Protein AF-A0A399ZNI1-F1 (afdb_monomer_lite)

Sequence (710 aa):
MLVRAALLGLLLPATGDPARDRDIFLKLMTMDAEGLRQRKSKPIAQKRLLEELQQMAPGVRRRFLDPDAPSGEPRLRRLSNTEREELQRLVFDRLPYAEKLAYCDRPEQVDGPTQEAWVEINAYLGTHASCLAELVEELGQLRFGHRPRVGDAFCGGGSIPFEAARLGCNVYASDLNPVAALLTWAALNLVGGGPEIAREVAAAQQRVYAAVDKQICDWGIEHNSQGWRADAYLYCVEVVDPESGWRVPLAPAWVIGEKTRTIARLVPDEVHKRYEIEIHEGVSAAELQAAKTAGTVKDFRLIPPHGGPSTPIEVLRRNLRRWENDDLMPRPDDVFQERLYCIRWVETYTDDAGRTQTRRHYRAPTQADLRREERVLELLREYFELWQECGYIPSRAIEPGQDINRPTVARGWSHWHHFFNPRQLLINGLFAKHVDALRWSKPVKTALLLGVGRLADWNSRLTRWDPSSANEKGSQTFYKPSLPTPLMNYCCRSLTALSTTFTLDLTTESIQEAATLTVGDVRTAQGQVDVWITDPPYADAVNYHELSEYFLAWYDKSLPRIFCDWYTDSRRALAVRGDDESFRKTMVVCYSHLTTHMPDNGLQIVMFTHHDAAVWADLTLILWAAGLRVSSAWCIATETEAALKQGNYVQGTCLRWRTIRNPTLATPIINWRPTPLRCACSPNAQLKNSTRCARSPVPASGEKSARWNR

Structure (mmCIF, N/CA/C/O backbone):
data_AF-A0A399ZNI1-F1
#
_entry.id   AF-A0A399ZNI1-F1
#
loop_
_atom_site.group_PDB
_atom_site.id
_atom_site.type_symbol
_atom_site.label_atom_id
_atom_site.label_alt_id
_atom_site.label_comp_id
_atom_site.label_asym_id
_atom_site.label_entity_id
_atom_site.label_seq_id
_atom_site.pdbx_PDB_ins_code
_atom_site.Cartn_x
_atom_site.Cartn_y
_atom_site.Cartn_z
_atom_site.occupancy
_atom_site.B_iso_or_equiv
_atom_site.auth_seq_id
_atom_site.auth_comp_id
_atom_site.auth_asym_id
_atom_site.auth_atom_id
_atom_site.pdbx_PDB_model_num
ATOM 1 N N . MET A 1 1 ? -7.095 4.498 17.601 1.00 71.38 1 MET A N 1
ATOM 2 C CA . MET A 1 1 ? -7.314 5.380 18.776 1.00 71.38 1 MET A CA 1
ATOM 3 C C . MET A 1 1 ? -8.509 6.350 18.683 1.00 71.38 1 MET A C 1
ATOM 5 O O . MET A 1 1 ? -9.373 6.286 19.549 1.00 71.38 1 MET A O 1
ATOM 9 N N . LEU A 1 2 ? -8.575 7.276 17.708 1.00 82.00 2 LEU A N 1
ATOM 10 C CA . LEU A 1 2 ? -9.566 8.377 17.720 1.00 82.00 2 LEU A CA 1
ATOM 11 C C . LEU A 1 2 ? -11.027 7.903 17.633 1.00 82.00 2 LEU A C 1
ATOM 13 O O . LEU A 1 2 ? -11.860 8.372 18.401 1.00 82.00 2 LEU A O 1
ATOM 17 N N . VAL A 1 3 ? -11.328 6.961 16.736 1.00 86.06 3 VAL A N 1
ATOM 18 C CA . VAL A 1 3 ? -12.686 6.410 16.564 1.00 86.06 3 VAL A CA 1
ATOM 19 C C . VAL A 1 3 ? -13.165 5.713 17.840 1.00 86.06 3 VAL A C 1
ATOM 21 O O . VAL A 1 3 ? -14.287 5.940 18.280 1.00 86.06 3 VAL A O 1
ATOM 24 N N . ARG A 1 4 ? -12.284 4.957 18.506 1.00 88.81 4 ARG A N 1
ATOM 25 C CA . ARG A 1 4 ? -12.568 4.325 19.802 1.00 88.81 4 ARG A CA 1
ATOM 26 C C . ARG A 1 4 ? -12.940 5.343 20.872 1.00 88.81 4 ARG A C 1
ATOM 28 O O . ARG A 1 4 ? -14.002 5.243 21.479 1.00 88.81 4 ARG A O 1
ATOM 35 N N . ALA A 1 5 ? -12.094 6.355 21.057 1.00 88.38 5 ALA A N 1
ATOM 36 C CA . ALA A 1 5 ? -12.369 7.450 21.984 1.00 88.38 5 ALA A CA 1
ATOM 37 C C . ALA A 1 5 ? -13.682 8.164 21.630 1.00 88.38 5 ALA A C 1
ATOM 39 O O . ALA A 1 5 ? -14.436 8.580 22.510 1.00 88.38 5 ALA A O 1
ATOM 40 N N . ALA A 1 6 ? -13.966 8.292 20.332 1.00 87.69 6 ALA A N 1
ATOM 41 C CA . ALA A 1 6 ? -15.174 8.914 19.845 1.00 87.69 6 ALA A CA 1
ATOM 42 C C . ALA A 1 6 ? -16.436 8.134 20.207 1.00 87.69 6 ALA A C 1
ATOM 44 O O . ALA A 1 6 ? -17.359 8.745 20.744 1.00 87.69 6 ALA A O 1
ATOM 45 N N . LEU A 1 7 ? -16.450 6.827 19.962 1.00 89.38 7 LEU A N 1
ATOM 46 C CA . LEU A 1 7 ? -17.573 5.946 20.264 1.00 89.38 7 LEU A CA 1
ATOM 47 C C . LEU A 1 7 ? -17.814 5.818 21.766 1.00 89.38 7 LEU A C 1
ATOM 49 O O . LEU A 1 7 ? -18.931 6.058 22.217 1.00 89.38 7 LEU A O 1
ATOM 53 N N . LEU A 1 8 ? -16.768 5.552 22.553 1.00 89.56 8 LEU A N 1
ATOM 54 C CA . LEU A 1 8 ? -16.894 5.464 24.011 1.00 89.56 8 LEU A CA 1
ATOM 55 C C . LEU A 1 8 ? -17.400 6.781 24.608 1.00 89.56 8 LEU A C 1
ATOM 57 O O . LEU A 1 8 ? -18.329 6.783 25.407 1.00 89.56 8 LEU A O 1
ATOM 61 N N . GLY A 1 9 ? -16.857 7.918 24.161 1.00 86.62 9 GLY A N 1
ATOM 62 C CA . GLY A 1 9 ? -17.317 9.231 24.615 1.00 86.62 9 GLY A CA 1
ATOM 63 C C . GLY A 1 9 ? -18.761 9.551 24.217 1.00 86.62 9 GLY A C 1
ATOM 64 O O . GLY A 1 9 ? -19.412 10.338 24.897 1.00 86.62 9 GLY A O 1
ATOM 65 N N . LEU A 1 10 ? -19.277 8.952 23.136 1.00 85.00 10 LEU A N 1
ATOM 66 C CA . LEU A 1 10 ? -20.687 9.080 22.781 1.00 85.00 10 LEU A CA 1
ATOM 67 C C . LEU A 1 10 ? -21.593 8.195 23.621 1.00 85.00 10 LEU A C 1
ATOM 69 O O . LEU A 1 10 ? -22.706 8.623 23.896 1.00 85.00 10 LEU A O 1
ATOM 73 N N . LEU A 1 11 ? -21.161 6.985 23.969 1.00 87.31 11 LEU A N 1
ATOM 74 C CA . LEU A 1 11 ? -21.994 5.995 24.648 1.00 87.31 11 LEU A CA 1
ATOM 75 C C . LEU A 1 11 ? -22.052 6.208 26.162 1.00 87.31 11 LEU A C 1
ATOM 77 O O . LEU A 1 11 ? -23.098 5.963 26.757 1.00 87.31 11 LEU A O 1
ATOM 81 N N . LEU A 1 12 ? -20.974 6.706 26.772 1.00 88.12 12 LEU A N 1
ATOM 82 C CA . LEU A 1 12 ? -20.909 6.905 28.218 1.00 88.12 12 LEU A CA 1
ATOM 83 C C . LEU A 1 12 ? -21.883 7.996 28.706 1.00 88.12 12 LEU A C 1
ATOM 85 O O . LEU A 1 12 ? -21.901 9.102 28.145 1.00 88.12 12 LEU A O 1
ATOM 89 N N . PRO A 1 13 ? -22.658 7.729 29.774 1.00 83.31 13 PRO A N 1
ATOM 90 C CA . PRO A 1 13 ? -23.512 8.735 30.395 1.00 83.31 13 PRO A CA 1
ATOM 91 C C . PRO A 1 13 ? -22.661 9.819 31.071 1.00 83.31 13 PRO A C 1
ATOM 93 O O . PRO A 1 13 ? -21.601 9.524 31.616 1.00 83.31 13 PRO A O 1
ATOM 96 N N . ALA A 1 14 ? -23.118 11.074 31.052 1.00 81.69 14 ALA A N 1
ATOM 97 C CA . ALA A 1 14 ? -22.558 12.097 31.936 1.00 81.69 14 ALA A CA 1
ATOM 98 C C . ALA A 1 14 ? -23.245 12.017 33.291 1.00 81.69 14 ALA A C 1
ATOM 100 O O . ALA A 1 14 ? -24.476 12.077 33.373 1.00 81.69 14 ALA A O 1
ATOM 101 N N . THR A 1 15 ? -22.443 11.933 34.342 1.00 81.75 15 THR A N 1
ATOM 102 C CA . THR A 1 15 ? -22.935 11.916 35.715 1.00 81.75 15 THR A CA 1
ATOM 103 C C . THR A 1 15 ? -22.782 13.296 36.364 1.00 81.75 15 THR A C 1
ATOM 105 O O . THR A 1 15 ? -22.354 14.272 35.743 1.00 81.75 15 THR A O 1
ATOM 108 N N . GLY A 1 16 ? -23.148 13.399 37.644 1.00 81.25 16 GLY A N 1
ATOM 109 C CA . GLY A 1 16 ? -22.884 14.593 38.450 1.00 81.25 16 GLY A CA 1
ATOM 110 C C . GLY A 1 16 ? -21.405 14.799 38.811 1.00 81.25 16 GLY A C 1
ATOM 111 O O . GLY A 1 16 ? -21.087 15.834 39.392 1.00 81.25 16 GLY A O 1
ATOM 112 N N . ASP A 1 17 ? -20.510 13.857 38.478 1.00 87.69 17 ASP A N 1
ATOM 113 C CA . ASP A 1 17 ? -19.077 13.920 38.788 1.00 87.69 17 ASP A CA 1
ATOM 114 C C . ASP A 1 17 ? -18.205 13.826 37.516 1.00 87.69 17 ASP A C 1
ATOM 116 O O . ASP A 1 17 ? -17.715 12.753 37.150 1.00 87.69 17 ASP A O 1
ATOM 120 N N . PRO A 1 18 ? -17.928 14.967 36.856 1.00 86.25 18 PRO A N 1
ATOM 121 C CA . PRO A 1 18 ? -17.106 15.003 35.647 1.00 86.25 18 PRO A CA 1
ATOM 122 C C . PRO A 1 18 ? -15.660 14.530 35.852 1.00 86.25 18 PRO A C 1
ATOM 124 O O . PRO A 1 18 ? -14.993 14.128 34.894 1.00 86.25 18 PRO A O 1
ATOM 127 N N . ALA A 1 19 ? -15.128 14.625 37.077 1.00 88.44 19 ALA A N 1
ATOM 128 C CA . ALA A 1 19 ? -13.769 14.181 37.365 1.00 88.44 19 ALA A CA 1
ATOM 129 C C . ALA A 1 19 ? -13.699 12.654 37.341 1.00 88.44 19 ALA A C 1
ATOM 131 O O . ALA A 1 19 ? -12.744 12.090 36.793 1.00 88.44 19 ALA A O 1
ATOM 132 N N . ARG A 1 20 ? -14.733 12.008 37.882 1.00 89.75 20 ARG A N 1
ATOM 133 C CA . ARG A 1 20 ? -14.870 10.559 37.887 1.00 89.75 20 ARG A CA 1
ATOM 134 C C . ARG A 1 20 ? -15.242 9.995 36.517 1.00 89.75 20 ARG A C 1
ATOM 136 O O . ARG A 1 20 ? -14.604 9.035 36.093 1.00 89.75 20 ARG A O 1
ATOM 143 N N . ASP A 1 21 ? -16.134 10.654 35.776 1.00 88.25 21 ASP A N 1
ATOM 144 C CA . ASP A 1 21 ? -16.435 10.329 34.372 1.00 88.25 21 ASP A CA 1
ATOM 145 C C . ASP A 1 21 ? -15.149 10.264 33.522 1.00 88.25 21 ASP A C 1
ATOM 147 O O . ASP A 1 21 ? -14.923 9.331 32.746 1.00 88.25 21 ASP A O 1
ATOM 151 N N . ARG A 1 22 ? -14.259 11.252 33.699 1.00 89.69 22 ARG A N 1
ATOM 152 C CA . ARG A 1 22 ? -12.964 11.302 33.010 1.00 89.69 22 ARG A CA 1
ATOM 153 C C . ARG A 1 22 ? -12.040 10.159 33.430 1.00 89.69 22 ARG A C 1
ATOM 155 O O . ARG A 1 22 ? -11.354 9.611 32.574 1.00 89.69 22 ARG A O 1
ATOM 162 N N . ASP A 1 23 ? -11.979 9.835 34.717 1.00 91.06 23 ASP A N 1
ATOM 163 C CA . ASP A 1 23 ? -11.138 8.749 35.235 1.00 91.06 23 ASP A CA 1
ATOM 164 C C . ASP A 1 23 ? -11.545 7.390 34.642 1.00 91.06 23 ASP A C 1
ATOM 166 O O . ASP A 1 23 ? -10.705 6.677 34.093 1.00 91.06 23 ASP A O 1
ATOM 170 N N . ILE A 1 24 ? -12.846 7.088 34.637 1.00 92.25 24 ILE A N 1
ATOM 171 C CA . ILE A 1 24 ? -13.394 5.871 34.021 1.00 92.25 24 ILE A CA 1
ATOM 172 C C . ILE A 1 24 ? -13.117 5.835 32.516 1.00 92.25 24 ILE A C 1
ATOM 174 O O . ILE A 1 24 ? -12.658 4.819 31.995 1.00 92.25 24 ILE A O 1
ATOM 178 N N . PHE A 1 25 ? -13.307 6.953 31.813 1.00 91.50 25 PHE A N 1
ATOM 179 C CA . PHE A 1 25 ? -12.972 7.039 30.392 1.00 91.50 25 PHE A CA 1
ATOM 180 C C . PHE A 1 25 ? -11.484 6.769 30.115 1.00 91.50 25 PHE A C 1
ATOM 182 O O . PHE A 1 25 ? -11.146 6.062 29.165 1.00 91.50 25 PHE A O 1
ATOM 189 N N . LEU A 1 26 ? -10.579 7.314 30.936 1.00 91.50 26 LEU A N 1
ATOM 190 C CA . LEU A 1 26 ? -9.141 7.079 30.786 1.00 91.50 26 LEU A CA 1
ATOM 191 C C . LEU A 1 26 ? -8.780 5.613 31.034 1.00 91.50 26 LEU A C 1
ATOM 193 O O . LEU A 1 26 ? -7.964 5.085 30.281 1.00 91.50 26 LEU A O 1
ATOM 197 N N . LYS A 1 27 ? -9.417 4.948 32.004 1.00 92.75 27 LYS A N 1
ATOM 198 C CA . LYS A 1 27 ? -9.251 3.505 32.245 1.00 92.75 27 LYS A CA 1
ATOM 199 C C . LYS A 1 27 ? -9.713 2.676 31.054 1.00 92.75 27 LYS A C 1
ATOM 201 O O . LYS A 1 27 ? -8.959 1.838 30.574 1.00 92.75 27 LYS A O 1
ATOM 206 N N . LEU A 1 28 ? -10.889 2.981 30.500 1.00 92.12 28 LEU A N 1
ATOM 207 C CA . LEU A 1 28 ? -11.408 2.334 29.286 1.00 92.12 28 LEU A CA 1
ATOM 208 C C . LEU A 1 28 ? -10.472 2.493 28.083 1.00 92.12 28 LEU A C 1
ATOM 210 O O . LEU A 1 28 ? -10.310 1.579 27.278 1.00 92.12 28 LEU A O 1
ATOM 214 N N . MET A 1 29 ? -9.822 3.651 27.976 1.00 91.00 29 MET A N 1
ATOM 215 C CA . MET A 1 29 ? -8.819 3.919 26.949 1.00 91.00 29 MET A CA 1
ATOM 216 C C . MET A 1 29 ? -7.418 3.411 27.316 1.00 91.00 29 MET A C 1
ATOM 218 O O . MET A 1 29 ? -6.502 3.589 26.513 1.00 91.00 29 MET A O 1
ATOM 222 N N . THR A 1 30 ? -7.210 2.791 28.485 1.00 91.56 30 THR A N 1
ATOM 223 C CA . THR A 1 30 ? -5.890 2.396 29.028 1.00 91.56 30 THR A CA 1
ATOM 224 C C . THR A 1 30 ? -4.875 3.552 29.012 1.00 91.56 30 THR A C 1
ATOM 226 O O . THR A 1 30 ? -3.700 3.404 28.666 1.00 91.56 30 THR A O 1
ATOM 229 N N . MET A 1 31 ? -5.361 4.763 29.281 1.00 89.56 31 MET A N 1
ATOM 230 C CA . MET A 1 31 ? -4.601 6.019 29.304 1.00 89.56 31 MET A CA 1
ATOM 231 C C . MET A 1 31 ? -4.371 6.540 30.726 1.00 89.56 31 MET A C 1
ATOM 233 O O . MET A 1 31 ? -3.720 7.571 30.906 1.00 89.56 31 MET A O 1
ATOM 237 N N . ASP A 1 32 ? -4.907 5.853 31.727 1.00 89.50 32 ASP A N 1
ATOM 238 C CA . ASP A 1 32 ? -4.610 6.084 33.131 1.00 89.50 32 ASP A CA 1
ATOM 239 C C . ASP A 1 32 ? -3.193 5.585 33.488 1.00 89.50 32 ASP A C 1
ATOM 241 O O . ASP A 1 32 ? -2.478 4.997 32.671 1.00 89.50 32 ASP A O 1
ATOM 245 N N . ALA A 1 33 ? -2.749 5.854 34.717 1.00 86.69 33 ALA A N 1
ATOM 246 C CA . ALA A 1 33 ? -1.395 5.507 35.141 1.00 86.69 33 ALA A CA 1
ATOM 247 C C . ALA A 1 33 ? -1.126 3.993 35.106 1.00 86.69 33 ALA A C 1
ATOM 249 O O . ALA A 1 33 ? -0.010 3.598 34.765 1.00 86.69 33 ALA A O 1
ATOM 250 N N . GLU A 1 34 ? -2.123 3.162 35.430 1.00 86.75 34 GLU A N 1
ATOM 251 C CA . GLU A 1 34 ? -1.982 1.707 35.384 1.00 86.75 34 GLU A CA 1
ATOM 252 C C . GLU A 1 34 ? -2.024 1.200 33.942 1.00 86.75 34 GLU A C 1
ATOM 254 O O . GLU A 1 34 ? -1.132 0.460 33.530 1.00 86.75 34 GLU A O 1
ATOM 259 N N . GLY A 1 35 ? -2.958 1.699 33.125 1.00 87.31 35 GLY A N 1
ATOM 260 C CA . GLY A 1 35 ? -3.013 1.376 31.698 1.00 87.31 35 GLY A CA 1
ATOM 261 C C . GLY A 1 35 ? -1.712 1.700 30.948 1.00 87.31 35 GLY A C 1
ATOM 262 O O . GLY A 1 35 ? -1.255 0.918 30.112 1.00 87.31 35 GLY A O 1
ATOM 263 N N . LEU A 1 36 ? -1.039 2.809 31.279 1.00 88.94 36 LEU A N 1
ATOM 264 C CA . LEU A 1 36 ? 0.281 3.128 30.715 1.00 88.94 36 LEU A CA 1
ATOM 265 C C . LEU A 1 36 ? 1.367 2.131 31.131 1.00 88.94 36 LEU A C 1
ATOM 267 O O . LEU A 1 36 ? 2.243 1.823 30.318 1.00 88.94 36 LEU A O 1
ATOM 271 N N . ARG A 1 37 ? 1.332 1.641 32.378 1.00 86.94 37 ARG A N 1
ATOM 272 C CA . ARG A 1 37 ? 2.263 0.608 32.854 1.00 86.94 37 ARG A CA 1
ATOM 273 C C . ARG A 1 37 ? 2.026 -0.710 32.129 1.00 86.94 37 ARG A C 1
ATOM 275 O O . ARG A 1 37 ? 2.987 -1.280 31.620 1.00 86.94 37 ARG A O 1
ATOM 282 N N . GLN A 1 38 ? 0.769 -1.133 32.010 1.00 88.12 38 GLN A N 1
ATOM 283 C CA . GLN A 1 38 ? 0.368 -2.330 31.265 1.00 88.12 38 GLN A CA 1
ATOM 284 C C . GLN A 1 38 ? 0.847 -2.274 29.809 1.00 88.12 38 GLN A C 1
ATOM 286 O O . GLN A 1 38 ? 1.363 -3.252 29.278 1.00 88.12 38 GLN A O 1
ATOM 291 N N . ARG A 1 39 ? 0.729 -1.108 29.168 1.00 91.12 39 ARG A N 1
ATOM 292 C CA . ARG A 1 39 ? 1.113 -0.907 27.764 1.00 91.12 39 ARG A CA 1
ATOM 293 C C . ARG A 1 39 ? 2.614 -0.767 27.529 1.00 91.12 39 ARG A C 1
ATOM 295 O O . ARG A 1 39 ? 3.020 -0.607 26.379 1.00 91.12 39 ARG A O 1
ATOM 302 N N . LYS A 1 40 ? 3.457 -0.748 28.564 1.00 90.56 40 LYS A N 1
ATOM 303 C CA . LYS A 1 40 ? 4.901 -0.545 28.401 1.00 90.56 40 LYS A CA 1
ATOM 304 C C . LYS A 1 40 ? 5.555 -1.786 27.777 1.00 90.56 40 LYS A C 1
ATOM 306 O O . LYS A 1 40 ? 5.968 -2.700 28.483 1.00 90.56 40 LYS A O 1
ATOM 311 N N . SER A 1 41 ? 5.749 -1.764 26.463 1.00 89.31 41 SER A N 1
ATOM 312 C CA . SER A 1 41 ? 6.351 -2.866 25.702 1.00 89.31 41 SER A CA 1
ATOM 313 C C . SER A 1 41 ? 7.841 -2.674 25.414 1.00 89.31 41 SER A C 1
ATOM 315 O O . SER A 1 41 ? 8.578 -3.647 25.251 1.00 89.31 41 SER A O 1
ATOM 317 N N . LYS A 1 42 ? 8.331 -1.426 25.376 1.00 90.19 42 LYS A N 1
ATOM 318 C CA . LYS A 1 42 ? 9.720 -1.127 24.990 1.00 90.19 42 LYS A CA 1
ATOM 319 C C . LYS A 1 42 ? 10.616 -0.842 26.200 1.00 90.19 42 LYS A C 1
ATOM 321 O O . LYS A 1 42 ? 10.183 -0.210 27.175 1.00 90.19 42 LYS A O 1
ATOM 326 N N . PRO A 1 43 ? 11.894 -1.264 26.163 1.00 89.56 43 PRO A N 1
ATOM 327 C CA . PRO A 1 43 ? 12.861 -0.893 27.184 1.00 89.56 43 PRO A CA 1
ATOM 328 C C . PRO A 1 43 ? 13.319 0.562 27.002 1.00 89.56 43 PRO A C 1
ATOM 330 O O . PRO A 1 43 ? 13.626 1.003 25.897 1.00 89.56 43 PRO A O 1
ATOM 333 N N . ILE A 1 44 ? 13.428 1.293 28.109 1.00 89.62 44 ILE A N 1
ATOM 334 C CA . ILE A 1 44 ? 14.065 2.612 28.159 1.00 89.62 44 ILE A CA 1
ATOM 335 C C . ILE A 1 44 ? 15.576 2.427 27.979 1.00 89.62 44 ILE A C 1
ATOM 337 O O . ILE A 1 44 ? 16.176 1.541 28.599 1.00 89.62 44 ILE A O 1
ATOM 341 N N . ALA A 1 45 ? 16.191 3.253 27.132 1.00 88.81 45 ALA A N 1
ATOM 342 C CA . ALA A 1 45 ? 17.622 3.190 26.857 1.00 88.81 45 ALA A CA 1
ATOM 343 C C . ALA A 1 45 ? 18.452 3.445 28.126 1.00 88.81 45 ALA A C 1
ATOM 345 O O . ALA A 1 45 ? 18.122 4.311 28.936 1.00 88.81 45 ALA A O 1
ATOM 346 N N . GLN A 1 46 ? 19.576 2.737 28.270 1.00 84.75 46 GLN A N 1
ATOM 347 C CA . GLN A 1 46 ? 20.437 2.823 29.457 1.00 84.75 46 GLN A CA 1
ATOM 348 C C . GLN A 1 46 ? 20.885 4.255 29.771 1.00 84.75 46 GLN A C 1
ATOM 350 O O . GLN A 1 46 ? 20.898 4.650 30.932 1.00 84.75 46 GLN A O 1
ATOM 355 N N . LYS A 1 47 ? 21.194 5.047 28.739 1.00 86.88 47 LYS A N 1
ATOM 356 C CA . LYS A 1 47 ? 21.552 6.461 28.888 1.00 86.88 47 LYS A CA 1
ATOM 357 C C . LYS A 1 47 ? 20.442 7.260 29.585 1.00 86.88 47 LYS A C 1
ATOM 359 O O . LYS A 1 47 ? 20.709 7.942 30.566 1.00 86.88 47 LYS A O 1
ATOM 364 N N . ARG A 1 48 ? 19.195 7.106 29.131 1.00 87.88 48 ARG A N 1
ATOM 365 C CA . ARG A 1 48 ? 18.036 7.806 29.699 1.00 87.88 48 ARG A CA 1
ATOM 366 C C . ARG A 1 48 ? 17.718 7.336 31.121 1.00 87.88 48 ARG A C 1
ATOM 368 O O . ARG A 1 48 ? 17.388 8.156 31.971 1.00 87.88 48 ARG A O 1
ATOM 375 N N . LEU A 1 49 ? 17.881 6.037 31.405 1.00 86.50 49 LEU A N 1
ATOM 376 C CA . LEU A 1 49 ? 17.767 5.506 32.771 1.00 86.50 49 LEU A CA 1
ATOM 377 C C . LEU A 1 49 ? 18.770 6.178 33.717 1.00 86.50 49 LEU A C 1
ATOM 379 O O . LEU A 1 49 ? 18.397 6.550 34.824 1.00 86.50 49 LEU A O 1
ATOM 383 N N . LEU A 1 50 ? 20.027 6.331 33.287 1.00 85.50 50 LEU A N 1
ATOM 384 C CA . LEU A 1 50 ? 21.086 6.952 34.085 1.00 85.50 50 LEU A CA 1
ATOM 385 C C . LEU A 1 50 ? 20.812 8.438 34.352 1.00 85.50 50 LEU A C 1
ATOM 387 O O . LEU A 1 50 ? 20.965 8.875 35.491 1.00 85.50 50 LEU A O 1
ATOM 391 N N . GLU A 1 51 ? 20.364 9.186 33.340 1.00 86.62 51 GLU A N 1
ATOM 392 C CA . GLU A 1 51 ? 19.982 10.601 33.470 1.00 86.62 51 GLU A CA 1
ATOM 393 C C . GLU A 1 51 ? 18.881 10.805 34.523 1.00 86.62 51 GLU A C 1
ATOM 395 O O . GLU A 1 51 ? 19.002 11.664 35.395 1.00 86.62 51 GLU A O 1
ATOM 400 N N . GLU A 1 52 ? 17.826 9.986 34.490 1.00 86.88 52 GLU A N 1
ATOM 401 C CA . GLU A 1 52 ? 16.743 10.067 35.477 1.00 86.88 52 GLU A CA 1
ATOM 402 C C . GLU A 1 52 ? 17.188 9.590 36.860 1.00 86.88 52 GLU A C 1
ATOM 404 O O . GLU A 1 52 ? 16.858 10.204 37.876 1.00 86.88 52 GLU A O 1
ATOM 409 N N . LEU A 1 53 ? 17.997 8.529 36.928 1.00 85.19 53 LEU A N 1
ATOM 410 C CA . LEU A 1 53 ? 18.521 8.016 38.191 1.00 85.19 53 LEU A CA 1
ATOM 411 C C . LEU A 1 53 ? 19.375 9.067 38.921 1.00 85.19 53 LEU A C 1
ATOM 413 O O . LEU A 1 53 ? 19.272 9.204 40.142 1.00 85.19 53 LEU A O 1
ATOM 417 N N . GLN A 1 54 ? 20.149 9.872 38.186 1.00 83.12 54 GLN A N 1
ATOM 418 C CA . GLN A 1 54 ? 20.899 11.014 38.722 1.00 83.12 54 GLN A CA 1
ATOM 419 C C . GLN A 1 54 ? 20.018 12.113 39.330 1.00 83.12 54 GLN A C 1
ATOM 421 O O . GLN A 1 54 ? 20.544 12.965 40.043 1.00 83.12 54 GLN A O 1
ATOM 426 N N . GLN A 1 55 ? 18.705 12.107 39.100 1.00 83.81 55 GLN A N 1
ATOM 427 C CA . GLN A 1 55 ? 17.753 13.038 39.715 1.00 83.81 55 GLN A CA 1
ATOM 428 C C . GLN A 1 55 ? 16.977 12.406 40.885 1.00 83.81 55 GLN A C 1
ATOM 430 O O . GLN A 1 55 ? 16.279 13.102 41.622 1.00 83.81 55 GLN A O 1
ATOM 435 N N . MET A 1 56 ? 17.115 11.095 41.116 1.00 85.19 56 MET A N 1
ATOM 436 C CA . MET A 1 56 ? 16.411 10.380 42.191 1.00 85.19 56 MET A CA 1
ATOM 437 C C . MET A 1 56 ? 17.067 10.571 43.563 1.00 85.19 56 MET A C 1
ATOM 439 O O . MET A 1 56 ? 18.158 11.121 43.673 1.00 85.19 56 MET A O 1
ATOM 443 N N . ALA A 1 57 ? 16.424 10.103 44.634 1.00 84.88 57 ALA A N 1
ATOM 444 C CA . ALA A 1 57 ? 16.987 10.181 45.980 1.00 84.88 57 ALA A CA 1
ATOM 445 C C . ALA A 1 57 ? 18.315 9.389 46.102 1.00 84.88 57 ALA A C 1
ATOM 447 O O . ALA A 1 57 ? 18.455 8.334 45.472 1.00 84.88 57 ALA A O 1
ATOM 448 N N . PRO A 1 58 ? 19.273 9.823 46.948 1.00 79.12 58 PRO A N 1
ATOM 449 C CA . PRO A 1 58 ? 20.579 9.169 47.094 1.00 79.12 58 PRO A CA 1
ATOM 450 C C . PRO A 1 58 ? 20.508 7.674 47.443 1.00 79.12 58 PRO A C 1
ATOM 452 O O . PRO A 1 58 ? 21.339 6.898 46.976 1.00 79.12 58 PRO A O 1
ATOM 455 N N . GLY A 1 59 ? 19.498 7.251 48.214 1.00 78.00 59 GLY A N 1
ATOM 456 C CA . GLY A 1 59 ? 19.282 5.839 48.557 1.00 78.00 59 GLY A CA 1
ATOM 457 C C . GLY A 1 59 ? 18.934 4.964 47.348 1.00 78.00 59 GLY A C 1
ATOM 458 O O . GLY A 1 59 ? 19.411 3.839 47.247 1.00 78.00 59 GLY A O 1
ATOM 459 N N . VAL A 1 60 ? 18.181 5.505 46.385 1.00 80.56 60 VAL A N 1
ATOM 460 C CA . VAL A 1 60 ? 17.849 4.811 45.130 1.00 80.56 60 VAL A CA 1
ATOM 461 C C . VAL A 1 60 ? 19.070 4.770 44.213 1.00 80.56 60 VAL A C 1
ATOM 463 O O . VAL A 1 60 ? 19.373 3.728 43.639 1.00 80.56 60 VAL A O 1
ATOM 466 N N . ARG A 1 61 ? 19.840 5.866 44.140 1.00 81.06 61 ARG A N 1
ATOM 467 C CA . ARG A 1 61 ? 21.086 5.922 43.355 1.00 81.06 61 ARG A CA 1
ATOM 468 C C . ARG A 1 61 ? 22.080 4.845 43.780 1.00 81.06 61 ARG A C 1
ATOM 470 O O . ARG A 1 61 ? 22.575 4.117 42.930 1.00 81.06 61 ARG A O 1
ATOM 477 N N . ARG A 1 62 ? 22.315 4.697 45.089 1.00 78.25 62 ARG A N 1
ATOM 478 C CA . ARG A 1 62 ? 23.239 3.690 45.646 1.00 78.25 62 ARG A CA 1
ATOM 479 C C . ARG A 1 62 ? 22.827 2.245 45.351 1.00 78.25 62 ARG A C 1
ATOM 481 O O . ARG A 1 62 ? 23.677 1.368 45.359 1.00 78.25 62 ARG A O 1
ATOM 488 N N . ARG A 1 63 ? 21.538 1.989 45.102 1.00 81.56 63 ARG A N 1
ATOM 489 C CA . ARG A 1 63 ? 21.018 0.642 44.820 1.00 81.56 63 ARG A CA 1
ATOM 490 C C . ARG A 1 63 ? 21.318 0.175 43.390 1.00 81.56 63 ARG A C 1
ATOM 492 O O . ARG A 1 63 ? 21.494 -1.026 43.161 1.00 81.56 63 ARG A O 1
ATOM 499 N N . PHE A 1 64 ? 21.371 1.115 42.442 1.00 84.06 64 PHE A N 1
ATOM 500 C CA . PHE A 1 64 ? 21.463 0.822 41.008 1.00 84.06 64 PHE A CA 1
ATOM 501 C C . PHE A 1 64 ? 22.760 1.303 40.337 1.00 84.06 64 PHE A C 1
ATOM 503 O O . PHE A 1 64 ? 23.122 0.754 39.295 1.00 84.06 64 PHE A O 1
ATOM 510 N N . LEU A 1 65 ? 23.467 2.290 40.902 1.00 82.50 65 LEU A N 1
ATOM 511 C CA . LEU A 1 65 ? 24.773 2.731 40.401 1.00 82.50 65 LEU A CA 1
ATOM 512 C C . LEU A 1 65 ? 25.905 1.859 40.927 1.00 82.50 65 LEU A C 1
ATOM 514 O O . LEU A 1 65 ? 25.861 1.366 42.052 1.00 82.50 65 LEU A O 1
ATOM 518 N N . ASP A 1 66 ? 26.927 1.722 40.096 1.00 80.06 66 ASP A N 1
ATOM 519 C CA . ASP A 1 66 ? 28.210 1.154 40.473 1.00 80.06 66 ASP A CA 1
ATOM 520 C C . ASP A 1 66 ? 28.969 2.144 41.386 1.00 80.06 66 ASP A C 1
ATOM 522 O O . ASP A 1 66 ? 29.202 3.286 40.970 1.00 80.06 66 ASP A O 1
ATOM 526 N N . PRO A 1 67 ? 29.309 1.761 42.634 1.00 71.94 67 PRO A N 1
ATOM 527 C CA . PRO A 1 67 ? 30.043 2.622 43.559 1.00 71.94 67 PRO A CA 1
ATOM 528 C C . PRO A 1 67 ? 31.485 2.909 43.114 1.00 71.94 67 PRO A C 1
ATOM 530 O O . PRO A 1 67 ? 32.030 3.928 43.533 1.00 71.94 67 PRO A O 1
ATOM 533 N N . ASP A 1 68 ? 32.069 2.069 42.251 1.00 72.56 68 ASP A N 1
ATOM 534 C CA . ASP A 1 68 ? 33.458 2.184 41.783 1.00 72.56 68 ASP A CA 1
ATOM 535 C C . ASP A 1 68 ? 33.575 2.941 40.443 1.00 72.56 68 ASP A C 1
ATOM 537 O O . ASP A 1 68 ? 34.653 3.039 39.849 1.00 72.56 68 ASP A O 1
ATOM 541 N N . ALA A 1 69 ? 32.466 3.494 39.936 1.00 71.62 69 ALA A N 1
ATOM 542 C CA . ALA A 1 69 ? 32.457 4.246 38.687 1.00 71.62 69 ALA A CA 1
ATOM 543 C C . ALA A 1 69 ? 33.204 5.596 38.819 1.00 71.62 69 ALA A C 1
ATOM 545 O O . ALA A 1 69 ? 33.009 6.318 39.802 1.00 71.62 69 ALA A O 1
ATOM 546 N N . PRO A 1 70 ? 34.026 5.988 37.822 1.00 70.44 70 PRO A N 1
ATOM 547 C CA . PRO A 1 70 ? 34.775 7.241 37.866 1.00 70.44 70 PRO A CA 1
ATOM 548 C C . PRO A 1 70 ? 33.847 8.461 37.957 1.00 70.44 70 PRO A C 1
ATOM 550 O O . PRO A 1 70 ? 32.805 8.535 37.301 1.00 70.44 70 PRO A O 1
ATOM 553 N N . SER A 1 71 ? 34.242 9.440 38.779 1.00 59.03 71 SER A N 1
ATOM 554 C CA . SER A 1 71 ? 33.475 10.669 39.013 1.00 59.03 71 SER A CA 1
ATOM 555 C C . SER A 1 71 ? 33.227 11.412 37.694 1.00 59.03 71 SER A C 1
ATOM 557 O O . SER A 1 71 ? 34.166 11.893 37.065 1.00 59.03 71 SER A O 1
ATOM 559 N N . GLY A 1 72 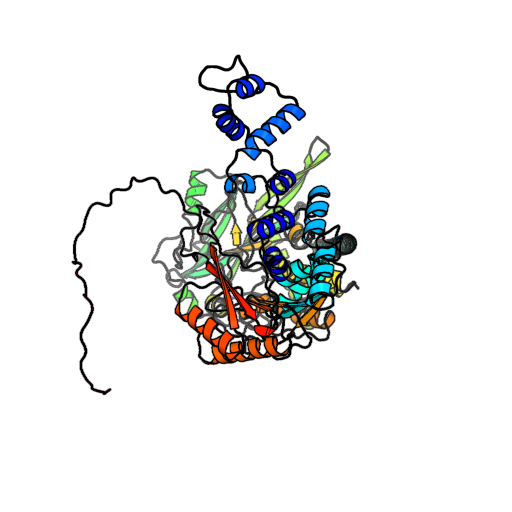? 31.962 11.475 37.265 1.00 66.38 72 GLY A N 1
ATOM 560 C CA . GLY A 1 72 ? 31.538 12.074 35.991 1.00 66.38 72 GLY A CA 1
ATOM 561 C C . GLY A 1 72 ? 30.933 11.087 34.984 1.00 66.38 72 GLY A C 1
ATOM 562 O O . GLY A 1 72 ? 30.167 11.513 34.124 1.00 66.38 72 GLY A O 1
ATOM 563 N N . GLU A 1 73 ? 31.174 9.779 35.133 1.00 75.31 73 GLU A N 1
ATOM 564 C CA . GLU A 1 73 ? 30.598 8.726 34.281 1.00 75.31 73 GLU A CA 1
ATOM 565 C C . GLU A 1 73 ? 29.815 7.701 35.118 1.00 75.31 73 GLU A C 1
ATOM 567 O O . GLU A 1 73 ? 30.323 6.615 35.412 1.00 75.31 73 GLU A O 1
ATOM 572 N N . PRO A 1 74 ? 28.565 7.997 35.522 1.00 75.44 74 PRO A N 1
ATOM 573 C CA . PRO A 1 74 ? 27.756 7.032 36.259 1.00 75.44 74 PRO A CA 1
ATOM 574 C C . PRO A 1 74 ? 27.516 5.777 35.410 1.00 75.44 74 PRO A C 1
ATOM 576 O O . PRO A 1 74 ? 27.064 5.853 34.265 1.00 75.44 74 PRO A O 1
ATOM 579 N N . ARG A 1 75 ? 27.770 4.601 35.986 1.00 80.88 75 ARG A N 1
ATOM 580 C CA . ARG A 1 75 ? 27.474 3.308 35.357 1.00 80.88 75 ARG A CA 1
ATOM 581 C C . ARG A 1 75 ? 26.486 2.534 36.213 1.00 80.88 75 ARG A C 1
ATOM 583 O O . ARG A 1 75 ? 26.457 2.679 37.433 1.00 80.88 75 ARG A O 1
ATOM 590 N N . LEU A 1 76 ? 25.640 1.739 35.559 1.00 82.88 76 LEU A N 1
ATOM 591 C CA . LEU A 1 76 ? 24.768 0.810 36.271 1.00 82.88 76 LEU A CA 1
ATOM 592 C C . LEU A 1 76 ? 25.615 -0.347 36.802 1.00 82.88 76 LEU A C 1
ATOM 594 O O . LEU A 1 76 ? 26.459 -0.872 36.075 1.00 82.88 76 LEU A O 1
ATOM 598 N N . ARG A 1 77 ? 25.332 -0.776 38.033 1.00 84.69 77 ARG A N 1
ATOM 599 C CA . ARG A 1 77 ? 25.813 -2.048 38.584 1.00 84.69 77 ARG A CA 1
ATOM 600 C C . ARG A 1 77 ? 25.393 -3.207 37.667 1.00 84.69 77 ARG A C 1
ATOM 602 O O . ARG A 1 77 ? 24.445 -3.095 36.890 1.00 84.69 77 ARG A O 1
ATOM 609 N N . ARG A 1 78 ? 26.035 -4.371 37.796 1.00 82.06 78 ARG A N 1
ATOM 610 C CA . ARG A 1 78 ? 25.496 -5.627 37.253 1.00 82.06 78 ARG A CA 1
ATOM 611 C C . ARG A 1 78 ? 24.162 -5.966 37.943 1.00 82.06 78 ARG A C 1
ATOM 613 O O . ARG A 1 78 ? 24.159 -6.531 39.033 1.00 82.06 78 ARG A O 1
ATOM 620 N N . LEU A 1 79 ? 23.055 -5.568 37.315 1.00 83.62 79 LEU A N 1
ATOM 621 C CA . LEU A 1 79 ? 21.689 -5.793 37.795 1.00 83.62 79 LEU A CA 1
ATOM 622 C C . LEU A 1 79 ? 21.175 -7.171 37.366 1.00 83.62 79 LEU A C 1
ATOM 624 O O . LEU A 1 79 ? 21.457 -7.620 36.250 1.00 83.62 79 LEU A O 1
ATOM 628 N N . SER A 1 80 ? 20.382 -7.813 38.222 1.00 85.81 80 SER A N 1
ATOM 629 C CA . SER A 1 80 ? 19.542 -8.941 37.809 1.00 85.81 80 SER A CA 1
ATOM 630 C C . SER A 1 80 ? 18.428 -8.478 36.851 1.00 85.81 80 SER A C 1
ATOM 632 O O . SER A 1 80 ? 18.142 -7.282 36.735 1.00 85.81 80 SER A O 1
ATOM 634 N N . ASN A 1 81 ? 17.756 -9.420 36.177 1.00 84.31 81 ASN A N 1
ATOM 635 C CA . ASN A 1 81 ? 16.600 -9.092 35.330 1.00 84.31 81 ASN A CA 1
ATOM 636 C C . ASN A 1 81 ? 15.490 -8.387 36.130 1.00 84.31 81 ASN A C 1
ATOM 638 O O . ASN A 1 81 ? 14.968 -7.372 35.678 1.00 84.31 81 ASN A O 1
ATOM 642 N N . THR A 1 82 ? 15.212 -8.851 37.351 1.00 86.75 82 THR A N 1
ATOM 643 C CA . THR A 1 82 ? 14.198 -8.258 38.236 1.00 86.75 82 THR A CA 1
ATOM 644 C C . THR A 1 82 ? 14.570 -6.844 38.686 1.00 86.75 82 THR A C 1
ATOM 646 O O . THR A 1 82 ? 13.737 -5.943 38.655 1.00 86.75 82 THR A O 1
ATOM 649 N N . GLU A 1 83 ? 15.836 -6.601 39.034 1.00 85.12 83 GLU A N 1
ATOM 650 C CA . GLU A 1 83 ? 16.320 -5.264 39.407 1.00 85.12 83 GLU A CA 1
ATOM 651 C C . GLU A 1 83 ? 16.300 -4.296 38.217 1.00 85.12 83 GLU A C 1
ATOM 653 O O . GLU A 1 83 ? 16.035 -3.102 38.373 1.00 85.12 83 GLU A O 1
ATOM 658 N N . ARG A 1 84 ? 16.562 -4.804 37.008 1.00 85.62 84 ARG A N 1
ATOM 659 C CA . ARG A 1 84 ? 16.488 -4.021 35.773 1.00 85.62 84 ARG A CA 1
ATOM 660 C C . ARG A 1 84 ? 15.050 -3.630 35.435 1.00 85.62 84 ARG A C 1
ATOM 662 O O . ARG A 1 84 ? 14.825 -2.495 35.018 1.00 85.62 84 ARG A O 1
ATOM 669 N N . GLU A 1 85 ? 14.095 -4.536 35.608 1.00 85.75 85 GLU A N 1
ATOM 670 C CA . GLU A 1 85 ? 12.664 -4.257 35.436 1.00 85.75 85 GLU A CA 1
ATOM 671 C C . GLU A 1 85 ? 12.151 -3.262 36.480 1.00 85.75 85 GLU A C 1
ATOM 673 O O . GLU A 1 85 ? 11.438 -2.319 36.137 1.00 85.75 85 GLU A O 1
ATOM 678 N N . GLU A 1 86 ? 12.580 -3.398 37.736 1.00 87.69 86 GLU A N 1
ATOM 679 C CA . GLU A 1 86 ? 12.244 -2.447 38.796 1.00 87.69 86 GLU A CA 1
ATOM 680 C C . GLU A 1 86 ? 12.774 -1.044 38.475 1.00 87.69 86 GLU A C 1
ATOM 682 O O . GLU A 1 86 ? 12.030 -0.065 38.568 1.00 87.69 86 GLU A O 1
ATOM 687 N N . LEU A 1 87 ? 14.030 -0.939 38.027 1.00 87.38 87 LEU A N 1
ATOM 688 C CA . LEU A 1 87 ? 14.616 0.328 37.590 1.00 87.38 87 LEU A CA 1
ATOM 689 C C . LEU A 1 87 ? 13.850 0.928 36.402 1.00 87.38 87 LEU A C 1
ATOM 691 O O . LEU A 1 87 ? 13.551 2.122 36.395 1.00 87.38 87 LEU A O 1
ATOM 695 N N . GLN A 1 88 ? 13.508 0.105 35.408 1.00 89.75 88 GLN A N 1
ATOM 696 C CA . GLN A 1 88 ? 12.692 0.521 34.267 1.00 89.75 88 GLN A CA 1
ATOM 697 C C . GLN A 1 88 ? 11.340 1.075 34.716 1.00 89.75 88 GLN A C 1
ATOM 699 O O . GLN A 1 88 ? 10.926 2.110 34.203 1.00 89.75 88 GLN A O 1
ATOM 704 N N . ARG A 1 89 ? 10.675 0.425 35.677 1.00 87.25 89 ARG A N 1
ATOM 705 C CA . ARG A 1 89 ? 9.383 0.863 36.219 1.00 87.25 89 ARG A CA 1
ATOM 706 C C . ARG A 1 89 ? 9.502 2.185 36.977 1.00 87.25 89 ARG A C 1
ATOM 708 O O . ARG A 1 89 ? 8.755 3.113 36.693 1.00 87.25 89 ARG A O 1
ATOM 715 N N . LEU A 1 90 ? 10.482 2.298 37.877 1.00 87.94 90 LEU A N 1
ATOM 716 C CA . LEU A 1 90 ? 10.723 3.512 38.667 1.00 87.94 90 LEU A CA 1
ATOM 717 C C . LEU A 1 90 ? 11.021 4.728 37.790 1.00 87.94 90 LEU A C 1
ATOM 719 O O . LEU A 1 90 ? 10.512 5.819 38.049 1.00 87.94 90 LEU A O 1
ATOM 723 N N . VAL A 1 91 ? 11.856 4.546 36.762 1.00 88.69 91 VAL A N 1
ATOM 724 C CA . VAL A 1 91 ? 12.134 5.609 35.793 1.00 88.69 91 VAL A CA 1
ATOM 725 C C . VAL A 1 91 ? 10.869 5.924 35.008 1.00 88.69 91 VAL A C 1
ATOM 727 O O . VAL A 1 91 ? 10.480 7.085 34.948 1.00 88.69 91 VAL A O 1
ATOM 730 N N . PHE A 1 92 ? 10.201 4.902 34.464 1.00 90.38 92 PHE A N 1
ATOM 731 C CA . PHE A 1 92 ? 9.002 5.076 33.654 1.00 90.38 92 PHE A CA 1
ATOM 732 C C . PHE A 1 92 ? 7.930 5.887 34.381 1.00 90.38 92 PHE A C 1
ATOM 734 O O . PHE A 1 92 ? 7.451 6.858 33.810 1.00 90.38 92 PHE A O 1
ATOM 741 N N . ASP A 1 93 ? 7.606 5.576 35.639 1.00 88.88 93 ASP A N 1
ATOM 742 C CA . ASP A 1 93 ? 6.568 6.282 36.404 1.00 88.88 93 ASP A CA 1
ATOM 743 C C . ASP A 1 93 ? 6.850 7.788 36.562 1.00 88.88 93 ASP A C 1
ATOM 745 O O . ASP A 1 93 ? 5.905 8.584 36.587 1.00 88.88 93 ASP A O 1
ATOM 749 N N . ARG A 1 94 ? 8.127 8.192 36.589 1.00 88.25 94 ARG A N 1
ATOM 750 C CA . ARG A 1 94 ? 8.559 9.596 36.706 1.00 88.25 94 ARG A CA 1
ATOM 751 C C . ARG A 1 94 ? 8.590 10.349 35.380 1.00 88.25 94 ARG A C 1
ATOM 753 O O . ARG A 1 94 ? 8.584 11.578 35.400 1.00 88.25 94 ARG A O 1
ATOM 760 N N . LEU A 1 95 ? 8.622 9.645 34.248 1.00 88.88 95 LEU A N 1
ATOM 761 C CA . LEU A 1 95 ? 8.682 10.295 32.942 1.00 88.88 95 LEU A CA 1
ATOM 762 C C . LEU A 1 95 ? 7.418 11.135 32.671 1.00 88.88 95 LEU A C 1
ATOM 764 O O . LEU A 1 95 ? 6.308 10.743 33.063 1.00 88.88 95 LEU A O 1
ATOM 768 N N . PRO A 1 96 ? 7.546 12.263 31.948 1.00 89.25 96 PRO A N 1
ATOM 769 C CA . PRO A 1 96 ? 6.398 12.999 31.433 1.00 89.25 96 PRO A CA 1
ATOM 770 C C . PRO A 1 96 ? 5.510 12.114 30.551 1.00 89.25 96 PRO A C 1
ATOM 772 O O . PRO A 1 96 ? 6.000 11.234 29.843 1.00 89.25 96 PRO A O 1
ATOM 775 N N . TYR A 1 97 ? 4.200 12.383 30.536 1.00 83.62 97 TYR A N 1
ATOM 776 C CA . TYR A 1 97 ? 3.226 11.586 29.775 1.00 83.62 97 TYR A CA 1
ATOM 777 C C . TYR A 1 97 ? 3.606 11.429 28.293 1.00 83.62 97 TYR A C 1
ATOM 779 O O . TYR A 1 97 ? 3.586 10.319 27.770 1.00 83.62 97 TYR A O 1
ATOM 787 N N . ALA A 1 98 ? 4.016 12.516 27.632 1.00 85.06 98 ALA A N 1
ATOM 788 C CA . ALA A 1 98 ? 4.419 12.482 26.225 1.00 85.06 98 ALA A CA 1
ATOM 789 C C . ALA A 1 98 ? 5.619 11.551 25.972 1.00 85.06 98 ALA A C 1
ATOM 791 O O . ALA A 1 98 ? 5.649 10.847 24.967 1.00 85.06 98 ALA A O 1
ATOM 792 N N . GLU A 1 99 ? 6.577 11.497 26.902 1.00 87.69 99 GLU A N 1
ATOM 793 C CA . GLU A 1 99 ? 7.746 10.623 26.786 1.00 87.69 99 GLU A CA 1
ATOM 794 C C . GLU A 1 99 ? 7.380 9.156 27.058 1.00 87.69 99 GLU A C 1
ATOM 796 O O . GLU A 1 99 ? 7.860 8.263 26.360 1.00 87.69 99 GLU A O 1
ATOM 801 N N . LYS A 1 100 ? 6.470 8.894 28.010 1.00 88.56 100 LYS A N 1
ATOM 802 C CA . LYS A 1 100 ? 5.952 7.540 28.286 1.00 88.56 100 LYS A CA 1
ATOM 803 C C . LYS A 1 100 ? 5.393 6.879 27.026 1.00 88.56 100 LYS A C 1
ATOM 805 O O . LYS A 1 100 ? 5.687 5.712 26.776 1.00 88.56 100 LYS A O 1
ATOM 810 N N . LEU A 1 101 ? 4.661 7.633 26.199 1.00 86.56 101 LEU A N 1
ATOM 811 C CA . LEU A 1 101 ? 4.055 7.126 24.963 1.00 86.56 101 LEU A CA 1
ATOM 812 C C . LEU A 1 101 ? 5.069 6.541 23.970 1.00 86.56 101 LEU A C 1
ATOM 814 O O . LEU A 1 101 ? 4.712 5.637 23.221 1.00 86.56 101 LEU A O 1
ATOM 818 N N . ALA A 1 102 ? 6.326 6.999 23.971 1.00 88.00 102 ALA A N 1
ATOM 819 C CA . ALA A 1 102 ? 7.360 6.448 23.092 1.00 88.00 102 ALA A CA 1
ATOM 820 C C . ALA A 1 102 ? 7.706 4.985 23.430 1.00 88.00 102 ALA A C 1
ATOM 822 O O . ALA A 1 102 ? 8.145 4.228 22.555 1.00 88.00 102 ALA A O 1
ATOM 823 N N . TYR A 1 103 ? 7.483 4.587 24.687 1.00 89.25 103 TYR A N 1
ATOM 824 C CA . TYR A 1 103 ? 7.785 3.257 25.214 1.00 89.25 103 TYR A CA 1
ATOM 825 C C . TYR A 1 103 ? 6.561 2.343 25.339 1.00 89.25 103 TYR A C 1
ATOM 827 O O . TYR A 1 103 ? 6.720 1.164 25.659 1.00 89.25 103 TYR A O 1
ATOM 835 N N . CYS A 1 104 ? 5.362 2.877 25.100 1.00 89.69 104 CYS A N 1
ATOM 836 C CA . CYS A 1 104 ? 4.112 2.139 25.196 1.00 89.69 104 CYS A CA 1
ATOM 837 C C . CYS A 1 104 ? 3.610 1.692 23.823 1.00 89.69 104 CYS A C 1
ATOM 839 O O . CYS A 1 104 ? 3.741 2.414 22.832 1.00 89.69 104 CYS A O 1
ATOM 841 N N . ASP A 1 105 ? 2.932 0.552 23.795 1.00 88.62 105 ASP A N 1
ATOM 842 C CA . ASP A 1 105 ? 2.022 0.214 22.706 1.00 88.62 105 ASP A CA 1
ATOM 843 C C . ASP A 1 105 ? 0.829 1.176 22.701 1.00 88.62 105 ASP A C 1
ATOM 845 O O . ASP A 1 105 ? 0.550 1.868 23.688 1.00 88.62 105 ASP A O 1
ATOM 849 N N . ARG A 1 106 ? 0.124 1.285 21.576 1.00 85.88 106 ARG A N 1
ATOM 850 C CA . ARG A 1 106 ? -1.096 2.098 21.471 1.00 85.88 106 ARG A CA 1
ATOM 851 C C . ARG A 1 106 ? -2.266 1.409 22.192 1.00 85.88 106 ARG A C 1
ATOM 853 O O . ARG A 1 106 ? -2.265 0.185 22.274 1.00 85.88 106 ARG A O 1
ATOM 860 N N . PRO A 1 107 ? -3.295 2.151 22.650 1.00 85.19 107 PRO A N 1
ATOM 861 C CA . PRO A 1 107 ? -4.486 1.551 23.266 1.00 85.19 107 PRO A CA 1
ATOM 862 C C . PRO A 1 107 ? -5.144 0.453 22.422 1.00 85.19 107 PRO A C 1
ATOM 864 O O . PRO A 1 107 ? -5.662 -0.522 22.945 1.00 85.19 107 PRO A O 1
ATOM 867 N N . GLU A 1 108 ? -5.131 0.613 21.099 1.00 81.00 108 GLU A N 1
ATOM 868 C CA . GLU A 1 108 ? -5.653 -0.366 20.143 1.00 81.00 108 GLU A CA 1
ATOM 869 C C . GLU A 1 108 ? -4.866 -1.680 20.039 1.00 81.00 108 GLU A C 1
ATOM 871 O O . GLU A 1 108 ? -5.353 -2.576 19.361 1.00 81.00 108 GLU A O 1
ATOM 876 N N . GLN A 1 109 ? -3.675 -1.782 20.630 1.00 83.75 109 GLN A N 1
ATOM 877 C CA . GLN A 1 109 ? -2.803 -2.964 20.550 1.00 83.75 109 GLN A CA 1
ATOM 878 C C . GLN A 1 109 ? -2.853 -3.835 21.814 1.00 83.75 109 GLN A C 1
ATOM 880 O O . GLN A 1 109 ? -2.119 -4.812 21.905 1.00 83.75 109 GLN A O 1
ATOM 885 N N . VAL A 1 110 ? -3.671 -3.456 22.798 1.00 85.88 110 VAL A N 1
ATOM 886 C CA . VAL A 1 110 ? -3.893 -4.214 24.032 1.00 85.88 110 VAL A CA 1
ATOM 887 C C . VAL A 1 110 ? -5.369 -4.584 24.155 1.00 85.88 110 VAL A C 1
ATOM 889 O O . VAL A 1 110 ? -6.232 -3.839 23.683 1.00 85.88 110 VAL A O 1
ATOM 892 N N . ASP A 1 111 ? -5.647 -5.701 24.829 1.00 79.81 111 ASP A N 1
ATOM 893 C CA . ASP A 1 111 ? -6.997 -6.275 24.965 1.00 79.81 111 ASP A CA 1
ATOM 894 C C . ASP A 1 111 ? -7.972 -5.374 25.743 1.00 79.81 111 ASP A C 1
ATOM 896 O O . ASP A 1 111 ? -9.190 -5.504 25.623 1.00 79.81 111 ASP A O 1
ATOM 900 N N . GLY A 1 112 ? -7.447 -4.413 26.510 1.00 85.56 112 GLY A N 1
ATOM 901 C CA . GLY A 1 112 ? -8.232 -3.410 27.218 1.00 85.56 112 GLY A CA 1
ATOM 902 C C . GLY A 1 112 ? -7.825 -3.246 28.685 1.00 85.56 112 GLY A C 1
ATOM 903 O O . GLY A 1 112 ? -6.679 -3.543 29.043 1.00 85.56 112 GLY A O 1
ATOM 904 N N . PRO A 1 113 ? -8.744 -2.729 29.523 1.00 91.12 113 PRO A N 1
ATOM 905 C CA . PRO A 1 113 ? -8.512 -2.511 30.949 1.00 91.12 113 PRO A CA 1
ATOM 906 C C . PRO A 1 113 ? -8.196 -3.806 31.708 1.00 91.12 113 PRO A C 1
ATOM 908 O O . PRO A 1 113 ? -8.619 -4.894 31.319 1.00 91.12 113 PRO A O 1
ATOM 911 N N . THR A 1 114 ? -7.487 -3.681 32.832 1.00 89.75 114 THR A N 1
ATOM 912 C CA . THR A 1 114 ? -7.225 -4.800 33.748 1.00 89.75 114 THR A CA 1
ATOM 913 C C . THR A 1 114 ? -8.504 -5.268 34.448 1.00 89.75 114 THR A C 1
ATOM 915 O O . THR A 1 114 ? -9.492 -4.539 34.530 1.00 89.75 114 THR A O 1
ATOM 918 N N . GLN A 1 115 ? -8.484 -6.477 35.014 1.00 89.31 115 GLN A N 1
ATOM 919 C CA . GLN A 1 115 ? -9.626 -7.017 35.762 1.00 89.31 115 GLN A CA 1
ATOM 920 C C . GLN A 1 115 ? -10.030 -6.119 36.947 1.00 89.31 115 GLN A C 1
ATOM 922 O O . GLN A 1 115 ? -11.215 -5.923 37.199 1.00 89.31 115 GLN A O 1
ATOM 927 N N . GLU A 1 116 ? -9.055 -5.524 37.640 1.00 90.12 116 GLU A N 1
ATOM 928 C CA . GLU A 1 116 ? -9.293 -4.560 38.723 1.00 90.12 116 GLU A CA 1
ATOM 929 C C . GLU A 1 116 ? -9.974 -3.285 38.210 1.00 90.12 116 GLU A C 1
ATOM 931 O O . GLU A 1 116 ? -10.926 -2.798 38.823 1.00 90.12 116 GLU A O 1
ATOM 936 N N . ALA A 1 117 ? -9.539 -2.777 37.051 1.00 91.38 117 ALA A N 1
ATOM 937 C CA . ALA A 1 117 ? -10.171 -1.628 36.417 1.00 91.38 117 ALA A CA 1
ATOM 938 C C . ALA A 1 117 ? -11.618 -1.941 36.008 1.00 91.38 117 ALA A C 1
ATOM 940 O O . ALA A 1 117 ? -12.493 -1.104 36.217 1.00 91.38 117 ALA A O 1
ATOM 941 N N . TRP A 1 118 ? -11.898 -3.144 35.492 1.00 94.06 118 TRP A N 1
ATOM 942 C CA . TRP A 1 118 ? -13.258 -3.565 35.140 1.00 94.06 118 TRP A CA 1
ATOM 943 C C . TRP A 1 118 ? -14.212 -3.576 36.331 1.00 94.06 118 TRP A C 1
ATOM 945 O O . TRP A 1 118 ? -15.334 -3.100 36.194 1.00 94.06 118 TRP A O 1
ATOM 955 N N . VAL A 1 119 ? -13.777 -4.033 37.511 1.00 93.81 119 VAL A N 1
ATOM 956 C CA . VAL A 1 119 ? -14.607 -3.994 38.732 1.00 93.81 119 VAL A CA 1
ATOM 957 C C . VAL A 1 119 ? -15.044 -2.564 39.047 1.00 93.81 119 VAL A C 1
ATOM 959 O O . VAL A 1 119 ? -16.209 -2.311 39.351 1.00 93.81 119 VAL A O 1
ATOM 962 N N . GLU A 1 120 ? -14.119 -1.614 38.941 1.00 93.38 120 GLU A N 1
ATOM 963 C CA . GLU A 1 120 ? -14.390 -0.207 39.216 1.00 93.38 120 GLU A CA 1
ATOM 964 C C . GLU A 1 120 ? -15.258 0.459 38.137 1.00 93.38 120 GLU A C 1
ATOM 966 O O . GLU A 1 120 ? -16.172 1.218 38.464 1.00 93.38 120 GLU A O 1
ATOM 971 N N . ILE A 1 121 ? -14.996 0.156 36.861 1.00 92.88 121 ILE A N 1
ATOM 972 C CA . ILE A 1 121 ? -15.789 0.612 35.711 1.00 92.88 121 ILE A CA 1
ATOM 973 C C . ILE A 1 121 ? -17.238 0.135 35.853 1.00 92.88 121 ILE A C 1
ATOM 975 O O . ILE A 1 121 ? -18.164 0.944 35.785 1.00 92.88 121 ILE A O 1
ATOM 979 N N . ASN A 1 122 ? -17.428 -1.158 36.108 1.00 93.94 122 ASN A N 1
ATOM 980 C CA . ASN A 1 122 ? -18.733 -1.796 36.239 1.00 93.94 122 ASN A CA 1
ATOM 981 C C . ASN A 1 122 ? -19.526 -1.234 37.418 1.00 93.94 122 ASN A C 1
ATOM 983 O O . ASN A 1 122 ? -20.695 -0.882 37.261 1.00 93.94 122 ASN A O 1
ATOM 987 N N . ALA A 1 123 ? -18.875 -1.057 38.573 1.00 92.94 123 ALA A N 1
ATOM 988 C CA . ALA A 1 123 ? -19.497 -0.457 39.749 1.00 92.94 123 ALA A CA 1
ATOM 989 C C . ALA A 1 123 ? -19.962 0.987 39.502 1.00 92.94 123 ALA A C 1
ATOM 991 O O . ALA A 1 123 ? -20.986 1.404 40.041 1.00 92.94 123 ALA A O 1
ATOM 992 N N . TYR A 1 124 ? -19.224 1.754 38.695 1.00 92.12 124 TYR A N 1
ATOM 993 C CA . TYR A 1 124 ? -19.571 3.140 38.394 1.00 92.12 124 TYR A CA 1
ATOM 994 C C . TYR A 1 124 ? -20.656 3.275 37.321 1.00 92.12 124 TYR A C 1
ATOM 996 O O . TYR A 1 124 ? -21.552 4.106 37.451 1.00 92.12 124 TYR A O 1
ATOM 1004 N N . LEU A 1 125 ? -20.577 2.466 36.262 1.00 89.38 125 LEU A N 1
ATOM 1005 C CA . LEU A 1 125 ? -21.504 2.524 35.129 1.00 89.38 125 LEU A CA 1
ATOM 1006 C C . LEU A 1 125 ? -22.768 1.678 35.337 1.00 89.38 125 LEU A C 1
ATOM 1008 O O . LEU A 1 125 ? -23.709 1.809 34.559 1.00 89.38 125 LEU A O 1
ATOM 1012 N N . GLY A 1 126 ? -22.799 0.822 36.363 1.00 90.00 126 GLY A N 1
ATOM 1013 C CA . GLY A 1 126 ? -23.888 -0.130 36.590 1.00 90.00 126 GLY A CA 1
ATOM 1014 C C . GLY A 1 126 ? -23.937 -1.234 35.531 1.00 90.00 126 GLY A C 1
ATOM 1015 O O . GLY A 1 126 ? -25.023 -1.641 35.129 1.00 90.00 126 GLY A O 1
ATOM 1016 N N . THR A 1 127 ? -22.768 -1.673 35.057 1.00 92.69 127 THR A N 1
ATOM 1017 C CA . THR A 1 127 ? -22.608 -2.674 33.982 1.00 92.69 127 THR A CA 1
ATOM 1018 C C . THR A 1 127 ? -21.928 -3.939 34.506 1.00 92.69 127 THR A C 1
ATOM 1020 O O . THR A 1 127 ? -21.452 -3.949 35.641 1.00 92.69 127 THR A O 1
ATOM 1023 N N . HIS A 1 128 ? -21.896 -5.014 33.718 1.00 93.56 128 HIS A N 1
ATOM 1024 C CA . HIS A 1 128 ? -21.296 -6.302 34.101 1.00 93.56 128 HIS A CA 1
ATOM 1025 C C . HIS A 1 128 ? -20.252 -6.797 33.090 1.00 93.56 128 HIS A C 1
ATOM 1027 O O . HIS A 1 128 ? -19.917 -7.981 33.063 1.00 93.56 128 HIS A O 1
ATOM 1033 N N . ALA A 1 129 ? -19.708 -5.883 32.289 1.00 92.25 129 ALA A N 1
ATOM 1034 C CA . ALA A 1 129 ? -18.825 -6.198 31.182 1.00 92.25 129 ALA A CA 1
ATOM 1035 C C . ALA A 1 129 ? -17.431 -6.665 31.631 1.00 92.25 129 ALA A C 1
ATOM 1037 O O . ALA A 1 129 ? -16.849 -6.163 32.594 1.00 92.25 129 ALA A O 1
ATOM 1038 N N . SER A 1 130 ? -16.869 -7.607 30.882 1.00 90.44 130 SER A N 1
ATOM 1039 C CA . SER A 1 130 ? -15.499 -8.109 31.023 1.00 90.44 130 SER A CA 1
ATOM 1040 C C . SER A 1 130 ? -14.578 -7.661 29.882 1.00 90.44 130 SER A C 1
ATOM 1042 O O . SER A 1 130 ? -13.354 -7.765 29.984 1.00 90.44 130 SER A O 1
ATOM 1044 N N . CYS A 1 131 ? -15.153 -7.126 28.804 1.00 91.25 131 CYS A N 1
ATOM 1045 C CA . CYS A 1 131 ? -14.434 -6.568 27.666 1.00 91.25 131 CYS A CA 1
ATOM 1046 C C . CYS A 1 131 ? -15.153 -5.339 27.086 1.00 91.25 131 CYS A C 1
ATOM 1048 O O . CYS A 1 131 ? -16.308 -5.047 27.401 1.00 91.25 131 CYS A O 1
ATOM 1050 N N . LEU A 1 132 ? -14.467 -4.605 26.202 1.00 91.31 132 LEU A N 1
ATOM 1051 C CA . LEU A 1 132 ? -15.027 -3.400 25.580 1.00 91.31 132 LEU A CA 1
ATOM 1052 C C . LEU A 1 132 ? -16.284 -3.693 24.745 1.00 91.31 132 LEU A C 1
ATOM 1054 O O . LEU A 1 132 ? -17.185 -2.859 24.734 1.00 91.31 132 LEU A O 1
ATOM 1058 N N . ALA A 1 133 ? -16.358 -4.854 24.087 1.00 91.31 133 ALA A N 1
ATOM 1059 C CA . ALA A 1 133 ? -17.507 -5.233 23.265 1.00 91.31 133 ALA A CA 1
ATOM 1060 C C . ALA A 1 133 ? -18.783 -5.438 24.095 1.00 91.31 133 ALA A C 1
ATOM 1062 O O . ALA A 1 133 ? -19.831 -4.889 23.756 1.00 91.31 133 ALA A O 1
ATOM 1063 N N . GLU A 1 134 ? -18.676 -6.149 25.222 1.00 92.62 134 GLU A N 1
ATOM 1064 C CA . GLU A 1 134 ? -19.778 -6.324 26.179 1.00 92.62 134 GLU A CA 1
ATOM 1065 C C . GLU A 1 134 ? -20.222 -4.980 26.764 1.00 92.62 134 GLU A C 1
ATOM 1067 O O . GLU A 1 134 ? -21.414 -4.687 26.819 1.00 92.62 134 GLU A O 1
ATOM 1072 N N . LEU A 1 135 ? -19.268 -4.112 27.123 1.00 94.00 135 LEU A N 1
ATOM 1073 C CA . LEU A 1 135 ? -19.592 -2.787 27.647 1.00 94.00 135 LEU A CA 1
ATOM 1074 C C . LEU A 1 135 ? -20.358 -1.946 26.622 1.00 94.00 135 LEU A C 1
ATOM 1076 O O . LEU A 1 135 ? -21.339 -1.288 26.961 1.00 94.00 135 LEU A O 1
ATOM 1080 N N . VAL A 1 136 ? -19.906 -1.938 25.368 1.00 93.56 136 VAL A N 1
ATOM 1081 C CA . VAL A 1 136 ? -20.561 -1.199 24.282 1.00 93.56 136 VAL A CA 1
ATOM 1082 C C . VAL A 1 136 ? -21.966 -1.731 24.023 1.00 93.56 136 VAL A C 1
ATOM 1084 O O . VAL A 1 136 ? -22.877 -0.937 23.778 1.00 93.56 136 VAL A O 1
ATOM 1087 N N . GLU A 1 137 ? -22.167 -3.045 24.115 1.00 92.81 137 GLU A N 1
ATOM 1088 C CA . GLU A 1 137 ? -23.494 -3.643 24.036 1.00 92.81 137 GLU A CA 1
ATOM 1089 C C . GLU A 1 137 ? -24.391 -3.194 25.194 1.00 92.81 137 GLU A C 1
ATOM 1091 O O . GLU A 1 137 ? -25.473 -2.674 24.928 1.00 92.81 137 GLU A O 1
ATOM 1096 N N . GLU A 1 138 ? -23.949 -3.315 26.449 1.00 94.00 138 GLU A N 1
ATOM 1097 C CA . GLU A 1 138 ? -24.734 -2.904 27.622 1.00 94.00 138 GLU A CA 1
ATOM 1098 C C . GLU A 1 138 ? -25.082 -1.406 27.589 1.00 94.00 138 GLU A C 1
ATOM 1100 O O . GLU A 1 138 ? -26.237 -1.023 27.795 1.00 94.00 138 GLU A O 1
ATOM 1105 N N . LEU A 1 139 ? -24.120 -0.543 27.241 1.00 91.81 139 LEU A N 1
ATOM 1106 C CA . LEU A 1 139 ? -24.360 0.894 27.066 1.00 91.81 139 LEU A CA 1
ATOM 1107 C C . LEU A 1 139 ? -25.325 1.181 25.907 1.00 91.81 139 LEU A C 1
ATOM 1109 O O . LEU A 1 139 ? -26.137 2.106 25.984 1.00 91.81 139 LEU A O 1
ATOM 1113 N N . GLY A 1 140 ? -25.260 0.389 24.836 1.00 90.81 140 GLY A N 1
ATOM 1114 C CA . GLY A 1 140 ? -26.218 0.445 23.738 1.00 90.81 140 GLY A CA 1
ATOM 1115 C C . GLY A 1 140 ? -27.629 0.083 24.177 1.00 90.81 140 GLY A C 1
ATOM 1116 O O . GLY A 1 140 ? -28.561 0.830 23.890 1.00 90.81 140 GLY A O 1
ATOM 1117 N N . GLN A 1 141 ? -27.784 -1.004 24.936 1.00 91.31 141 GLN A N 1
ATOM 1118 C CA . GLN A 1 141 ? -29.071 -1.424 25.491 1.00 91.31 141 GLN A CA 1
ATOM 1119 C C . GLN A 1 141 ? -29.684 -0.333 26.374 1.00 91.31 141 GLN A C 1
ATOM 1121 O O . GLN A 1 141 ? -30.851 0.011 26.202 1.00 91.31 141 GLN A O 1
ATOM 1126 N N . LEU A 1 142 ? -28.886 0.287 27.248 1.00 88.25 142 LEU A N 1
ATOM 1127 C CA . LEU A 1 142 ? -29.344 1.381 28.111 1.00 88.25 142 LEU A CA 1
ATOM 1128 C C . LEU A 1 142 ? -29.805 2.619 27.329 1.00 88.25 142 LEU A C 1
ATOM 1130 O O . LEU A 1 142 ? -30.686 3.348 27.786 1.00 88.25 142 LEU A O 1
ATOM 1134 N N . ARG A 1 143 ? -29.206 2.885 26.164 1.0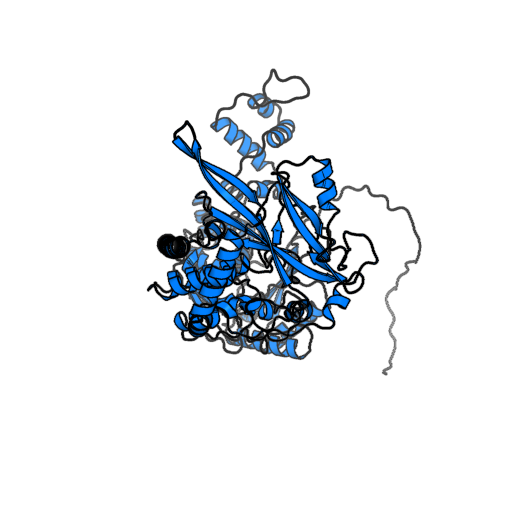0 86.00 143 ARG A N 1
ATOM 1135 C CA . ARG A 1 143 ? -29.436 4.124 25.411 1.00 86.00 143 ARG A CA 1
ATOM 1136 C C . ARG A 1 143 ? -30.434 3.996 24.265 1.00 86.00 143 ARG A C 1
ATOM 1138 O O . ARG A 1 143 ? -31.249 4.894 24.061 1.00 86.00 143 ARG A O 1
ATOM 1145 N N . PHE A 1 144 ? -30.302 2.940 23.477 1.00 88.06 144 PHE A N 1
ATOM 1146 C CA . PHE A 1 144 ? -31.052 2.701 22.245 1.00 88.06 144 PHE A CA 1
ATOM 1147 C C . PHE A 1 144 ? -32.006 1.503 22.373 1.00 88.06 144 PHE A C 1
ATOM 1149 O O . PHE A 1 144 ? -32.845 1.303 21.502 1.00 88.06 144 PHE A O 1
ATOM 1156 N N . GLY A 1 145 ? -31.912 0.714 23.451 1.00 89.75 145 GLY A N 1
ATOM 1157 C CA . GLY A 1 145 ? -32.691 -0.520 23.616 1.00 89.75 145 GLY A CA 1
ATOM 1158 C C . GLY A 1 145 ? -32.195 -1.679 22.747 1.00 89.75 145 GLY A C 1
ATOM 1159 O O . GLY A 1 145 ? -32.898 -2.673 22.584 1.00 89.75 145 GLY A O 1
ATOM 1160 N N . HIS A 1 146 ? -31.016 -1.533 22.141 1.00 91.50 146 HIS A N 1
ATOM 1161 C CA . HIS A 1 146 ? -30.344 -2.559 21.357 1.00 91.50 146 HIS A CA 1
ATOM 1162 C C . HIS A 1 146 ? -28.846 -2.260 21.241 1.00 91.50 146 HIS A C 1
ATOM 1164 O O . HIS A 1 146 ? -28.379 -1.166 21.561 1.00 91.50 146 HIS A O 1
ATOM 1170 N N . ARG A 1 147 ? -28.084 -3.223 20.715 1.00 91.88 147 ARG A N 1
ATOM 1171 C CA . ARG A 1 147 ? -26.669 -3.036 20.378 1.00 91.88 147 ARG A CA 1
ATOM 1172 C C . ARG A 1 147 ? -26.488 -1.840 19.420 1.00 91.88 147 ARG A C 1
ATOM 1174 O O . ARG A 1 147 ? -27.269 -1.737 18.464 1.00 91.88 147 ARG A O 1
ATOM 1181 N N . PRO A 1 148 ? -25.493 -0.956 19.630 1.00 92.94 148 PRO A N 1
ATOM 1182 C CA . PRO A 1 148 ? -25.348 0.257 18.830 1.00 92.94 148 PRO A CA 1
ATOM 1183 C C . PRO A 1 148 ? -25.092 -0.043 17.354 1.00 92.94 148 PRO A C 1
ATOM 1185 O O . PRO A 1 148 ? -24.297 -0.924 17.015 1.00 92.94 148 PRO A O 1
ATOM 1188 N N . ARG A 1 149 ? -25.733 0.730 16.479 1.00 93.62 149 ARG A N 1
ATOM 1189 C CA . ARG A 1 149 ? -25.522 0.729 15.031 1.00 93.62 149 ARG A CA 1
ATOM 1190 C C . ARG A 1 149 ? -24.716 1.958 14.644 1.00 93.62 149 ARG A C 1
ATOM 1192 O O . ARG A 1 149 ? -25.196 3.086 14.772 1.00 93.62 149 ARG A O 1
ATOM 1199 N N . VAL A 1 150 ? -23.493 1.738 14.177 1.00 93.12 150 VAL A N 1
ATOM 1200 C CA . VAL A 1 150 ? -22.559 2.797 13.788 1.00 93.12 150 VAL A CA 1
ATOM 1201 C C . VAL A 1 150 ? -22.411 2.815 12.277 1.00 93.12 150 VAL A C 1
ATOM 1203 O O . VAL A 1 150 ? -22.140 1.784 11.664 1.00 93.12 150 VAL A O 1
ATOM 1206 N N . GLY A 1 151 ? -22.584 3.991 11.686 1.00 91.69 151 GLY A N 1
ATOM 1207 C CA . GLY A 1 151 ? -22.517 4.193 10.250 1.00 91.69 151 GLY A CA 1
ATOM 1208 C C . GLY A 1 151 ? -21.354 5.077 9.827 1.00 91.69 151 GLY A C 1
ATOM 1209 O O . GLY A 1 151 ? -21.068 6.080 10.484 1.00 91.69 151 GLY A O 1
ATOM 1210 N N . ASP A 1 152 ? -20.757 4.754 8.686 1.00 91.56 152 ASP A N 1
ATOM 1211 C CA . ASP A 1 152 ? -19.898 5.658 7.923 1.00 91.56 152 ASP A CA 1
ATOM 1212 C C . ASP A 1 152 ? -20.310 5.641 6.448 1.00 91.56 152 ASP A C 1
ATOM 1214 O O . ASP A 1 152 ? -20.293 4.599 5.793 1.00 91.56 152 ASP A O 1
ATOM 1218 N N . ALA A 1 153 ? -20.725 6.796 5.937 1.00 87.62 153 ALA A N 1
ATOM 1219 C CA . ALA A 1 153 ? -21.205 6.951 4.568 1.00 87.62 153 ALA A CA 1
ATOM 1220 C C . ALA A 1 153 ? -20.123 7.401 3.573 1.00 87.62 153 ALA A C 1
ATOM 1222 O O . ALA A 1 153 ? -20.416 7.563 2.387 1.00 87.62 153 ALA A O 1
ATOM 1223 N N . PHE A 1 154 ? -18.902 7.624 4.063 1.00 86.75 154 PHE A N 1
ATOM 1224 C CA . PHE A 1 154 ? -17.724 7.985 3.280 1.00 86.75 154 PHE A CA 1
ATOM 1225 C C . PHE A 1 154 ? -16.544 7.133 3.757 1.00 86.75 154 PHE A C 1
ATOM 1227 O O . PHE A 1 154 ? -15.511 7.652 4.178 1.00 86.75 154 PHE A O 1
ATOM 1234 N N . CYS A 1 155 ? -16.737 5.810 3.777 1.00 86.69 155 CYS A N 1
ATOM 1235 C CA . CYS A 1 155 ? -15.900 4.940 4.593 1.00 86.69 155 CYS A CA 1
ATOM 1236 C C . CYS A 1 155 ? -14.442 4.838 4.142 1.00 86.69 155 CYS A C 1
ATOM 1238 O O . CYS A 1 155 ? -13.586 4.480 4.958 1.00 86.69 155 CYS A O 1
ATOM 1240 N N . GLY A 1 156 ? -14.120 5.179 2.889 1.00 86.69 156 GLY A N 1
ATOM 1241 C CA . GLY A 1 156 ? -12.741 5.306 2.432 1.00 86.69 156 GLY A CA 1
ATOM 1242 C C . GLY A 1 156 ? -11.922 4.040 2.706 1.00 86.69 156 GLY A C 1
ATOM 1243 O O . GLY A 1 156 ? -12.237 2.951 2.235 1.00 86.69 156 GLY A O 1
ATOM 1244 N N . GLY A 1 157 ? -10.855 4.173 3.500 1.00 84.12 157 GLY A N 1
ATOM 1245 C CA . GLY A 1 157 ? -10.001 3.048 3.913 1.00 84.12 157 GLY A CA 1
ATOM 1246 C C . GLY A 1 157 ? -10.591 2.127 4.994 1.00 84.12 157 GLY A C 1
ATOM 1247 O O . GLY A 1 157 ? -9.933 1.165 5.381 1.00 84.12 157 GLY A O 1
ATOM 1248 N N . GLY A 1 158 ? -11.785 2.417 5.512 1.00 89.38 158 GLY A N 1
ATOM 1249 C CA . GLY A 1 158 ? -12.527 1.553 6.431 1.00 89.38 158 GLY A CA 1
ATOM 1250 C C . GLY A 1 158 ? -12.114 1.631 7.902 1.00 89.38 158 GLY A C 1
ATOM 1251 O O . GLY A 1 158 ? -12.479 0.756 8.681 1.00 89.38 158 GLY A O 1
ATOM 1252 N N . SER A 1 159 ? -11.366 2.657 8.319 1.00 89.56 159 SER A N 1
ATOM 1253 C CA . SER A 1 159 ? -10.862 2.767 9.700 1.00 89.56 159 SER A CA 1
ATOM 1254 C C . SER A 1 159 ? -11.976 2.949 10.739 1.00 89.56 159 SER A C 1
ATOM 1256 O O . SER A 1 159 ? -11.930 2.333 11.805 1.00 89.56 159 SER A O 1
ATOM 1258 N N . ILE A 1 160 ? -12.985 3.766 10.422 1.00 91.06 160 ILE A N 1
ATOM 1259 C CA . ILE A 1 160 ? -14.172 3.991 11.253 1.00 91.06 160 ILE A CA 1
ATOM 1260 C C . ILE A 1 160 ? -14.999 2.708 11.396 1.00 91.06 160 ILE A C 1
ATOM 1262 O O . ILE A 1 160 ? -15.179 2.263 12.535 1.00 91.06 160 ILE A O 1
ATOM 1266 N N . PRO A 1 161 ? -15.467 2.075 10.300 1.00 93.25 161 PRO A N 1
ATOM 1267 C CA . PRO A 1 161 ? -16.258 0.856 10.410 1.00 93.25 161 PRO A CA 1
ATOM 1268 C C . PRO A 1 161 ? -15.479 -0.297 11.050 1.00 93.25 161 PRO A C 1
ATOM 1270 O O . PRO A 1 161 ? -16.049 -1.032 11.850 1.00 93.25 161 PRO A O 1
ATOM 1273 N N . PHE A 1 162 ? -14.177 -0.435 10.780 1.00 93.19 162 PHE A N 1
ATOM 1274 C CA . PHE A 1 162 ? -13.360 -1.481 11.398 1.00 93.19 162 PHE A CA 1
ATOM 1275 C C . PHE A 1 162 ? -13.257 -1.327 12.921 1.00 93.19 162 PHE A C 1
ATOM 1277 O O . PHE A 1 162 ? -13.497 -2.285 13.652 1.00 93.19 162 PHE A O 1
ATOM 1284 N N . GLU A 1 163 ? -12.937 -0.128 13.426 1.00 91.81 163 GLU A N 1
ATOM 1285 C CA . GLU A 1 163 ? -12.847 0.086 14.877 1.00 91.81 163 GLU A CA 1
ATOM 1286 C C . GLU A 1 163 ? -14.214 -0.039 15.555 1.00 91.81 163 GLU A C 1
ATOM 1288 O O . GLU A 1 163 ? -14.289 -0.568 16.660 1.00 91.81 163 GLU A O 1
ATOM 1293 N N . ALA A 1 164 ? -15.289 0.421 14.908 1.00 92.94 164 ALA A N 1
ATOM 1294 C CA . ALA A 1 164 ? -16.641 0.267 15.434 1.00 92.94 164 ALA A CA 1
ATOM 1295 C C . ALA A 1 164 ? -17.023 -1.213 15.584 1.00 92.94 164 ALA A C 1
ATOM 1297 O O . ALA A 1 164 ? -17.514 -1.605 16.641 1.00 92.94 164 ALA A O 1
ATOM 1298 N N . ALA A 1 165 ? -16.739 -2.032 14.568 1.00 92.88 165 ALA A N 1
ATOM 1299 C CA . ALA A 1 165 ? -17.004 -3.465 14.611 1.00 92.88 165 ALA A CA 1
ATOM 1300 C C . ALA A 1 165 ? -16.153 -4.152 15.687 1.00 92.88 165 ALA A C 1
ATOM 1302 O O . ALA A 1 165 ? -16.683 -4.887 16.511 1.00 92.88 165 ALA A O 1
ATOM 1303 N N . ARG A 1 166 ? -14.856 -3.820 15.773 1.00 90.31 166 ARG A N 1
ATOM 1304 C CA . ARG A 1 166 ? -13.956 -4.348 16.814 1.00 90.31 166 ARG A CA 1
ATOM 1305 C C . ARG A 1 166 ? -14.400 -4.000 18.241 1.00 90.31 166 ARG A C 1
ATOM 1307 O O . ARG A 1 166 ? -14.058 -4.706 19.182 1.00 90.31 166 ARG A O 1
ATOM 1314 N N . LEU A 1 167 ? -15.133 -2.903 18.418 1.00 90.81 167 LEU A N 1
ATOM 1315 C CA . LEU A 1 167 ? -15.709 -2.497 19.702 1.00 90.81 167 LEU A CA 1
ATOM 1316 C C . LEU A 1 167 ? -17.072 -3.126 19.994 1.00 90.81 167 LEU A C 1
ATOM 1318 O O . LEU A 1 167 ? -17.673 -2.762 20.996 1.00 90.81 167 LEU A O 1
ATOM 1322 N N . GLY A 1 168 ? -17.580 -4.026 19.155 1.00 91.56 168 GLY A N 1
ATOM 1323 C CA . GLY A 1 168 ? -18.859 -4.691 19.385 1.00 91.56 168 GLY A CA 1
ATOM 1324 C C . GLY A 1 168 ? -20.074 -3.988 18.773 1.00 91.56 168 GLY A C 1
ATOM 1325 O O . GLY A 1 168 ? -21.204 -4.407 19.028 1.00 91.56 168 GLY A O 1
ATOM 1326 N N . CYS A 1 169 ? -19.903 -2.935 17.967 1.00 93.06 169 CYS A N 1
ATOM 1327 C CA . CYS A 1 169 ? -21.029 -2.287 17.288 1.00 93.06 169 CYS A CA 1
ATOM 1328 C C . CYS A 1 169 ? -21.471 -3.075 16.047 1.00 93.06 169 CYS A C 1
ATOM 1330 O O . CYS A 1 169 ? -20.649 -3.641 15.330 1.00 93.06 169 CYS A O 1
ATOM 1332 N N . ASN A 1 170 ? -22.761 -2.998 15.715 1.00 93.50 170 ASN A N 1
ATOM 1333 C CA . ASN A 1 170 ? -23.225 -3.335 14.370 1.00 93.50 170 ASN A CA 1
ATOM 1334 C C . ASN A 1 170 ? -22.830 -2.206 13.420 1.00 93.50 170 ASN A C 1
ATOM 1336 O O . ASN A 1 170 ? -23.053 -1.033 13.726 1.00 93.50 170 ASN A O 1
ATOM 1340 N N . VAL A 1 171 ? -22.258 -2.543 12.269 1.00 93.12 171 VAL A N 1
ATOM 1341 C CA . VAL A 1 171 ? -21.645 -1.543 11.392 1.00 93.12 171 VAL A CA 1
ATOM 1342 C C . VAL A 1 171 ? -22.371 -1.436 10.064 1.00 93.12 171 VAL A C 1
ATOM 1344 O O . VAL A 1 171 ? -22.662 -2.438 9.415 1.00 93.12 171 VAL A O 1
ATOM 1347 N N . TYR A 1 172 ? -22.619 -0.198 9.646 1.00 92.12 172 TYR A N 1
ATOM 1348 C CA . TYR A 1 172 ? -23.020 0.149 8.292 1.00 92.12 172 TYR A CA 1
ATOM 1349 C C . TYR A 1 172 ? -21.908 0.969 7.635 1.00 92.12 172 TYR A C 1
ATOM 1351 O O . TYR A 1 172 ? -21.496 2.002 8.153 1.00 92.12 172 TYR A O 1
ATOM 1359 N N . ALA A 1 173 ? -21.421 0.526 6.485 1.00 91.19 173 ALA A N 1
ATOM 1360 C CA . ALA A 1 173 ? -20.430 1.254 5.711 1.00 91.19 173 ALA A CA 1
ATOM 1361 C C . ALA A 1 173 ? -20.928 1.467 4.280 1.00 91.19 173 ALA A C 1
ATOM 1363 O O . ALA A 1 173 ? -21.536 0.577 3.676 1.00 91.19 173 ALA A O 1
ATOM 1364 N N . SER A 1 174 ? -20.658 2.647 3.732 1.00 89.88 174 SER A N 1
ATOM 1365 C CA . SER A 1 174 ? -20.927 2.971 2.337 1.00 89.88 174 SER A CA 1
ATOM 1366 C C . SER A 1 174 ? -19.814 3.830 1.766 1.00 89.88 174 SER A C 1
ATOM 1368 O O . SER A 1 174 ? -19.276 4.700 2.450 1.00 89.88 174 SER A O 1
ATOM 1370 N N . ASP A 1 175 ? -19.516 3.610 0.491 1.00 89.12 175 ASP A N 1
ATOM 1371 C CA . ASP A 1 175 ? -18.701 4.522 -0.303 1.00 89.12 175 ASP A CA 1
ATOM 1372 C C . ASP A 1 175 ? -19.182 4.515 -1.756 1.00 89.12 175 ASP A C 1
ATOM 1374 O O . ASP A 1 175 ? -19.629 3.489 -2.282 1.00 89.12 175 ASP A O 1
ATOM 1378 N N . LEU A 1 176 ? -19.070 5.666 -2.413 1.00 86.06 176 LEU A N 1
ATOM 1379 C CA . LEU A 1 176 ? -19.339 5.789 -3.841 1.00 86.06 176 LEU A CA 1
ATOM 1380 C C . LEU A 1 176 ? -18.243 5.090 -4.664 1.00 86.06 176 LEU A C 1
ATOM 1382 O O . LEU A 1 176 ? -18.493 4.632 -5.777 1.00 86.06 176 LEU A O 1
ATOM 1386 N N . ASN A 1 177 ? -17.024 5.003 -4.138 1.00 87.69 177 ASN A N 1
ATOM 1387 C CA . ASN A 1 177 ? -15.891 4.394 -4.807 1.00 87.69 177 ASN A CA 1
ATOM 1388 C C . ASN A 1 177 ? -15.799 2.887 -4.493 1.00 87.69 177 ASN A C 1
ATOM 1390 O O . ASN A 1 177 ? -15.558 2.512 -3.339 1.00 87.69 177 ASN A O 1
ATOM 1394 N N . PRO A 1 178 ? -15.884 2.000 -5.503 1.00 90.56 178 PRO A N 1
ATOM 1395 C CA . PRO A 1 178 ? -15.807 0.559 -5.278 1.00 90.56 178 PRO A CA 1
ATOM 1396 C C . PRO A 1 178 ? -14.471 0.100 -4.679 1.00 90.56 178 PRO A C 1
ATOM 1398 O O . PRO A 1 178 ? -14.439 -0.901 -3.970 1.00 90.56 178 PRO A O 1
ATOM 1401 N N . VAL A 1 179 ? -13.364 0.814 -4.924 1.00 91.56 179 VAL A N 1
ATOM 1402 C CA . VAL A 1 179 ? -12.054 0.478 -4.336 1.00 91.56 179 VAL A CA 1
ATOM 1403 C C . VAL A 1 179 ? -12.037 0.783 -2.841 1.00 91.56 179 VAL A C 1
ATOM 1405 O O . VAL A 1 179 ? -11.539 -0.029 -2.066 1.00 91.56 179 VAL A O 1
ATOM 1408 N N . ALA A 1 180 ? -12.603 1.916 -2.421 1.00 90.31 180 ALA A N 1
ATOM 1409 C CA . ALA A 1 180 ? -12.729 2.265 -1.005 1.00 90.31 180 ALA A CA 1
ATOM 1410 C C . ALA A 1 180 ? -13.597 1.239 -0.262 1.00 90.31 180 ALA A C 1
ATOM 1412 O O . ALA A 1 180 ? -13.188 0.662 0.750 1.00 90.31 180 ALA A O 1
ATOM 1413 N N . ALA A 1 181 ? -14.753 0.905 -0.837 1.00 91.44 181 ALA A N 1
ATOM 1414 C CA . ALA A 1 181 ? -15.595 -0.155 -0.308 1.00 91.44 181 ALA A CA 1
ATOM 1415 C C . ALA A 1 181 ? -14.863 -1.507 -0.274 1.00 91.44 181 ALA A C 1
ATOM 1417 O O . ALA A 1 181 ? -14.925 -2.201 0.735 1.00 91.44 181 ALA A O 1
ATOM 1418 N N . LEU A 1 182 ? -14.105 -1.875 -1.314 1.00 93.25 182 LEU A N 1
ATOM 1419 C CA . LEU A 1 182 ? -13.318 -3.114 -1.334 1.00 93.25 182 LEU A CA 1
ATOM 1420 C C . LEU A 1 182 ? -12.295 -3.166 -0.190 1.00 93.25 182 LEU A C 1
ATOM 1422 O O . LEU A 1 182 ? -12.165 -4.200 0.464 1.00 93.25 182 LEU A O 1
ATOM 1426 N N . LEU A 1 183 ? -11.593 -2.060 0.075 1.00 93.12 183 LEU A N 1
ATOM 1427 C CA . LEU A 1 183 ? -10.648 -1.955 1.191 1.00 93.12 183 LEU A CA 1
ATOM 1428 C C . LEU A 1 183 ? -11.358 -2.063 2.542 1.00 93.12 183 LEU A C 1
ATOM 1430 O O . LEU A 1 183 ? -10.897 -2.792 3.418 1.00 93.12 183 LEU A O 1
ATOM 1434 N N . THR A 1 184 ? -12.508 -1.405 2.689 1.00 93.50 184 THR A N 1
ATOM 1435 C CA . THR A 1 184 ? -13.340 -1.498 3.895 1.00 93.50 184 THR A CA 1
ATOM 1436 C C . THR A 1 184 ? -13.848 -2.924 4.118 1.00 93.50 184 THR A C 1
ATOM 1438 O O . THR A 1 184 ? -13.759 -3.453 5.227 1.00 93.50 184 THR A O 1
ATOM 1441 N N . TRP A 1 185 ? -14.314 -3.590 3.057 1.00 94.25 185 TRP A N 1
ATOM 1442 C CA . TRP A 1 185 ? -14.728 -4.990 3.102 1.00 94.25 185 TRP A CA 1
ATOM 1443 C C . TRP A 1 185 ? -13.577 -5.883 3.553 1.00 94.25 185 TRP A C 1
ATOM 1445 O O . TRP A 1 185 ? -13.754 -6.736 4.420 1.00 94.25 185 TRP A O 1
ATOM 1455 N N . ALA A 1 186 ? -12.395 -5.673 2.973 1.00 93.12 186 ALA A N 1
ATOM 1456 C CA . ALA A 1 186 ? -11.200 -6.435 3.281 1.00 93.12 186 ALA A CA 1
ATOM 1457 C C . ALA A 1 186 ? -10.732 -6.224 4.725 1.00 93.12 186 ALA A C 1
ATOM 1459 O O . ALA A 1 186 ? -10.358 -7.191 5.382 1.00 93.12 186 ALA A O 1
ATOM 1460 N N . ALA A 1 187 ? -10.809 -5.003 5.256 1.00 92.50 187 ALA A N 1
ATOM 1461 C CA . ALA A 1 187 ? -10.529 -4.750 6.665 1.00 92.50 187 ALA A CA 1
ATOM 1462 C C . ALA A 1 187 ? -11.473 -5.565 7.566 1.00 92.50 187 ALA A C 1
ATOM 1464 O O . ALA A 1 187 ? -11.022 -6.297 8.441 1.00 92.50 187 ALA A O 1
ATOM 1465 N N . LEU A 1 188 ? -12.780 -5.520 7.308 1.00 92.38 188 LEU A N 1
ATOM 1466 C CA . LEU A 1 188 ? -13.769 -6.221 8.132 1.00 92.38 188 LEU A CA 1
ATOM 1467 C C . LEU A 1 188 ? -13.686 -7.753 8.011 1.00 92.38 188 LEU A C 1
ATOM 1469 O O . LEU A 1 188 ? -13.818 -8.445 9.010 1.00 92.38 188 LEU A O 1
ATOM 1473 N N . ASN A 1 189 ? -13.447 -8.287 6.809 1.00 91.75 189 ASN A N 1
ATOM 1474 C CA . ASN A 1 189 ? -13.582 -9.725 6.532 1.00 91.75 189 ASN A CA 1
ATOM 1475 C C . ASN A 1 189 ? -12.247 -10.478 6.425 1.00 91.75 189 ASN A C 1
ATOM 1477 O O . ASN A 1 189 ? -12.230 -11.692 6.600 1.00 91.75 189 ASN A O 1
ATOM 1481 N N . LEU A 1 190 ? -11.138 -9.802 6.100 1.00 92.06 190 LEU A N 1
ATOM 1482 C CA . LEU A 1 190 ? -9.809 -10.428 6.047 1.00 92.06 190 LEU A CA 1
ATOM 1483 C C . LEU A 1 190 ? -9.053 -10.205 7.348 1.00 92.06 190 LEU A C 1
ATOM 1485 O O . LEU A 1 190 ? -8.598 -11.168 7.953 1.00 92.06 190 LEU A O 1
ATOM 1489 N N . VAL A 1 191 ? -8.944 -8.946 7.787 1.00 91.50 191 VAL A N 1
ATOM 1490 C CA . VAL A 1 191 ? -8.299 -8.625 9.069 1.00 91.50 191 VAL A CA 1
ATOM 1491 C C . VAL A 1 191 ? -9.212 -9.046 10.216 1.00 91.50 191 VAL A C 1
ATOM 1493 O O . VAL A 1 191 ? -8.749 -9.736 11.112 1.00 91.50 191 VAL A O 1
ATOM 1496 N N . GLY A 1 192 ? -10.504 -8.706 10.159 1.00 90.25 192 GLY A N 1
ATOM 1497 C CA . GLY A 1 192 ? -11.498 -9.122 11.158 1.00 90.25 192 GLY A CA 1
ATOM 1498 C C . GLY A 1 192 ? -11.970 -10.579 11.058 1.00 90.25 192 GLY A C 1
ATOM 1499 O O . GLY A 1 192 ? -12.691 -11.040 11.937 1.00 90.25 192 GLY A O 1
ATOM 1500 N N . GLY A 1 193 ? -11.562 -11.316 10.017 1.00 88.38 193 GLY A N 1
ATOM 1501 C CA . GLY A 1 193 ? -11.942 -12.720 9.801 1.00 88.38 193 GLY A CA 1
ATOM 1502 C C . GLY A 1 193 ? -11.163 -13.735 10.647 1.00 88.38 193 GLY A C 1
ATOM 1503 O O . GLY A 1 193 ? -11.389 -14.938 10.528 1.00 88.38 193 GLY A O 1
ATOM 1504 N N . GLY A 1 194 ? -10.231 -13.275 11.484 1.00 90.81 194 GLY A N 1
ATOM 1505 C CA . GLY A 1 194 ? -9.455 -14.122 12.381 1.00 90.81 194 GLY A CA 1
ATOM 1506 C C . GLY A 1 194 ? -8.306 -14.914 11.727 1.00 90.81 194 GLY A C 1
ATOM 1507 O O . GLY A 1 194 ? -8.031 -14.818 10.526 1.00 90.81 194 GLY A O 1
ATOM 1508 N N . PRO A 1 195 ? -7.593 -15.723 12.535 1.00 92.00 195 PRO A N 1
ATOM 1509 C CA . PRO A 1 195 ? -6.374 -16.426 12.124 1.00 92.00 195 PRO A CA 1
ATOM 1510 C C . PRO A 1 195 ? -6.600 -17.571 11.131 1.00 92.00 195 PRO A C 1
ATOM 1512 O O . PRO A 1 195 ? -5.658 -18.029 10.486 1.00 92.00 195 PRO A O 1
ATOM 1515 N N . GLU A 1 196 ? -7.824 -18.078 11.004 1.00 92.06 196 GLU A N 1
ATOM 1516 C CA . GLU A 1 196 ? -8.151 -19.108 10.017 1.00 92.06 196 GLU A CA 1
ATOM 1517 C C . GLU A 1 196 ? -8.159 -18.538 8.597 1.00 92.06 196 GLU A C 1
ATOM 1519 O O . GLU A 1 196 ? -7.399 -19.016 7.755 1.00 92.06 196 GLU A O 1
ATOM 1524 N N . ILE A 1 197 ? -8.895 -17.444 8.371 1.00 92.75 197 ILE A N 1
ATOM 1525 C CA . ILE A 1 197 ? -8.929 -16.750 7.077 1.00 92.75 197 ILE A CA 1
ATOM 1526 C C . ILE A 1 197 ? -7.529 -16.290 6.665 1.00 92.75 197 ILE A C 1
ATOM 1528 O O . ILE A 1 197 ? -7.136 -16.474 5.514 1.00 92.75 197 ILE A O 1
ATOM 1532 N N . ALA A 1 198 ? -6.731 -15.760 7.595 1.00 93.25 198 ALA A N 1
ATOM 1533 C CA . ALA A 1 198 ? -5.358 -15.365 7.286 1.00 93.25 198 ALA A CA 1
ATOM 1534 C C . ALA A 1 198 ? -4.478 -16.543 6.837 1.00 93.25 198 ALA A C 1
ATOM 1536 O O . ALA A 1 198 ? -3.713 -16.402 5.881 1.00 93.25 198 ALA A O 1
ATOM 1537 N N . ARG A 1 199 ? -4.612 -17.721 7.466 1.00 94.12 199 ARG A N 1
ATOM 1538 C CA . ARG A 1 199 ? -3.897 -18.936 7.037 1.00 94.12 199 ARG A CA 1
ATOM 1539 C C . ARG A 1 199 ? -4.351 -19.407 5.658 1.00 94.12 199 ARG A C 1
ATOM 1541 O O . ARG A 1 199 ? -3.503 -19.777 4.846 1.00 94.12 199 ARG A O 1
ATOM 1548 N N . GLU A 1 200 ? -5.652 -19.371 5.373 1.00 94.56 200 GLU A N 1
ATOM 1549 C CA . GLU A 1 200 ? -6.183 -19.706 4.047 1.00 94.56 200 GLU A CA 1
ATOM 1550 C C . GLU A 1 200 ? -5.649 -18.764 2.964 1.00 94.56 200 GLU A C 1
ATOM 1552 O O . GLU A 1 200 ? -5.193 -19.219 1.912 1.00 94.56 200 GLU A O 1
ATOM 1557 N N . VAL A 1 201 ? -5.655 -17.454 3.233 1.00 95.25 201 VAL A N 1
ATOM 1558 C CA . VAL A 1 201 ? -5.119 -16.435 2.322 1.00 95.25 201 VAL A CA 1
ATOM 1559 C C . VAL A 1 201 ? -3.630 -16.661 2.079 1.00 95.25 201 VAL A C 1
ATOM 1561 O O . VAL A 1 201 ? -3.209 -16.679 0.922 1.00 95.25 201 VAL A O 1
ATOM 1564 N N . ALA A 1 202 ? -2.840 -16.888 3.131 1.00 94.94 202 ALA A N 1
ATOM 1565 C CA . ALA A 1 202 ? -1.409 -17.145 3.004 1.00 94.94 202 ALA A CA 1
ATOM 1566 C C . ALA A 1 202 ? -1.134 -18.400 2.155 1.00 94.94 202 ALA A C 1
ATOM 1568 O O . ALA A 1 202 ? -0.318 -18.365 1.233 1.00 94.94 202 ALA A O 1
ATOM 1569 N N . ALA A 1 203 ? -1.862 -19.495 2.397 1.00 94.94 203 ALA A N 1
ATOM 1570 C CA . ALA A 1 203 ? -1.740 -20.718 1.605 1.00 94.94 203 ALA A CA 1
ATOM 1571 C C . ALA A 1 203 ? -2.113 -20.492 0.128 1.00 94.94 203 ALA A C 1
ATOM 1573 O O . ALA A 1 203 ? -1.425 -20.978 -0.775 1.00 94.94 203 ALA A O 1
ATOM 1574 N N . ALA A 1 204 ? -3.173 -19.724 -0.137 1.00 95.44 204 ALA A N 1
ATOM 1575 C CA . ALA A 1 204 ? -3.599 -19.389 -1.490 1.00 95.44 204 ALA A CA 1
ATOM 1576 C C . ALA A 1 204 ? -2.583 -18.497 -2.220 1.00 95.44 204 ALA A C 1
ATOM 1578 O O . ALA A 1 204 ? -2.257 -18.764 -3.378 1.00 95.44 204 ALA A O 1
ATOM 1579 N N . GLN A 1 205 ? -2.030 -17.487 -1.542 1.00 95.25 205 GLN A N 1
ATOM 1580 C CA . GLN A 1 205 ? -0.977 -16.625 -2.083 1.00 95.25 205 GLN A CA 1
ATOM 1581 C C . GLN A 1 205 ? 0.263 -17.435 -2.464 1.00 95.25 205 GLN A C 1
ATOM 1583 O O . GLN A 1 205 ? 0.773 -17.277 -3.572 1.00 95.25 205 GLN A O 1
ATOM 1588 N N . GLN A 1 206 ? 0.707 -18.349 -1.595 1.00 95.31 206 GLN A N 1
ATOM 1589 C CA . GLN A 1 206 ? 1.841 -19.230 -1.887 1.00 95.31 206 GLN A CA 1
ATOM 1590 C C . GLN A 1 206 ? 1.560 -20.148 -3.078 1.00 95.31 206 GLN A C 1
ATOM 1592 O O . GLN A 1 206 ? 2.410 -20.313 -3.952 1.00 95.31 206 GLN A O 1
ATOM 1597 N N . ARG A 1 207 ? 0.346 -20.704 -3.169 1.00 95.44 207 ARG A N 1
ATOM 1598 C CA . ARG A 1 207 ? -0.051 -21.562 -4.292 1.00 95.44 207 ARG A CA 1
ATOM 1599 C C . ARG A 1 207 ? -0.064 -20.812 -5.623 1.00 95.44 207 ARG A C 1
ATOM 1601 O O . ARG A 1 207 ? 0.415 -21.351 -6.619 1.00 95.44 207 ARG A O 1
ATOM 1608 N N . VAL A 1 208 ? -0.601 -19.592 -5.651 1.00 96.31 208 VAL A N 1
ATOM 1609 C CA . VAL A 1 208 ? -0.592 -18.748 -6.856 1.00 96.31 208 VAL A CA 1
ATOM 1610 C C . VAL A 1 208 ? 0.838 -18.358 -7.214 1.00 96.31 208 VAL A C 1
ATOM 1612 O O . VAL A 1 208 ? 1.234 -18.536 -8.361 1.00 96.31 208 VAL A O 1
ATOM 1615 N N . TYR A 1 209 ? 1.634 -17.906 -6.242 1.00 95.88 209 TYR A N 1
ATOM 1616 C CA . TYR A 1 209 ? 3.027 -17.531 -6.471 1.00 95.88 209 TYR A CA 1
ATOM 1617 C C . TYR A 1 209 ? 3.842 -18.695 -7.052 1.00 95.88 209 TYR A C 1
ATOM 1619 O O . TYR A 1 209 ? 4.515 -18.515 -8.060 1.00 95.88 209 TYR A O 1
ATOM 1627 N N . ALA A 1 210 ? 3.723 -19.903 -6.493 1.00 95.44 210 ALA A N 1
ATOM 1628 C CA . ALA A 1 210 ? 4.413 -21.089 -7.001 1.00 95.44 210 ALA A CA 1
ATOM 1629 C C . ALA A 1 210 ? 3.978 -21.474 -8.429 1.00 95.44 210 ALA A C 1
ATOM 1631 O O . ALA A 1 210 ? 4.801 -21.917 -9.229 1.00 95.44 210 ALA A O 1
ATOM 1632 N N . ALA A 1 211 ? 2.697 -21.298 -8.772 1.00 95.62 211 ALA A N 1
ATOM 1633 C CA . ALA A 1 211 ? 2.205 -21.553 -10.126 1.00 95.62 211 ALA A CA 1
ATOM 1634 C C . ALA A 1 211 ? 2.764 -20.541 -11.141 1.00 95.62 211 ALA A C 1
ATOM 1636 O O . ALA A 1 211 ? 3.201 -20.935 -12.223 1.00 95.62 211 ALA A O 1
ATOM 1637 N N . VAL A 1 212 ? 2.799 -19.258 -10.767 1.00 95.88 212 VAL A N 1
ATOM 1638 C CA . VAL A 1 212 ? 3.403 -18.184 -11.570 1.00 95.88 212 VAL A CA 1
ATOM 1639 C C . VAL A 1 212 ? 4.908 -18.423 -11.732 1.00 95.88 212 VAL A C 1
ATOM 1641 O O . VAL A 1 212 ? 5.428 -18.312 -12.839 1.00 95.88 212 VAL A O 1
ATOM 1644 N N . ASP A 1 213 ? 5.595 -18.812 -10.655 1.00 95.56 213 ASP A N 1
ATOM 1645 C CA . ASP A 1 213 ? 7.025 -19.133 -10.658 1.00 95.56 213 ASP A CA 1
ATOM 1646 C C . ASP A 1 213 ? 7.360 -20.259 -11.621 1.00 95.56 213 ASP A C 1
ATOM 1648 O O . ASP A 1 213 ? 8.233 -20.105 -12.473 1.00 95.56 213 ASP A O 1
ATOM 1652 N N . LYS A 1 214 ? 6.598 -21.353 -11.554 1.00 95.88 214 LYS A N 1
ATOM 1653 C CA . LYS A 1 214 ? 6.742 -22.469 -12.483 1.00 95.88 214 LYS A CA 1
ATOM 1654 C C . LYS A 1 214 ? 6.604 -22.007 -13.936 1.00 95.88 214 LYS A C 1
ATOM 1656 O O . LYS A 1 214 ? 7.471 -22.306 -14.746 1.00 95.88 214 LYS A O 1
ATOM 1661 N N . GLN A 1 215 ? 5.566 -21.235 -14.255 1.00 95.50 215 GLN A N 1
ATOM 1662 C CA . GLN A 1 215 ? 5.324 -20.778 -15.625 1.00 95.50 215 GLN A CA 1
ATOM 1663 C C . GLN A 1 215 ? 6.428 -19.840 -16.144 1.00 95.50 215 GLN A C 1
ATOM 1665 O O . GLN A 1 215 ? 6.829 -19.939 -17.304 1.00 95.50 215 GLN A O 1
ATOM 1670 N N . ILE A 1 216 ? 6.937 -18.941 -15.298 1.00 94.56 216 ILE A N 1
ATOM 1671 C CA . ILE A 1 216 ? 8.040 -18.032 -15.647 1.00 94.56 216 ILE A CA 1
ATOM 1672 C C . ILE A 1 216 ? 9.347 -18.808 -15.860 1.00 94.56 216 ILE A C 1
ATOM 1674 O O . ILE A 1 216 ? 10.108 -18.490 -16.781 1.00 94.56 216 ILE A O 1
ATOM 1678 N N . CYS A 1 217 ? 9.597 -19.833 -15.042 1.00 93.31 217 CYS A N 1
ATOM 1679 C CA . CYS A 1 217 ? 10.713 -20.757 -15.218 1.00 93.31 217 CYS A CA 1
ATOM 1680 C C . CYS A 1 217 ? 10.593 -21.535 -16.536 1.00 93.31 217 CYS A C 1
ATOM 1682 O O . CYS A 1 217 ? 11.562 -21.568 -17.292 1.00 93.31 217 CYS A O 1
ATOM 1684 N N . ASP A 1 218 ? 9.408 -22.067 -16.850 1.00 94.69 218 ASP A N 1
ATOM 1685 C CA . ASP A 1 218 ? 9.133 -22.805 -18.091 1.00 94.69 218 ASP A CA 1
ATOM 1686 C C . ASP A 1 218 ? 9.349 -21.929 -19.341 1.00 94.69 218 ASP A C 1
ATOM 1688 O O . ASP A 1 218 ? 9.846 -22.400 -20.363 1.00 94.69 218 ASP A O 1
ATOM 1692 N N . TRP A 1 219 ? 9.036 -20.630 -19.266 1.00 94.25 219 TRP A N 1
ATOM 1693 C CA . TRP A 1 219 ? 9.318 -19.679 -20.347 1.00 94.25 219 TRP A CA 1
ATOM 1694 C C . TRP A 1 219 ? 10.796 -19.281 -20.467 1.00 94.25 219 TRP A C 1
ATOM 1696 O O . TRP A 1 219 ? 11.192 -18.732 -21.495 1.00 94.25 219 TRP A O 1
ATOM 1706 N N . GLY A 1 220 ? 11.616 -19.506 -19.435 1.00 92.19 220 GLY A N 1
ATOM 1707 C CA . GLY A 1 220 ? 13.048 -19.188 -19.454 1.00 92.19 220 GLY A CA 1
ATOM 1708 C C . GLY A 1 220 ? 13.380 -17.688 -19.519 1.00 92.19 220 GLY A C 1
ATOM 1709 O O . GLY A 1 220 ? 14.499 -17.316 -19.876 1.00 92.19 220 GLY A O 1
ATOM 1710 N N . ILE A 1 221 ? 12.435 -16.807 -19.171 1.00 91.88 221 ILE A N 1
ATOM 1711 C CA . ILE A 1 221 ? 12.560 -15.345 -19.358 1.00 91.88 221 ILE A CA 1
ATOM 1712 C C . ILE A 1 221 ? 13.333 -14.620 -18.243 1.00 91.88 221 ILE A C 1
ATOM 1714 O O . ILE A 1 221 ? 13.665 -13.443 -18.401 1.00 91.88 221 ILE A O 1
ATOM 1718 N N . GLU A 1 222 ? 13.605 -15.289 -17.117 1.00 92.81 222 GLU A N 1
ATOM 1719 C CA . GLU A 1 222 ? 14.302 -14.725 -15.944 1.00 92.81 222 GLU A CA 1
ATOM 1720 C C . GLU A 1 222 ? 15.651 -15.387 -15.635 1.00 92.81 222 GLU A C 1
ATOM 1722 O O . GLU A 1 222 ? 16.334 -14.934 -14.720 1.00 92.81 222 GLU A O 1
ATOM 1727 N N . HIS A 1 223 ? 16.051 -16.429 -16.373 1.00 92.50 223 HIS A N 1
ATOM 1728 C CA . HIS A 1 223 ? 17.287 -17.177 -16.119 1.00 92.50 223 HIS A CA 1
ATOM 1729 C C . HIS A 1 223 ? 18.327 -16.915 -17.208 1.00 92.50 223 HIS A C 1
ATOM 1731 O O . HIS A 1 223 ? 18.041 -17.036 -18.406 1.00 92.50 223 HIS A O 1
ATOM 1737 N N . ASN A 1 224 ? 19.550 -16.570 -16.802 1.00 89.25 224 ASN A N 1
ATOM 1738 C CA . ASN A 1 224 ? 20.666 -16.453 -17.734 1.00 89.25 224 ASN A CA 1
ATOM 1739 C C . ASN A 1 224 ? 21.305 -17.824 -18.031 1.00 89.25 224 ASN A C 1
ATOM 1741 O O . ASN A 1 224 ? 20.976 -18.840 -17.423 1.00 89.25 224 ASN A O 1
ATOM 1745 N N . SER A 1 225 ? 22.253 -17.857 -18.971 1.00 85.56 225 SER A N 1
ATOM 1746 C CA . SER A 1 225 ? 22.991 -19.078 -19.331 1.00 85.56 225 SER A CA 1
ATOM 1747 C C . SER A 1 225 ? 23.904 -19.611 -18.220 1.00 85.56 225 SER A C 1
ATOM 1749 O O . SER A 1 225 ? 24.403 -20.724 -18.334 1.00 85.56 225 SER A O 1
ATOM 1751 N N . GLN A 1 226 ? 24.142 -18.828 -17.165 1.00 85.69 226 GLN A N 1
ATOM 1752 C CA . GLN A 1 226 ? 24.956 -19.195 -16.002 1.00 85.69 226 GLN A CA 1
ATOM 1753 C C . GLN A 1 226 ? 24.099 -19.729 -14.840 1.00 85.69 226 GLN A C 1
ATOM 1755 O O . GLN A 1 226 ? 24.633 -20.024 -13.776 1.00 85.69 226 GLN A O 1
ATOM 1760 N N . GLY A 1 227 ? 22.777 -19.841 -15.020 1.00 86.75 227 GLY A N 1
ATOM 1761 C CA . GLY A 1 227 ? 21.846 -20.269 -13.974 1.00 86.75 227 GLY A CA 1
ATOM 1762 C C . GLY A 1 227 ? 21.492 -19.180 -12.956 1.00 86.75 227 GLY A C 1
ATOM 1763 O O . GLY A 1 227 ? 20.809 -19.461 -11.975 1.00 86.75 227 GLY A O 1
ATOM 1764 N N . TRP A 1 228 ? 21.922 -17.935 -13.169 1.00 92.88 228 TRP A N 1
ATOM 1765 C CA . TRP A 1 228 ? 21.512 -16.804 -12.339 1.00 92.88 228 TRP A CA 1
ATOM 1766 C C . TRP A 1 228 ? 20.098 -16.371 -12.698 1.00 92.88 228 TRP A C 1
ATOM 1768 O O . TRP A 1 228 ? 19.698 -16.411 -13.866 1.00 92.88 228 TRP A O 1
ATOM 1778 N N . ARG A 1 229 ? 19.368 -15.880 -11.697 1.00 94.38 229 ARG A N 1
ATOM 1779 C CA . ARG A 1 229 ? 18.009 -15.367 -11.867 1.00 94.38 229 ARG A CA 1
ATOM 1780 C C . ARG A 1 229 ? 17.982 -13.856 -11.691 1.00 94.38 229 ARG A C 1
ATOM 1782 O O . ARG A 1 229 ? 18.545 -13.341 -10.727 1.00 94.38 229 ARG A O 1
ATOM 1789 N N . ALA A 1 230 ? 17.372 -13.136 -12.625 1.00 93.31 230 ALA A N 1
ATOM 1790 C CA . ALA A 1 230 ? 17.281 -11.682 -12.537 1.00 93.31 230 ALA A CA 1
ATOM 1791 C C . ALA A 1 230 ? 16.319 -11.273 -11.417 1.00 93.31 230 ALA A C 1
ATOM 1793 O O . ALA A 1 230 ? 15.231 -11.839 -11.317 1.00 93.31 230 ALA A O 1
ATOM 1794 N N . ASP A 1 231 ? 16.691 -10.275 -10.607 1.00 91.88 231 ASP A N 1
ATOM 1795 C CA . ASP A 1 231 ? 15.788 -9.701 -9.605 1.00 91.88 231 ASP A CA 1
ATOM 1796 C C . ASP A 1 231 ? 15.217 -8.326 -10.011 1.00 91.88 231 ASP A C 1
ATOM 1798 O O . ASP A 1 231 ? 14.078 -8.004 -9.650 1.00 91.88 231 ASP A O 1
ATOM 1802 N N . ALA A 1 232 ? 15.948 -7.553 -10.824 1.00 94.00 232 ALA A N 1
ATOM 1803 C CA . ALA A 1 232 ? 15.542 -6.240 -11.326 1.00 94.00 232 ALA A CA 1
ATOM 1804 C C . ALA A 1 232 ? 16.049 -5.955 -12.753 1.00 94.00 232 ALA A C 1
ATOM 1806 O O . ALA A 1 232 ? 17.174 -6.307 -13.113 1.00 94.00 232 ALA A O 1
ATOM 1807 N N . TYR A 1 233 ? 15.232 -5.242 -13.528 1.00 95.69 233 TYR A N 1
ATOM 1808 C CA . TYR A 1 233 ? 15.533 -4.758 -14.877 1.00 95.69 233 TYR A CA 1
ATOM 1809 C C . TYR A 1 233 ? 15.381 -3.235 -14.905 1.00 95.69 233 TYR A C 1
ATOM 1811 O O . TYR A 1 233 ? 14.324 -2.710 -14.549 1.00 95.69 233 TYR A O 1
ATOM 1819 N N . LEU A 1 234 ? 16.426 -2.516 -15.303 1.00 96.12 234 LEU A N 1
ATOM 1820 C CA . LEU A 1 234 ? 16.450 -1.055 -15.310 1.00 96.12 234 LEU A CA 1
ATOM 1821 C C . LEU A 1 234 ? 16.355 -0.532 -16.741 1.00 96.12 234 LEU A C 1
ATOM 1823 O O . LEU A 1 234 ? 17.210 -0.826 -17.583 1.00 96.12 234 LEU A O 1
ATOM 1827 N N . TYR A 1 235 ? 15.324 0.268 -16.990 1.00 96.06 235 TYR A N 1
ATOM 1828 C CA . TYR A 1 235 ? 15.046 0.868 -18.289 1.00 96.06 235 TYR A CA 1
ATOM 1829 C C . TYR A 1 235 ? 15.270 2.376 -18.229 1.00 96.06 235 TYR A C 1
ATOM 1831 O O . TYR A 1 235 ? 15.024 3.019 -17.205 1.00 96.06 235 TYR A O 1
ATOM 1839 N N . CYS A 1 236 ? 15.719 2.948 -19.338 1.00 95.38 236 CYS A N 1
ATOM 1840 C CA . CYS A 1 236 ? 15.780 4.384 -19.559 1.00 95.38 236 CYS A CA 1
ATOM 1841 C C . CYS A 1 236 ? 15.032 4.743 -20.842 1.00 95.38 236 CYS A C 1
ATOM 1843 O O . CYS A 1 236 ? 14.803 3.900 -21.711 1.00 95.38 236 CYS A O 1
ATOM 1845 N N . VAL A 1 237 ? 14.620 5.999 -20.938 1.00 94.75 237 VAL A N 1
ATOM 1846 C CA . VAL A 1 237 ? 13.994 6.541 -22.138 1.00 94.75 237 VAL A CA 1
ATOM 1847 C C . VAL A 1 237 ? 15.059 7.173 -23.015 1.00 94.75 237 VAL A C 1
ATOM 1849 O O . VAL A 1 237 ? 15.883 7.934 -22.523 1.00 94.75 237 VAL A O 1
ATOM 1852 N N . GLU A 1 238 ? 15.026 6.895 -24.311 1.00 93.81 238 GLU A N 1
ATOM 1853 C CA . GLU A 1 238 ? 15.912 7.496 -25.304 1.00 93.81 238 GLU A CA 1
ATOM 1854 C C . GLU A 1 238 ? 15.139 8.463 -26.199 1.00 93.81 238 GLU A C 1
ATOM 1856 O O . GLU A 1 238 ? 13.987 8.216 -26.560 1.00 93.81 238 GLU A O 1
ATOM 1861 N N . VAL A 1 239 ? 15.785 9.569 -26.562 1.00 93.38 239 VAL A N 1
ATOM 1862 C CA . VAL A 1 239 ? 15.251 10.565 -27.499 1.00 93.38 239 VAL A CA 1
ATOM 1863 C C . VAL A 1 239 ? 16.323 10.983 -28.487 1.00 93.38 239 VAL A C 1
ATOM 1865 O O . VAL A 1 239 ? 17.508 10.959 -28.162 1.00 93.38 239 VAL A O 1
ATOM 1868 N N . VAL A 1 240 ? 15.909 11.403 -29.678 1.00 91.75 240 VAL A N 1
ATOM 1869 C CA . VAL A 1 240 ? 16.794 12.119 -30.599 1.00 91.75 240 VAL A CA 1
ATOM 1870 C C . VAL A 1 240 ? 16.754 13.595 -30.226 1.00 91.75 240 VAL A C 1
ATOM 1872 O O . VAL A 1 240 ? 15.692 14.215 -30.262 1.00 91.75 240 VAL A O 1
ATOM 1875 N N . ASP A 1 241 ? 17.894 14.146 -29.826 1.00 89.06 241 ASP A N 1
ATOM 1876 C CA . ASP A 1 241 ? 18.007 15.563 -29.506 1.00 89.06 241 ASP A CA 1
ATOM 1877 C C . ASP A 1 241 ? 17.904 16.405 -30.795 1.00 89.06 241 ASP A C 1
ATOM 1879 O O . ASP A 1 241 ? 18.708 16.202 -31.706 1.00 89.06 241 ASP A O 1
ATOM 1883 N N . PRO A 1 242 ? 16.939 17.338 -30.913 1.00 86.50 242 PRO A N 1
ATOM 1884 C CA . PRO A 1 242 ? 16.736 18.124 -32.131 1.00 86.50 242 PRO A CA 1
ATOM 1885 C C . PRO A 1 242 ? 17.919 19.016 -32.513 1.00 86.50 242 PRO A C 1
ATOM 1887 O O . PRO A 1 242 ? 18.062 19.354 -33.685 1.00 86.50 242 PRO A O 1
ATOM 1890 N N . GLU A 1 243 ? 18.740 19.424 -31.542 1.00 86.00 243 GLU A N 1
ATOM 1891 C CA . GLU A 1 243 ? 19.865 20.329 -31.786 1.00 86.00 243 GLU A CA 1
ATOM 1892 C C . GLU A 1 243 ? 21.101 19.578 -32.284 1.00 86.00 243 GLU A C 1
ATOM 1894 O O . GLU A 1 243 ? 21.711 19.967 -33.279 1.00 86.00 243 GLU A O 1
ATOM 1899 N N . SER A 1 244 ? 21.462 18.482 -31.615 1.00 84.25 244 SER A N 1
ATOM 1900 C CA . SER A 1 244 ? 22.652 17.700 -31.961 1.00 84.25 244 SER A CA 1
ATOM 1901 C C . SER A 1 244 ? 22.385 16.561 -32.956 1.00 84.25 244 SER A C 1
ATOM 1903 O O . SER A 1 244 ? 23.303 16.084 -33.629 1.00 84.25 244 SER A O 1
ATOM 1905 N N . GLY A 1 245 ? 21.139 16.092 -33.053 1.00 87.38 245 GLY A N 1
ATOM 1906 C CA . GLY A 1 245 ? 20.752 14.895 -33.800 1.00 87.38 245 GLY A CA 1
ATOM 1907 C C . GLY A 1 245 ? 21.207 13.580 -33.155 1.00 87.38 245 GLY A C 1
ATOM 1908 O O . GLY A 1 245 ? 21.087 12.529 -33.783 1.00 87.38 245 GLY A O 1
ATOM 1909 N N . TRP A 1 246 ? 21.747 13.617 -31.931 1.00 91.62 246 TRP A N 1
ATOM 1910 C CA . TRP A 1 246 ? 22.196 12.425 -31.211 1.00 91.62 246 TRP A CA 1
ATOM 1911 C C . TRP A 1 246 ? 21.045 11.731 -30.493 1.00 91.62 246 TRP A C 1
ATOM 1913 O O . TRP A 1 246 ? 20.159 12.379 -29.934 1.00 91.62 246 TRP A O 1
ATOM 1923 N N . ARG A 1 247 ? 21.094 10.398 -30.434 1.00 92.75 247 ARG A N 1
ATOM 1924 C CA . ARG A 1 247 ? 20.200 9.605 -29.588 1.00 92.75 247 ARG A CA 1
ATOM 1925 C C . ARG A 1 247 ? 20.740 9.579 -28.160 1.00 92.75 247 ARG A C 1
ATOM 1927 O O . ARG A 1 247 ? 21.744 8.922 -27.886 1.00 92.75 247 ARG A O 1
ATOM 1934 N N . VAL A 1 248 ? 20.081 10.304 -27.260 1.00 93.75 248 VAL A N 1
ATOM 1935 C CA . VAL A 1 248 ? 20.510 10.508 -25.872 1.00 93.75 248 VAL A CA 1
ATOM 1936 C C . VAL A 1 248 ? 19.618 9.706 -24.918 1.00 93.75 248 VAL A C 1
ATOM 1938 O O . VAL A 1 248 ? 18.401 9.922 -24.902 1.00 93.75 248 VAL A O 1
ATOM 1941 N N . PRO A 1 249 ? 20.189 8.817 -24.086 1.00 94.75 249 PRO A N 1
ATOM 1942 C CA . PRO A 1 249 ? 19.445 8.163 -23.022 1.00 94.75 249 PRO A CA 1
ATOM 1943 C C . PRO A 1 249 ? 19.233 9.126 -21.849 1.00 94.75 249 PRO A C 1
ATOM 1945 O O . PRO A 1 249 ? 20.133 9.869 -21.455 1.00 94.75 249 PRO A O 1
ATOM 1948 N N . LEU A 1 250 ? 18.028 9.127 -21.287 1.00 93.81 250 LEU A N 1
ATOM 1949 C CA . LEU A 1 250 ? 17.566 10.086 -20.291 1.00 93.81 250 LEU A CA 1
ATOM 1950 C C . LEU A 1 250 ? 17.573 9.471 -18.891 1.00 93.81 250 LEU A C 1
ATOM 1952 O O . LEU A 1 250 ? 16.835 8.531 -18.603 1.00 93.81 250 LEU A O 1
ATOM 1956 N N . ALA A 1 251 ? 18.364 10.051 -17.993 1.00 93.31 251 ALA A N 1
ATOM 1957 C CA . ALA A 1 251 ? 18.360 9.716 -16.576 1.00 93.31 251 ALA A CA 1
ATOM 1958 C C . ALA A 1 251 ? 18.754 10.941 -15.728 1.00 93.31 251 ALA A C 1
ATOM 1960 O O . ALA A 1 251 ? 19.613 11.725 -16.142 1.00 93.31 251 ALA A O 1
ATOM 1961 N N . PRO A 1 252 ? 18.171 11.115 -14.527 1.00 91.00 252 PRO A N 1
ATOM 1962 C CA . PRO A 1 252 ? 18.546 12.200 -13.618 1.00 91.00 252 PRO A CA 1
ATOM 1963 C C . PRO A 1 252 ? 19.955 12.019 -13.033 1.00 91.00 252 PRO A C 1
ATOM 1965 O O . PRO A 1 252 ? 20.619 12.995 -12.700 1.00 91.00 252 PRO A O 1
ATOM 1968 N N . ALA A 1 253 ? 20.414 10.773 -12.913 1.00 92.38 253 ALA A N 1
ATOM 1969 C CA . ALA A 1 253 ? 21.761 10.400 -12.501 1.00 92.38 253 ALA A CA 1
ATOM 1970 C C . ALA A 1 253 ? 22.086 9.002 -13.040 1.00 92.38 253 ALA A C 1
ATOM 1972 O O . ALA A 1 253 ? 21.182 8.184 -13.218 1.00 92.38 253 ALA A O 1
ATOM 1973 N N . TRP A 1 254 ? 23.372 8.711 -13.233 1.00 93.88 254 TRP A N 1
ATOM 1974 C CA . TRP A 1 254 ? 23.850 7.407 -13.711 1.00 93.88 254 TRP A CA 1
ATOM 1975 C C . TRP A 1 254 ? 24.442 6.542 -12.594 1.00 93.88 254 TRP A C 1
ATOM 1977 O O . TRP A 1 254 ? 25.337 5.727 -12.809 1.00 93.88 254 TRP A O 1
ATOM 1987 N N . VAL A 1 255 ? 23.929 6.713 -11.375 1.00 93.62 255 VAL A N 1
ATOM 1988 C CA . VAL A 1 255 ? 24.246 5.847 -10.236 1.00 93.62 255 VAL A CA 1
ATOM 1989 C C . VAL A 1 255 ? 23.198 4.753 -10.131 1.00 93.62 255 VAL A C 1
ATOM 1991 O O . VAL A 1 255 ? 22.003 5.035 -10.076 1.00 93.62 255 VAL A O 1
ATOM 1994 N N . ILE A 1 256 ? 23.660 3.506 -10.074 1.00 92.50 256 ILE A N 1
ATOM 1995 C CA . ILE A 1 256 ? 22.802 2.328 -9.935 1.00 92.50 256 ILE A CA 1
ATOM 1996 C C . ILE A 1 256 ? 22.807 1.832 -8.488 1.00 92.50 256 ILE A C 1
ATOM 1998 O O . ILE A 1 256 ? 21.755 1.478 -7.972 1.00 92.50 256 ILE A O 1
ATOM 2002 N N . GLY A 1 257 ? 23.947 1.842 -7.801 1.00 92.12 257 GLY A N 1
ATOM 2003 C CA . GLY A 1 257 ? 24.016 1.388 -6.412 1.00 92.12 257 GLY A CA 1
ATOM 2004 C C . GLY A 1 257 ? 25.126 2.075 -5.637 1.00 92.12 257 GLY A C 1
ATOM 2005 O O . GLY A 1 257 ? 26.291 2.017 -6.026 1.00 92.12 257 GLY A O 1
ATOM 2006 N N . GLU A 1 258 ? 24.789 2.739 -4.535 1.00 90.69 258 GLU A N 1
ATOM 2007 C CA . GLU A 1 258 ? 25.782 3.357 -3.654 1.00 90.69 258 GLU A CA 1
ATOM 2008 C C . GLU A 1 258 ? 26.501 2.331 -2.774 1.00 90.69 258 GLU A C 1
ATOM 2010 O O . GLU A 1 258 ? 27.680 2.514 -2.465 1.00 90.69 258 GLU A O 1
ATOM 2015 N N . LYS A 1 259 ? 25.822 1.243 -2.380 1.00 89.12 259 LYS A N 1
ATOM 2016 C CA . LYS A 1 259 ? 26.420 0.196 -1.542 1.00 89.12 259 LYS A CA 1
ATOM 2017 C C . LYS A 1 259 ? 27.380 -0.653 -2.365 1.00 89.12 259 LYS A C 1
ATOM 2019 O O . LYS A 1 259 ? 28.486 -0.929 -1.906 1.00 89.12 259 LYS A O 1
ATOM 2024 N N . THR A 1 260 ? 26.981 -1.039 -3.574 1.00 88.25 260 THR A N 1
ATOM 2025 C CA . THR A 1 260 ? 27.839 -1.806 -4.493 1.00 88.25 260 THR A CA 1
ATOM 2026 C C . THR A 1 260 ? 28.807 -0.938 -5.294 1.00 88.25 260 THR A C 1
ATOM 2028 O O . THR A 1 260 ? 29.662 -1.471 -6.000 1.00 88.25 260 THR A O 1
ATOM 2031 N N . ARG A 1 261 ? 28.704 0.395 -5.166 1.00 91.69 261 ARG A N 1
ATOM 2032 C CA . ARG A 1 261 ? 29.446 1.379 -5.970 1.00 91.69 261 ARG A CA 1
ATOM 2033 C C . ARG A 1 261 ? 29.324 1.053 -7.460 1.00 91.69 261 ARG A C 1
ATOM 2035 O O . ARG A 1 261 ? 30.321 0.895 -8.159 1.00 91.69 261 ARG A O 1
ATOM 2042 N N . THR A 1 262 ? 28.085 0.901 -7.916 1.00 93.44 262 THR A N 1
ATOM 2043 C CA . THR A 1 262 ? 27.753 0.567 -9.301 1.00 93.44 262 THR A CA 1
ATOM 2044 C C . THR A 1 262 ? 27.266 1.805 -10.043 1.00 93.44 262 THR A C 1
ATOM 2046 O O . THR A 1 262 ? 26.339 2.483 -9.586 1.00 93.44 262 THR A O 1
ATOM 2049 N N . ILE A 1 263 ? 27.853 2.075 -11.209 1.00 95.50 263 ILE A N 1
ATOM 2050 C CA . ILE A 1 263 ? 27.495 3.200 -12.083 1.00 95.50 263 ILE A CA 1
ATOM 2051 C C . ILE A 1 263 ? 27.259 2.734 -13.522 1.00 95.50 263 ILE A C 1
ATOM 2053 O O . ILE A 1 263 ? 27.777 1.701 -13.947 1.00 95.50 263 ILE A O 1
ATOM 2057 N N . ALA A 1 264 ? 26.499 3.527 -14.270 1.00 95.38 264 ALA A N 1
ATOM 2058 C CA . ALA A 1 264 ? 26.410 3.443 -15.721 1.00 95.38 264 ALA A CA 1
ATOM 2059 C C . ALA A 1 264 ? 27.296 4.530 -16.349 1.00 95.38 264 ALA A C 1
ATOM 2061 O O . ALA A 1 264 ? 27.235 5.696 -15.961 1.00 95.38 264 ALA A O 1
ATOM 2062 N N . ARG A 1 265 ? 28.126 4.159 -17.322 1.00 93.81 265 ARG A N 1
ATOM 2063 C CA . ARG A 1 265 ? 28.974 5.080 -18.083 1.00 93.81 265 ARG A CA 1
ATOM 2064 C C . ARG A 1 265 ? 28.452 5.166 -19.510 1.00 93.81 265 ARG A C 1
ATOM 2066 O O . ARG A 1 265 ? 28.285 4.142 -20.162 1.00 93.81 265 ARG A O 1
ATOM 2073 N N . LEU A 1 266 ? 28.207 6.387 -19.976 1.00 93.19 266 LEU A N 1
ATOM 2074 C CA . LEU A 1 266 ? 27.838 6.647 -21.364 1.00 93.19 266 LEU A CA 1
ATOM 2075 C C . LEU A 1 266 ? 29.107 6.759 -22.212 1.00 93.19 266 LEU A C 1
ATOM 2077 O O . LEU A 1 266 ? 29.920 7.653 -21.980 1.00 93.19 266 LEU A O 1
ATOM 2081 N N . VAL A 1 267 ? 29.263 5.869 -23.187 1.00 92.44 267 VAL A N 1
ATOM 2082 C CA . VAL A 1 267 ? 30.361 5.876 -24.159 1.00 92.44 267 VAL A CA 1
ATOM 2083 C C . VAL A 1 267 ? 29.809 6.357 -25.504 1.00 92.44 267 VAL A C 1
ATOM 2085 O O . VAL A 1 267 ? 28.874 5.742 -26.017 1.00 92.44 267 VAL A O 1
ATOM 2088 N N . PRO A 1 268 ? 30.307 7.473 -26.066 1.00 92.00 268 PRO A N 1
ATOM 2089 C CA . PRO A 1 268 ? 29.812 7.989 -27.337 1.00 92.00 268 PRO A CA 1
ATOM 2090 C C . PRO A 1 268 ? 30.204 7.073 -28.503 1.00 92.00 268 PRO A C 1
ATOM 2092 O O . PRO A 1 268 ? 31.358 6.677 -28.638 1.00 92.00 268 PRO A O 1
ATOM 2095 N N . ASP A 1 269 ? 29.238 6.791 -29.369 1.00 91.88 269 ASP A N 1
ATOM 2096 C CA . ASP A 1 269 ? 29.410 6.148 -30.669 1.00 91.88 269 ASP A CA 1
ATOM 2097 C C . ASP A 1 269 ? 29.173 7.208 -31.752 1.00 91.88 269 ASP A C 1
ATOM 2099 O O . ASP A 1 269 ? 28.033 7.528 -32.102 1.00 91.88 269 ASP A O 1
ATOM 2103 N N . GLU A 1 270 ? 30.268 7.797 -32.239 1.00 89.38 270 GLU A N 1
ATOM 2104 C CA . GLU A 1 270 ? 30.249 8.891 -33.220 1.00 89.38 270 GLU A CA 1
ATOM 2105 C C . GLU A 1 270 ? 29.700 8.466 -34.584 1.00 89.38 270 GLU A C 1
ATOM 2107 O O . GLU A 1 270 ? 29.124 9.288 -35.297 1.00 89.38 270 GLU A O 1
ATOM 2112 N N . VAL A 1 271 ? 29.828 7.182 -34.935 1.00 89.12 271 VAL A N 1
ATOM 2113 C CA . VAL A 1 271 ? 29.382 6.652 -36.228 1.00 89.12 271 VAL A CA 1
ATOM 2114 C C . VAL A 1 271 ? 27.858 6.623 -36.284 1.00 89.12 271 VAL A C 1
ATOM 2116 O O . VAL A 1 271 ? 27.261 7.090 -37.253 1.00 89.12 271 VAL A O 1
ATOM 2119 N N . HIS A 1 272 ? 27.221 6.120 -35.225 1.00 89.06 272 HIS A N 1
ATOM 2120 C CA . HIS A 1 272 ? 25.763 5.994 -35.155 1.00 89.06 272 HIS A CA 1
ATOM 2121 C C . HIS A 1 272 ? 25.084 7.143 -34.394 1.00 89.06 272 HIS A C 1
ATOM 2123 O O . HIS A 1 272 ? 23.865 7.113 -34.214 1.00 89.06 272 HIS A O 1
ATOM 2129 N N . LYS A 1 273 ? 25.856 8.142 -33.936 1.00 90.44 273 LYS A N 1
ATOM 2130 C CA . LYS A 1 273 ? 25.402 9.284 -33.122 1.00 90.44 273 LYS A CA 1
ATOM 2131 C C . LYS A 1 273 ? 24.543 8.852 -31.929 1.00 90.44 273 LYS A C 1
ATOM 2133 O O . LYS A 1 273 ? 23.446 9.370 -31.701 1.00 90.44 273 LYS A O 1
ATOM 2138 N N . ARG A 1 274 ? 25.027 7.871 -31.167 1.00 92.31 274 ARG A N 1
ATOM 2139 C CA . ARG A 1 274 ? 24.334 7.299 -29.998 1.00 92.31 274 ARG A CA 1
ATOM 2140 C C . ARG A 1 274 ? 25.297 7.087 -28.836 1.00 92.31 274 ARG A C 1
ATOM 2142 O O . ARG A 1 274 ? 26.497 7.285 -28.981 1.00 92.31 274 ARG A O 1
ATOM 2149 N N . TYR A 1 275 ? 24.772 6.670 -27.688 1.00 92.19 275 TYR A N 1
ATOM 2150 C CA . TYR A 1 275 ? 25.588 6.295 -26.535 1.00 92.19 275 TYR A CA 1
ATOM 2151 C C . TYR A 1 275 ? 25.435 4.811 -26.221 1.00 92.19 275 TYR A C 1
ATOM 2153 O O . TYR A 1 275 ? 24.316 4.308 -26.091 1.00 92.19 275 TYR A O 1
ATOM 2161 N N . GLU A 1 276 ? 26.557 4.124 -26.053 1.00 92.50 276 GLU A N 1
ATOM 2162 C CA . GLU A 1 276 ? 26.589 2.820 -25.405 1.00 92.50 276 GLU A CA 1
ATOM 2163 C C . GLU A 1 276 ? 26.634 2.991 -23.888 1.00 92.50 276 GLU A C 1
ATOM 2165 O O . GLU A 1 276 ? 27.221 3.942 -23.371 1.00 92.50 276 GLU A O 1
ATOM 2170 N N . ILE A 1 277 ? 25.960 2.095 -23.168 1.00 94.44 277 ILE A N 1
ATOM 2171 C CA . ILE A 1 277 ? 25.837 2.167 -21.710 1.00 94.44 277 ILE A CA 1
ATOM 2172 C C . ILE A 1 277 ? 26.608 1.001 -21.104 1.00 94.44 277 ILE A C 1
ATOM 2174 O O . ILE A 1 277 ? 26.167 -0.146 -21.159 1.00 94.44 277 ILE A O 1
ATOM 2178 N N . GLU A 1 278 ? 27.752 1.302 -20.500 1.00 94.56 278 GLU A N 1
ATOM 2179 C CA . GLU A 1 278 ? 28.571 0.317 -19.799 1.00 94.56 278 GLU A CA 1
ATOM 2180 C C . GLU A 1 278 ? 28.273 0.323 -18.301 1.00 94.56 278 GLU A C 1
ATOM 2182 O O . GLU A 1 278 ? 28.171 1.384 -17.682 1.00 94.56 278 GLU A O 1
ATOM 2187 N N . ILE A 1 279 ? 28.179 -0.860 -17.692 1.00 95.94 279 ILE A N 1
ATOM 2188 C CA . ILE A 1 279 ? 27.926 -1.008 -16.254 1.00 95.94 279 ILE A CA 1
ATOM 2189 C C . ILE A 1 279 ? 29.224 -1.372 -15.540 1.00 95.94 279 ILE A C 1
ATOM 2191 O O . ILE A 1 279 ? 29.823 -2.405 -15.831 1.00 95.94 279 ILE A O 1
ATOM 2195 N N . HIS A 1 280 ? 29.628 -0.537 -14.583 1.00 93.88 280 HIS A N 1
ATOM 2196 C CA . HIS A 1 280 ? 30.867 -0.688 -13.818 1.00 93.88 280 HIS A CA 1
ATOM 2197 C C . HIS A 1 280 ? 30.543 -0.866 -12.331 1.00 93.88 280 HIS A C 1
ATOM 2199 O O . HIS A 1 280 ? 29.825 -0.047 -11.758 1.00 93.88 280 HIS A O 1
ATOM 2205 N N . GLU A 1 281 ? 31.061 -1.926 -11.706 1.00 92.69 281 GLU A N 1
ATOM 2206 C CA . GLU A 1 281 ? 30.881 -2.236 -10.277 1.00 92.69 281 GLU A CA 1
ATOM 2207 C C . GLU A 1 281 ? 32.156 -1.950 -9.474 1.00 92.69 281 GLU A C 1
ATOM 2209 O O . GLU A 1 281 ? 33.264 -2.115 -9.980 1.00 92.69 281 GLU A O 1
ATOM 2214 N N . GLY A 1 282 ? 32.011 -1.572 -8.198 1.00 90.25 282 GLY A N 1
ATOM 2215 C CA . GLY A 1 282 ? 33.154 -1.366 -7.304 1.00 90.25 282 GLY A CA 1
ATOM 2216 C C . GLY A 1 282 ? 33.988 -0.120 -7.613 1.00 90.25 282 GLY A C 1
ATOM 2217 O O . GLY A 1 282 ? 35.172 -0.090 -7.278 1.00 90.25 282 GLY A O 1
ATOM 2218 N N . VAL A 1 283 ? 33.394 0.905 -8.233 1.00 92.81 283 VAL A N 1
ATOM 2219 C CA . VAL A 1 283 ? 34.125 2.110 -8.661 1.00 92.81 283 VAL A CA 1
ATOM 2220 C C . VAL A 1 283 ? 34.647 2.945 -7.486 1.00 92.81 283 VAL A C 1
ATOM 2222 O O . VAL A 1 283 ? 34.229 2.794 -6.330 1.00 92.81 283 VAL A O 1
ATOM 2225 N N . SER A 1 284 ? 35.572 3.861 -7.775 1.00 93.31 284 SER A N 1
ATOM 2226 C CA . SER A 1 284 ? 36.103 4.791 -6.776 1.00 93.31 284 SER A CA 1
ATOM 2227 C C . SER A 1 284 ? 35.038 5.787 -6.287 1.00 93.31 284 SER A C 1
ATOM 2229 O O . SER A 1 284 ? 34.047 6.070 -6.961 1.00 93.31 284 SER A O 1
ATOM 2231 N N . ALA A 1 285 ? 35.245 6.377 -5.103 1.00 91.25 285 ALA A N 1
ATOM 2232 C CA . ALA A 1 285 ? 34.326 7.388 -4.568 1.00 91.25 285 ALA A CA 1
ATOM 2233 C C . ALA A 1 285 ? 34.220 8.633 -5.474 1.00 91.25 285 ALA A C 1
ATOM 2235 O O . ALA A 1 285 ? 33.152 9.238 -5.568 1.00 91.25 285 ALA A O 1
ATOM 2236 N N . ALA A 1 286 ? 35.308 8.988 -6.167 1.00 91.38 286 ALA A N 1
ATOM 2237 C CA . ALA A 1 286 ? 35.334 10.094 -7.120 1.00 91.38 286 ALA A CA 1
ATOM 2238 C C . ALA A 1 286 ? 34.464 9.801 -8.354 1.00 91.38 286 ALA A C 1
ATOM 2240 O O . ALA A 1 286 ? 33.654 10.640 -8.745 1.00 91.38 286 ALA A O 1
ATOM 2241 N N . GLU A 1 287 ? 34.569 8.595 -8.922 1.00 91.19 287 GLU A N 1
ATOM 2242 C CA . GLU A 1 287 ? 33.733 8.166 -10.053 1.00 91.19 287 GLU A CA 1
ATOM 2243 C C . GLU A 1 287 ? 32.253 8.092 -9.676 1.00 91.19 287 GLU A C 1
ATOM 2245 O O . GLU A 1 287 ? 31.396 8.526 -10.445 1.00 91.19 287 GLU A O 1
ATOM 2250 N N . LEU A 1 288 ? 31.943 7.611 -8.467 1.00 91.69 288 LEU A N 1
ATOM 2251 C CA . LEU A 1 288 ? 30.574 7.594 -7.960 1.00 91.69 288 LEU A CA 1
ATOM 2252 C C . LEU A 1 288 ? 29.996 9.015 -7.867 1.00 91.69 288 LEU A C 1
ATOM 2254 O O . LEU A 1 288 ? 28.862 9.250 -8.284 1.00 91.69 288 LEU A O 1
ATOM 2258 N N . GLN A 1 289 ? 30.772 9.974 -7.354 1.00 90.38 289 GLN A N 1
ATOM 2259 C CA . GLN A 1 289 ? 30.338 11.367 -7.252 1.00 90.38 289 GLN A CA 1
ATOM 2260 C C . GLN A 1 289 ? 30.176 12.027 -8.629 1.00 90.38 289 GLN A C 1
ATOM 2262 O O . GLN A 1 289 ? 29.226 12.784 -8.829 1.00 90.38 289 GLN A O 1
ATOM 2267 N N . ALA A 1 290 ? 31.048 11.709 -9.589 1.00 90.31 290 ALA A N 1
ATOM 2268 C CA . ALA A 1 290 ? 30.909 12.165 -10.970 1.00 90.31 290 ALA A CA 1
ATOM 2269 C C . ALA A 1 290 ? 29.630 11.611 -11.626 1.00 90.31 290 ALA A C 1
ATOM 2271 O O . ALA A 1 290 ? 28.883 12.354 -12.257 1.00 90.31 290 ALA A O 1
ATOM 2272 N N . ALA A 1 291 ? 29.302 10.333 -11.412 1.00 89.94 291 ALA A N 1
ATOM 2273 C CA . ALA A 1 291 ? 28.085 9.721 -11.953 1.00 89.94 291 ALA A CA 1
ATOM 2274 C C . ALA A 1 291 ? 26.786 10.324 -11.377 1.00 89.94 291 ALA A C 1
ATOM 2276 O O . ALA A 1 291 ? 25.758 10.350 -12.062 1.00 89.94 291 ALA A O 1
ATOM 2277 N N . LYS A 1 292 ? 26.821 10.860 -10.145 1.00 88.94 292 LYS A N 1
ATOM 2278 C CA . LYS A 1 292 ? 25.690 11.602 -9.553 1.00 88.94 292 LYS A CA 1
ATOM 2279 C C . LYS A 1 292 ? 25.395 12.900 -10.296 1.00 88.94 292 LYS A C 1
ATOM 2281 O O . LYS A 1 292 ? 24.238 13.293 -10.396 1.00 88.94 292 LYS A O 1
ATOM 2286 N N . THR A 1 293 ? 26.425 13.573 -10.805 1.00 87.62 293 THR A N 1
ATOM 2287 C CA . THR A 1 293 ? 26.281 14.859 -11.499 1.00 87.62 293 THR A CA 1
ATOM 2288 C C . THR A 1 293 ? 26.194 14.711 -13.017 1.00 87.62 293 THR A C 1
ATOM 2290 O O . THR A 1 293 ? 25.729 15.643 -13.674 1.00 87.62 293 THR A O 1
ATOM 2293 N N . ALA A 1 294 ? 26.563 13.553 -13.570 1.00 87.88 294 ALA A N 1
ATOM 2294 C CA . ALA A 1 294 ? 26.558 13.251 -15.004 1.00 87.88 294 ALA A CA 1
ATOM 2295 C C . ALA A 1 294 ? 25.172 12.921 -15.602 1.00 87.88 294 ALA A C 1
ATOM 2297 O O . ALA A 1 294 ? 25.093 12.441 -16.730 1.00 87.88 294 ALA A O 1
ATOM 2298 N N . GLY A 1 295 ? 24.074 13.141 -14.870 1.00 89.50 295 GLY A N 1
ATOM 2299 C CA . GLY A 1 295 ? 22.720 12.925 -15.387 1.00 89.50 295 GLY A CA 1
ATOM 2300 C C . GLY A 1 295 ? 22.422 13.745 -16.645 1.00 89.50 295 GLY A C 1
ATOM 2301 O O . GLY A 1 295 ? 22.770 14.925 -16.726 1.00 89.50 295 GLY A O 1
ATOM 2302 N N . THR A 1 296 ? 21.737 13.123 -17.603 1.00 91.00 296 THR A N 1
ATOM 2303 C CA . THR A 1 296 ? 21.311 13.721 -18.882 1.00 91.00 296 THR A CA 1
ATOM 2304 C C . THR A 1 296 ? 19.996 14.485 -18.779 1.00 91.00 296 THR A C 1
ATOM 2306 O O . THR A 1 296 ? 19.562 15.102 -19.750 1.00 91.00 296 THR A O 1
ATOM 2309 N N . VAL A 1 297 ? 19.358 14.472 -17.605 1.00 90.81 297 VAL A N 1
ATOM 2310 C CA . VAL A 1 297 ? 18.165 15.266 -17.308 1.00 90.81 297 VAL A CA 1
ATOM 2311 C C . VAL A 1 297 ? 18.365 16.060 -16.025 1.00 90.81 297 VAL A C 1
ATOM 2313 O O . VAL A 1 297 ? 18.545 15.476 -14.959 1.00 90.81 297 VAL A O 1
ATOM 2316 N N . LYS A 1 298 ? 18.267 17.391 -16.108 1.00 87.88 298 LYS A N 1
ATOM 2317 C CA . LYS A 1 298 ? 18.213 18.288 -14.939 1.00 87.88 298 LYS A CA 1
ATOM 2318 C C . LYS A 1 298 ? 17.180 19.377 -15.178 1.00 87.88 298 LYS A C 1
ATOM 2320 O O . LYS A 1 298 ? 17.043 19.850 -16.301 1.00 87.88 298 LYS A O 1
ATOM 2325 N N . ASP A 1 299 ? 16.422 19.726 -14.141 1.00 84.50 299 ASP A N 1
ATOM 2326 C CA . ASP A 1 299 ? 15.415 20.798 -14.174 1.00 84.50 299 ASP A CA 1
ATOM 2327 C C . ASP A 1 299 ? 14.449 20.717 -15.375 1.00 84.50 299 ASP A C 1
ATOM 2329 O O . ASP A 1 299 ? 14.110 21.718 -16.000 1.00 84.50 299 ASP A O 1
ATOM 2333 N N . PHE A 1 300 ? 14.012 19.496 -15.718 1.00 85.81 300 PHE A N 1
ATOM 2334 C CA . PHE A 1 300 ? 13.151 19.197 -16.876 1.00 85.81 300 PHE A CA 1
ATOM 2335 C C . PHE A 1 300 ? 13.744 19.576 -18.246 1.00 85.81 300 PHE A C 1
ATOM 2337 O O . PHE A 1 300 ? 13.013 19.826 -19.210 1.00 85.81 300 PHE A O 1
ATOM 2344 N N . ARG A 1 301 ? 15.074 19.571 -18.353 1.00 90.38 301 ARG A N 1
ATOM 2345 C CA . ARG A 1 301 ? 15.826 19.793 -19.590 1.00 90.38 301 ARG A CA 1
ATOM 2346 C C . ARG A 1 301 ? 16.738 18.610 -19.879 1.00 90.38 301 ARG A C 1
ATOM 2348 O O . ARG A 1 301 ? 17.306 18.021 -18.960 1.00 90.38 301 ARG A O 1
ATOM 2355 N N . LEU A 1 302 ? 16.876 18.290 -21.158 1.00 91.31 302 LEU A N 1
ATOM 2356 C CA . LEU A 1 302 ? 17.893 17.393 -21.681 1.00 91.31 302 LEU A CA 1
ATOM 2357 C C . LEU A 1 302 ? 19.232 18.132 -21.694 1.00 91.31 302 LEU A C 1
ATOM 2359 O O . LEU A 1 302 ? 19.325 19.247 -22.210 1.00 91.31 302 LEU A O 1
ATOM 2363 N N . ILE A 1 303 ? 20.257 17.504 -21.124 1.00 90.81 303 ILE A N 1
ATOM 2364 C CA . ILE A 1 303 ? 21.642 17.974 -21.158 1.00 90.81 303 ILE A CA 1
ATOM 2365 C C . ILE A 1 303 ? 22.444 17.003 -22.031 1.00 90.81 303 ILE A C 1
ATOM 2367 O O . ILE A 1 303 ? 22.633 15.853 -21.618 1.00 90.81 303 ILE A O 1
ATOM 2371 N N . PRO A 1 304 ? 22.909 17.429 -23.220 1.00 85.69 304 PRO A N 1
ATOM 2372 C CA . PRO A 1 304 ? 23.691 16.570 -24.099 1.00 85.69 304 PRO A CA 1
ATOM 2373 C C . PRO A 1 304 ? 25.042 16.199 -23.458 1.00 85.69 304 PRO A C 1
ATOM 2375 O O . PRO A 1 304 ? 25.789 17.101 -23.067 1.00 85.69 304 PRO A O 1
ATOM 2378 N N . PRO A 1 305 ? 25.413 14.904 -23.364 1.00 84.69 305 PRO A N 1
ATOM 2379 C CA . PRO A 1 305 ? 26.700 14.498 -22.785 1.00 84.69 305 PRO A CA 1
ATOM 2380 C C . PRO A 1 305 ? 27.926 15.016 -23.548 1.00 84.69 305 PRO A C 1
ATOM 2382 O O . PRO A 1 305 ? 28.983 15.192 -22.953 1.00 84.69 305 PRO A O 1
ATOM 2385 N N . HIS A 1 306 ? 27.795 15.250 -24.857 1.00 77.62 306 HIS A N 1
ATOM 2386 C CA . HIS A 1 306 ? 28.868 15.755 -25.722 1.00 77.62 306 HIS A CA 1
ATOM 2387 C C . HIS A 1 306 ? 29.064 17.281 -25.633 1.00 77.62 306 HIS A C 1
ATOM 2389 O O . HIS A 1 306 ? 29.957 17.820 -26.282 1.00 77.62 306 HIS A O 1
ATOM 2395 N N . GLY A 1 307 ? 28.261 17.974 -24.816 1.00 75.00 307 GLY A N 1
ATOM 2396 C CA . GLY A 1 307 ? 28.237 19.433 -24.742 1.00 75.00 307 GLY A CA 1
ATOM 2397 C C . GLY A 1 307 ? 27.362 20.057 -25.832 1.00 75.00 307 GLY A C 1
ATOM 2398 O O . GLY A 1 307 ? 27.217 19.517 -26.921 1.00 75.00 307 GLY A O 1
ATOM 2399 N N . GLY A 1 308 ? 26.734 21.190 -25.525 1.00 77.94 308 GLY A N 1
ATOM 2400 C CA . GLY A 1 308 ? 25.767 21.845 -26.409 1.00 77.94 308 GLY A CA 1
ATOM 2401 C C . GLY A 1 308 ? 24.711 22.619 -25.619 1.00 77.94 308 GLY A C 1
ATOM 2402 O O . GLY A 1 308 ? 24.758 22.624 -24.380 1.00 77.94 308 GLY A O 1
ATOM 2403 N N . PRO A 1 309 ? 23.772 23.297 -26.299 1.00 83.75 309 PRO A N 1
ATOM 2404 C CA . PRO A 1 309 ? 22.645 23.916 -25.625 1.00 83.75 309 PRO A CA 1
ATOM 2405 C C . PRO A 1 309 ? 21.740 22.834 -25.014 1.00 83.75 309 PRO A C 1
ATOM 2407 O O . PRO A 1 309 ? 21.777 21.659 -25.372 1.00 83.75 309 PRO A O 1
ATOM 2410 N N . SER A 1 310 ? 20.989 23.213 -23.982 1.00 89.12 310 SER A N 1
ATOM 2411 C CA . SER A 1 310 ? 20.076 22.284 -23.310 1.00 89.12 310 SER A CA 1
ATOM 2412 C C . SER A 1 310 ? 18.685 22.386 -23.918 1.00 89.12 310 SER A C 1
ATOM 2414 O O . SER A 1 310 ? 18.146 23.490 -24.030 1.00 89.12 310 SER A O 1
ATOM 2416 N N . THR A 1 311 ? 18.055 21.249 -24.200 1.00 89.12 311 THR A N 1
ATOM 2417 C CA . THR A 1 311 ? 16.722 21.198 -24.815 1.00 89.12 311 THR A CA 1
ATOM 2418 C C . THR A 1 311 ? 15.646 21.015 -23.734 1.00 89.12 311 THR A C 1
ATOM 2420 O O . THR A 1 311 ? 15.698 20.042 -22.979 1.00 89.12 311 THR A O 1
ATOM 2423 N N . PRO A 1 312 ? 14.639 21.902 -23.603 1.00 90.50 312 PRO A N 1
ATOM 2424 C CA . PRO A 1 312 ? 13.523 21.669 -22.686 1.00 90.50 312 PRO A CA 1
ATOM 2425 C C . PRO A 1 312 ? 12.743 20.406 -23.078 1.00 90.50 312 PRO A C 1
ATOM 2427 O O . PRO A 1 312 ? 12.409 20.226 -24.248 1.00 90.50 312 PRO A O 1
ATOM 2430 N N . ILE A 1 313 ? 12.362 19.566 -22.109 1.00 87.50 313 ILE A N 1
ATOM 2431 C CA . ILE A 1 313 ? 11.592 18.338 -22.394 1.00 87.50 313 ILE A CA 1
ATOM 2432 C C . ILE A 1 313 ? 10.242 18.653 -23.060 1.00 87.50 313 ILE A C 1
ATOM 2434 O O . ILE A 1 313 ? 9.730 17.857 -23.842 1.00 87.50 313 ILE A O 1
ATOM 2438 N N . GLU A 1 314 ? 9.667 19.824 -22.797 1.00 86.31 314 GLU A N 1
ATOM 2439 C CA . GLU A 1 314 ? 8.442 20.287 -23.455 1.00 86.31 314 GLU A CA 1
ATOM 2440 C C . GLU A 1 314 ? 8.602 20.453 -24.975 1.00 86.31 314 GLU A C 1
ATOM 2442 O O . GLU A 1 314 ? 7.682 20.135 -25.723 1.00 86.31 314 GLU A O 1
ATOM 2447 N N . VAL A 1 315 ? 9.783 20.867 -25.449 1.00 86.75 315 VAL A N 1
ATOM 2448 C CA . VAL A 1 315 ? 10.073 20.971 -26.889 1.00 86.75 315 VAL A CA 1
ATOM 2449 C C . VAL A 1 315 ? 10.085 19.586 -27.530 1.00 86.75 315 VAL A C 1
ATOM 2451 O O . VAL A 1 315 ? 9.512 19.412 -28.603 1.00 86.75 315 VAL A O 1
ATOM 2454 N N . LEU A 1 316 ? 10.648 18.589 -26.837 1.00 84.81 316 LEU A N 1
ATOM 2455 C CA . LEU A 1 316 ? 10.638 17.195 -27.292 1.00 84.81 316 LEU A CA 1
ATOM 2456 C C . LEU A 1 316 ? 9.200 16.659 -27.427 1.00 84.81 316 LEU A C 1
ATOM 2458 O O . LEU A 1 316 ? 8.905 15.883 -28.326 1.00 84.81 316 LEU A O 1
ATOM 2462 N N . ARG A 1 317 ? 8.270 17.111 -26.579 1.00 85.12 317 ARG A N 1
ATOM 2463 C CA . ARG A 1 317 ? 6.869 16.648 -26.565 1.00 85.12 317 ARG A CA 1
ATOM 2464 C C . ARG A 1 317 ? 5.978 17.249 -27.659 1.00 85.12 317 ARG A C 1
ATOM 2466 O O . ARG A 1 317 ? 4.822 16.850 -27.757 1.00 85.12 317 ARG A O 1
ATOM 2473 N N . ARG A 1 318 ? 6.460 18.194 -28.473 1.00 81.06 318 ARG A N 1
ATOM 2474 C CA . ARG A 1 318 ? 5.609 18.922 -29.439 1.00 81.06 318 ARG A CA 1
ATOM 2475 C C . ARG A 1 318 ? 4.966 18.027 -30.502 1.00 81.06 318 ARG A C 1
ATOM 2477 O O . ARG A 1 318 ? 3.828 18.277 -30.877 1.00 81.06 318 ARG A O 1
ATOM 2484 N N . ASN A 1 319 ? 5.664 16.979 -30.939 1.00 80.88 319 ASN A N 1
ATOM 2485 C CA . ASN A 1 319 ? 5.208 16.064 -31.995 1.00 80.88 319 ASN A CA 1
ATOM 2486 C C . ASN A 1 319 ? 4.847 14.683 -31.434 1.00 80.88 319 ASN A C 1
ATOM 2488 O O . ASN A 1 319 ? 5.202 13.650 -31.997 1.00 80.88 319 ASN A O 1
ATOM 2492 N N . LEU A 1 320 ? 4.207 14.657 -30.267 1.00 88.19 320 LEU A N 1
ATOM 2493 C CA . LEU A 1 320 ? 3.955 13.417 -29.558 1.00 88.19 320 LEU A CA 1
ATOM 2494 C C . LEU A 1 320 ? 2.717 12.695 -30.110 1.00 88.19 320 LEU A C 1
ATOM 2496 O O . LEU A 1 320 ? 1.605 13.225 -30.078 1.00 88.19 320 LEU A O 1
ATOM 2500 N N . ARG A 1 321 ? 2.910 11.462 -30.590 1.00 91.69 321 ARG A N 1
ATOM 2501 C CA . ARG A 1 321 ? 1.824 10.590 -31.046 1.00 91.69 321 ARG A CA 1
ATOM 2502 C C . ARG A 1 321 ? 1.034 10.055 -29.855 1.00 91.69 321 ARG A C 1
ATOM 2504 O O . ARG A 1 321 ? 1.601 9.613 -28.855 1.00 91.69 321 ARG A O 1
ATOM 2511 N N . ARG A 1 322 ? -0.291 10.042 -29.983 1.00 90.56 322 ARG A N 1
ATOM 2512 C CA . ARG A 1 322 ? -1.164 9.365 -29.023 1.00 90.56 322 ARG A CA 1
ATOM 2513 C C . ARG A 1 322 ? -1.156 7.864 -29.306 1.00 90.56 322 ARG A C 1
ATOM 2515 O O . ARG A 1 322 ? -1.357 7.463 -30.448 1.00 90.56 322 ARG A O 1
ATOM 2522 N N . TRP A 1 323 ? -0.906 7.060 -28.279 1.00 93.00 323 TRP A N 1
ATOM 2523 C CA . TRP A 1 323 ? -0.869 5.605 -28.412 1.00 93.00 323 TRP A CA 1
ATOM 2524 C C . TRP A 1 323 ? -2.269 5.055 -28.705 1.00 93.00 323 TRP A C 1
ATOM 2526 O O . TRP A 1 323 ? -3.274 5.603 -28.241 1.00 93.00 323 TRP A O 1
ATOM 2536 N N . GLU A 1 324 ? -2.326 3.971 -29.459 1.00 92.69 324 GLU A N 1
ATOM 2537 C CA . GLU A 1 324 ? -3.523 3.175 -29.738 1.00 92.69 324 GLU A CA 1
ATOM 2538 C C . GLU A 1 324 ? -3.612 2.012 -28.736 1.00 92.69 324 GLU A C 1
ATOM 2540 O O . GLU A 1 324 ? -2.653 1.761 -28.015 1.00 92.69 324 GLU A O 1
ATOM 2545 N N . ASN A 1 325 ? -4.753 1.320 -28.643 1.00 89.50 325 ASN A N 1
ATOM 2546 C CA . ASN A 1 325 ? -4.925 0.224 -27.671 1.00 89.50 325 ASN A CA 1
ATOM 2547 C C . ASN A 1 325 ? -3.932 -0.933 -27.877 1.00 89.50 325 ASN A C 1
ATOM 2549 O O . ASN A 1 325 ? -3.581 -1.608 -26.918 1.00 89.50 325 ASN A O 1
ATOM 2553 N N . ASP A 1 326 ? -3.476 -1.153 -29.108 1.00 90.56 326 ASP A N 1
ATOM 2554 C CA . ASP A 1 326 ? -2.610 -2.288 -29.444 1.00 90.56 326 ASP A CA 1
ATOM 2555 C C . ASP A 1 326 ? -1.114 -1.958 -29.252 1.00 90.56 326 ASP A C 1
ATOM 2557 O O . ASP A 1 326 ? -0.236 -2.804 -29.458 1.00 90.56 326 ASP A O 1
ATOM 2561 N N . ASP A 1 327 ? -0.795 -0.722 -28.845 1.00 92.50 327 ASP A N 1
ATOM 2562 C CA . ASP A 1 327 ? 0.579 -0.278 -28.624 1.00 92.50 327 ASP A CA 1
ATOM 2563 C C . ASP A 1 327 ? 1.111 -0.769 -27.260 1.00 92.50 327 ASP A C 1
ATOM 2565 O O . ASP A 1 327 ? 0.872 -0.192 -26.202 1.00 92.50 327 ASP A O 1
ATOM 2569 N N . LEU A 1 328 ? 1.935 -1.818 -27.283 1.00 91.75 328 LEU A N 1
ATOM 2570 C CA . LEU A 1 328 ? 2.624 -2.343 -26.088 1.00 91.75 328 LEU A CA 1
ATOM 2571 C C . LEU A 1 328 ? 3.961 -1.636 -25.793 1.00 91.75 328 LEU A C 1
ATOM 2573 O O . LEU A 1 328 ? 4.491 -1.673 -24.674 1.00 91.75 328 LEU A O 1
ATOM 2577 N N . MET A 1 329 ? 4.527 -1.014 -26.823 1.00 91.38 329 MET A N 1
ATOM 2578 C CA . MET A 1 329 ? 5.833 -0.361 -26.837 1.00 91.38 329 MET A CA 1
ATOM 2579 C C . MET A 1 329 ? 5.820 0.802 -27.835 1.00 91.38 329 MET A C 1
ATOM 2581 O O . MET A 1 329 ? 4.981 0.807 -28.740 1.00 91.38 329 MET A O 1
ATOM 2585 N N . PRO A 1 330 ? 6.736 1.777 -27.688 1.00 92.06 330 PRO A N 1
ATOM 2586 C CA . PRO A 1 330 ? 6.843 2.870 -28.646 1.00 92.06 330 PRO A CA 1
ATOM 2587 C C . PRO A 1 330 ? 7.131 2.336 -30.053 1.00 92.06 330 PRO A C 1
ATOM 2589 O O . PRO A 1 330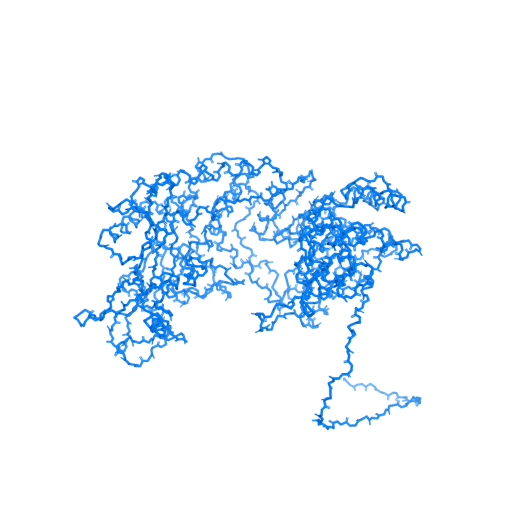 ? 7.923 1.409 -30.234 1.00 92.06 330 PRO A O 1
ATOM 2592 N N . ARG A 1 331 ? 6.488 2.934 -31.060 1.00 91.62 331 ARG A N 1
ATOM 2593 C CA . ARG A 1 331 ? 6.779 2.653 -32.473 1.00 91.62 331 ARG A CA 1
ATOM 2594 C C . ARG A 1 331 ? 8.158 3.220 -32.824 1.00 91.62 331 ARG A C 1
ATOM 2596 O O . ARG A 1 331 ? 8.569 4.189 -32.191 1.00 91.62 331 ARG A O 1
ATOM 2603 N N . PRO A 1 332 ? 8.865 2.695 -33.839 1.00 88.62 332 PRO A N 1
ATOM 2604 C CA . PRO A 1 332 ? 10.207 3.175 -34.195 1.00 88.62 332 PRO A CA 1
ATOM 2605 C C . PRO A 1 332 ? 10.308 4.689 -34.446 1.00 88.62 332 PRO A C 1
ATOM 2607 O O . PRO A 1 332 ? 11.340 5.286 -34.143 1.00 88.62 332 PRO A O 1
ATOM 2610 N N . ASP A 1 333 ? 9.227 5.299 -34.941 1.00 87.62 333 ASP A N 1
ATOM 2611 C CA . ASP A 1 333 ? 9.140 6.731 -35.252 1.00 87.62 333 ASP A CA 1
ATOM 2612 C C . ASP A 1 333 ? 8.675 7.597 -34.064 1.00 87.62 333 ASP A C 1
ATOM 2614 O O . ASP A 1 333 ? 8.625 8.824 -34.167 1.00 87.62 333 ASP A O 1
ATOM 2618 N N . ASP A 1 334 ? 8.322 6.988 -32.926 1.00 90.81 334 ASP A N 1
ATOM 2619 C CA . ASP A 1 334 ? 7.908 7.734 -31.739 1.00 90.81 334 ASP A CA 1
ATOM 2620 C C . ASP A 1 334 ? 9.100 8.477 -31.118 1.00 90.81 334 ASP A C 1
ATOM 2622 O O . ASP A 1 334 ? 10.221 7.969 -31.033 1.00 90.81 334 ASP A O 1
ATOM 2626 N N . VAL A 1 335 ? 8.839 9.684 -30.607 1.00 90.31 335 VAL A N 1
ATOM 2627 C CA . VAL A 1 335 ? 9.871 10.551 -30.010 1.00 90.31 335 VAL A CA 1
ATOM 2628 C C . VAL A 1 335 ? 10.583 9.882 -28.833 1.00 90.31 335 VAL A C 1
ATOM 2630 O O . VAL A 1 335 ? 11.793 10.031 -28.666 1.00 90.31 335 VAL A O 1
ATOM 2633 N N . PHE A 1 336 ? 9.822 9.182 -27.991 1.00 92.50 336 PHE A N 1
ATOM 2634 C CA . PHE A 1 336 ? 10.325 8.537 -26.787 1.00 92.50 336 PHE A CA 1
ATOM 2635 C C . PHE A 1 336 ? 10.441 7.036 -27.010 1.00 92.50 336 PHE A C 1
ATOM 2637 O O . PHE A 1 336 ? 9.430 6.344 -27.086 1.00 92.50 336 PHE A O 1
ATOM 2644 N N . GLN A 1 337 ? 11.674 6.548 -27.051 1.00 94.12 337 GLN A N 1
ATOM 2645 C CA . GLN A 1 337 ? 11.999 5.126 -27.109 1.00 94.12 337 GLN A CA 1
ATOM 2646 C C . GLN A 1 337 ? 12.326 4.597 -25.711 1.00 94.12 337 GLN A C 1
ATOM 2648 O O . GLN A 1 337 ? 12.690 5.367 -24.825 1.00 94.12 337 GLN A O 1
ATOM 2653 N N . GLU A 1 338 ? 12.215 3.288 -25.495 1.00 94.00 338 GLU A N 1
ATOM 2654 C CA . GLU A 1 338 ? 12.571 2.641 -24.225 1.00 94.00 338 GLU A CA 1
ATOM 2655 C C . GLU A 1 338 ? 13.744 1.681 -24.442 1.00 94.00 338 GLU A C 1
ATOM 2657 O O . GLU A 1 338 ? 13.716 0.862 -25.359 1.00 94.00 338 GLU A O 1
ATOM 2662 N N . ARG A 1 339 ? 14.767 1.753 -23.584 1.00 94.19 339 ARG A N 1
ATOM 2663 C CA . ARG A 1 339 ? 15.953 0.892 -23.645 1.00 94.19 339 ARG A CA 1
ATOM 2664 C C . ARG A 1 339 ? 16.217 0.235 -22.298 1.00 94.19 339 ARG A C 1
ATOM 2666 O O . ARG A 1 339 ? 16.347 0.913 -21.279 1.00 94.19 339 ARG A O 1
ATOM 2673 N N . LEU A 1 340 ? 16.351 -1.089 -22.302 1.00 95.94 340 LEU A N 1
ATOM 2674 C CA . LEU A 1 340 ? 16.929 -1.833 -21.184 1.00 95.94 340 LEU A CA 1
ATOM 2675 C C . LEU A 1 340 ? 18.432 -1.537 -21.143 1.00 95.94 340 LEU A C 1
ATOM 2677 O O . LEU A 1 340 ? 19.117 -1.753 -22.140 1.00 95.94 340 LEU A O 1
ATOM 2681 N N . TYR A 1 341 ? 18.944 -1.040 -20.017 1.00 95.56 341 TYR A N 1
ATOM 2682 C CA . TYR A 1 341 ? 20.363 -0.675 -19.901 1.00 95.56 341 TYR A CA 1
ATOM 2683 C C . TYR A 1 341 ? 21.109 -1.439 -18.806 1.00 95.56 341 TYR A C 1
ATOM 2685 O O . TYR A 1 341 ? 22.331 -1.550 -18.862 1.00 95.56 341 TYR A O 1
ATOM 2693 N N . CYS A 1 342 ? 20.403 -1.986 -17.815 1.00 96.00 342 CYS A N 1
ATOM 2694 C CA . CYS A 1 342 ? 21.024 -2.784 -16.765 1.00 96.00 342 CYS A CA 1
ATOM 2695 C C . CYS A 1 342 ? 20.083 -3.882 -16.271 1.00 96.00 342 CYS A C 1
ATOM 2697 O O . CYS A 1 342 ? 18.890 -3.652 -16.073 1.00 96.00 342 CYS A O 1
ATOM 2699 N N . ILE A 1 343 ? 20.641 -5.067 -16.037 1.00 95.81 343 ILE A N 1
ATOM 2700 C CA . ILE A 1 343 ? 19.971 -6.188 -15.382 1.00 95.81 343 ILE A CA 1
ATOM 2701 C C . ILE A 1 343 ? 20.755 -6.522 -14.119 1.00 95.81 343 ILE A C 1
ATOM 2703 O O . ILE A 1 343 ? 21.986 -6.638 -14.153 1.00 95.81 343 ILE A O 1
ATOM 2707 N N . ARG A 1 344 ? 20.043 -6.693 -13.005 1.00 94.50 344 ARG A N 1
ATOM 2708 C CA . ARG A 1 344 ? 20.623 -7.208 -11.770 1.00 94.50 344 ARG A CA 1
ATOM 2709 C C . ARG A 1 344 ? 20.342 -8.699 -11.660 1.00 94.50 344 ARG A C 1
ATOM 2711 O O . ARG A 1 344 ? 19.197 -9.126 -11.530 1.00 94.50 344 ARG A O 1
ATOM 2718 N N . TRP A 1 345 ? 21.411 -9.477 -11.730 1.00 94.31 345 TRP A N 1
ATOM 2719 C CA . TRP A 1 345 ? 21.393 -10.927 -11.616 1.00 94.31 345 TRP A CA 1
ATOM 2720 C C . TRP A 1 345 ? 21.692 -11.356 -10.187 1.00 94.31 345 TRP A C 1
ATOM 2722 O O . TRP A 1 345 ? 22.567 -10.787 -9.533 1.00 94.31 345 TRP A O 1
ATOM 2732 N N . VAL A 1 346 ? 20.984 -12.377 -9.716 1.00 93.50 346 VAL A N 1
ATOM 2733 C CA . VAL A 1 346 ? 21.220 -13.017 -8.426 1.00 93.50 346 VAL A CA 1
ATOM 2734 C C . VAL A 1 346 ? 21.794 -14.406 -8.666 1.00 93.50 346 VAL A C 1
ATOM 2736 O O . VAL A 1 346 ? 21.147 -15.289 -9.230 1.00 93.50 346 VAL A O 1
ATOM 2739 N N . GLU A 1 347 ? 23.031 -14.579 -8.226 1.00 93.00 347 GLU A N 1
ATOM 2740 C CA . GLU A 1 347 ? 23.729 -15.852 -8.152 1.00 93.00 347 GLU A CA 1
ATOM 2741 C C . GLU A 1 347 ? 23.453 -16.485 -6.790 1.00 93.00 347 GLU A C 1
ATOM 2743 O O . GLU A 1 347 ? 23.644 -15.841 -5.758 1.00 93.00 347 GLU A O 1
ATOM 2748 N N . THR A 1 348 ? 23.019 -17.742 -6.784 1.00 89.25 348 THR A N 1
ATOM 2749 C CA . THR A 1 348 ? 22.817 -18.518 -5.557 1.00 89.25 348 THR A CA 1
ATOM 2750 C C . THR A 1 348 ? 23.913 -19.570 -5.465 1.00 89.25 348 THR A C 1
ATOM 2752 O O . THR A 1 348 ? 24.080 -20.352 -6.397 1.00 89.25 348 THR A O 1
ATOM 2755 N N . TYR A 1 349 ? 24.664 -19.585 -4.364 1.00 87.81 349 TYR A N 1
ATOM 2756 C CA . TYR A 1 349 ? 25.755 -20.533 -4.130 1.00 87.81 349 TYR A CA 1
ATOM 2757 C C . TYR A 1 349 ? 25.700 -21.076 -2.702 1.00 87.81 349 TYR A C 1
ATOM 2759 O O . TYR A 1 349 ? 25.171 -20.430 -1.798 1.00 87.81 349 TYR A O 1
ATOM 2767 N N . THR A 1 350 ? 26.234 -22.273 -2.489 1.00 86.94 350 THR A N 1
ATOM 2768 C CA . THR A 1 350 ? 26.342 -22.873 -1.155 1.00 86.94 350 THR A CA 1
ATOM 2769 C C . THR A 1 350 ? 27.720 -22.556 -0.586 1.00 86.94 350 THR A C 1
ATOM 2771 O O . THR A 1 350 ? 28.721 -22.777 -1.264 1.00 86.94 350 THR A O 1
ATOM 2774 N N . ASP A 1 351 ? 27.774 -21.992 0.621 1.00 85.69 351 ASP A N 1
ATOM 2775 C CA . ASP A 1 351 ? 29.039 -21.741 1.313 1.00 85.69 351 ASP A CA 1
ATOM 2776 C C . ASP A 1 351 ? 29.643 -23.029 1.898 1.00 85.69 351 ASP A C 1
ATOM 2778 O O . ASP A 1 351 ? 28.984 -24.068 1.983 1.00 85.69 351 ASP A O 1
ATOM 2782 N N . ASP A 1 352 ? 30.904 -22.954 2.337 1.00 82.81 352 ASP A N 1
ATOM 2783 C CA . ASP A 1 352 ? 31.632 -24.084 2.935 1.00 82.81 352 ASP A CA 1
ATOM 2784 C C . ASP A 1 352 ? 30.943 -24.645 4.199 1.00 82.81 352 ASP A C 1
ATOM 2786 O O . ASP A 1 352 ? 31.229 -25.761 4.629 1.00 82.81 352 ASP A O 1
ATOM 2790 N N . ALA A 1 353 ? 30.011 -23.889 4.794 1.00 79.81 353 ALA A N 1
ATOM 2791 C CA . ALA A 1 353 ? 29.201 -24.290 5.941 1.00 79.81 353 ALA A CA 1
ATOM 2792 C C . ALA A 1 353 ? 27.844 -24.910 5.541 1.00 79.81 353 ALA A C 1
ATOM 2794 O O . ALA A 1 353 ? 26.991 -25.129 6.407 1.00 79.81 353 ALA A O 1
ATOM 2795 N N . GLY A 1 354 ? 27.621 -25.184 4.251 1.00 79.19 354 GLY A N 1
ATOM 2796 C CA . GLY A 1 354 ? 26.389 -25.776 3.729 1.00 79.19 354 GLY A CA 1
ATOM 2797 C C . GLY A 1 354 ? 25.194 -24.819 3.697 1.00 79.19 354 GLY A C 1
ATOM 2798 O O . GLY A 1 354 ? 24.060 -25.264 3.511 1.00 79.19 354 GLY A O 1
ATOM 2799 N N . ARG A 1 355 ? 25.398 -23.510 3.895 1.00 83.81 355 ARG A N 1
ATOM 2800 C CA . ARG A 1 355 ? 24.324 -22.508 3.881 1.00 83.81 355 ARG A CA 1
ATOM 2801 C C . ARG A 1 355 ? 24.190 -21.906 2.492 1.00 83.81 355 ARG A C 1
ATOM 2803 O O . ARG A 1 355 ? 25.169 -21.647 1.798 1.00 83.81 355 ARG A O 1
ATOM 2810 N N . THR A 1 356 ? 22.950 -21.655 2.090 1.00 84.50 356 THR A N 1
ATOM 2811 C CA . THR A 1 356 ? 22.661 -20.987 0.818 1.00 84.50 356 THR A CA 1
ATOM 2812 C C . THR A 1 356 ? 22.919 -19.491 0.961 1.00 84.50 356 THR A C 1
ATOM 2814 O O . THR A 1 356 ? 22.319 -18.835 1.812 1.00 84.50 356 THR A O 1
ATOM 2817 N N . GLN A 1 357 ? 23.801 -18.958 0.125 1.00 88.06 357 GLN A N 1
ATOM 2818 C CA . GLN A 1 357 ? 24.144 -17.546 0.034 1.00 88.06 357 GLN A CA 1
ATOM 2819 C C . GLN A 1 357 ? 23.747 -16.997 -1.336 1.00 88.06 357 GLN A C 1
ATOM 2821 O O . GLN A 1 357 ? 23.658 -17.727 -2.324 1.00 88.06 357 GLN A O 1
ATOM 2826 N N . THR A 1 358 ? 23.526 -15.684 -1.401 1.00 89.50 358 THR A N 1
ATOM 2827 C CA . THR A 1 358 ? 23.184 -14.993 -2.650 1.00 89.50 358 THR A CA 1
ATOM 2828 C C . THR A 1 358 ? 24.139 -13.841 -2.922 1.00 89.50 358 THR A C 1
ATOM 2830 O O . THR A 1 358 ? 24.393 -13.029 -2.029 1.00 89.50 358 THR A O 1
ATOM 2833 N N . ARG A 1 359 ? 24.595 -13.707 -4.168 1.00 89.50 359 ARG A N 1
ATOM 2834 C CA . ARG A 1 359 ? 25.413 -12.587 -4.646 1.00 89.50 359 ARG A CA 1
ATOM 2835 C C . ARG A 1 359 ? 24.705 -11.862 -5.786 1.00 89.50 359 ARG A C 1
ATOM 2837 O O . ARG A 1 359 ? 24.140 -12.491 -6.672 1.00 89.50 359 ARG A O 1
ATOM 2844 N N . ARG A 1 360 ? 24.726 -10.529 -5.754 1.00 91.75 360 ARG A N 1
ATOM 2845 C CA . ARG A 1 360 ? 24.124 -9.676 -6.789 1.00 91.75 360 ARG A CA 1
ATOM 2846 C C . ARG A 1 360 ? 25.195 -9.195 -7.760 1.00 91.75 360 ARG A C 1
ATOM 2848 O O . ARG A 1 360 ? 26.254 -8.766 -7.309 1.00 91.75 360 ARG A O 1
ATOM 2855 N N . HIS A 1 361 ? 24.883 -9.230 -9.052 1.00 92.12 361 HIS A N 1
ATOM 2856 C CA . HIS A 1 361 ? 25.748 -8.785 -10.144 1.00 92.12 361 HIS A CA 1
ATOM 2857 C C . HIS A 1 361 ? 24.975 -7.839 -11.061 1.00 92.12 361 HIS A C 1
ATOM 2859 O O . HIS A 1 361 ? 23.966 -8.228 -11.650 1.00 92.12 361 HIS A O 1
ATOM 2865 N N . TYR A 1 362 ? 25.445 -6.605 -11.211 1.00 93.75 362 TYR A N 1
ATOM 2866 C CA . TYR A 1 362 ? 24.872 -5.638 -12.148 1.00 93.75 362 TYR A CA 1
ATOM 2867 C C . TYR A 1 362 ? 25.572 -5.745 -13.505 1.00 93.75 362 TYR A C 1
ATOM 2869 O O . TYR A 1 362 ? 26.792 -5.598 -13.595 1.00 93.75 362 TYR A O 1
ATOM 2877 N N . ARG A 1 363 ? 24.828 -6.017 -14.580 1.00 94.31 363 ARG A N 1
ATOM 2878 C CA . ARG A 1 363 ? 25.394 -6.199 -15.929 1.00 94.31 363 ARG A CA 1
ATOM 2879 C C . ARG A 1 363 ? 24.625 -5.400 -16.973 1.00 94.31 363 ARG A C 1
ATOM 2881 O O . ARG A 1 363 ? 23.419 -5.193 -16.836 1.00 94.31 363 ARG A O 1
ATOM 2888 N N . ALA A 1 364 ? 25.330 -4.968 -18.016 1.00 94.56 364 ALA A N 1
ATOM 2889 C CA . ALA A 1 364 ? 24.696 -4.504 -19.246 1.00 94.56 364 ALA A CA 1
ATOM 2890 C C . ALA A 1 364 ? 23.993 -5.693 -19.936 1.00 94.56 364 ALA A C 1
ATOM 2892 O O . ALA A 1 364 ? 24.487 -6.822 -19.830 1.00 94.56 364 ALA A O 1
ATOM 2893 N N . PRO A 1 365 ? 22.854 -5.479 -20.615 1.00 94.12 365 PRO A N 1
ATOM 2894 C CA . PRO A 1 365 ? 22.145 -6.550 -21.306 1.00 94.12 365 PRO A CA 1
ATOM 2895 C C . PRO A 1 365 ? 22.975 -7.104 -22.467 1.00 94.12 365 PRO A C 1
ATOM 2897 O O . PRO A 1 365 ? 23.512 -6.360 -23.286 1.00 94.12 365 PRO A O 1
ATOM 2900 N N . THR A 1 366 ? 23.055 -8.428 -22.553 1.00 93.69 366 THR A N 1
ATOM 2901 C CA . THR A 1 366 ? 23.664 -9.141 -23.682 1.00 93.69 366 THR A CA 1
ATOM 2902 C C . THR A 1 366 ? 22.645 -9.368 -24.801 1.00 93.69 366 THR A C 1
ATOM 2904 O O . THR A 1 366 ? 21.437 -9.274 -24.585 1.00 93.69 366 THR A O 1
ATOM 2907 N N . GLN A 1 367 ? 23.097 -9.781 -25.991 1.00 93.06 367 GLN A N 1
ATOM 2908 C CA . GLN A 1 367 ? 22.180 -10.163 -27.077 1.00 93.06 367 GLN A CA 1
ATOM 2909 C C . GLN A 1 367 ? 21.225 -11.299 -26.672 1.00 93.06 367 GLN A C 1
ATOM 2911 O O . GLN A 1 367 ? 20.092 -11.361 -27.143 1.00 93.06 367 GLN A O 1
ATOM 2916 N N . ALA A 1 368 ? 21.664 -12.207 -25.794 1.00 92.56 368 ALA A N 1
ATOM 2917 C CA . ALA A 1 368 ? 20.797 -13.255 -25.267 1.00 92.56 368 ALA A CA 1
ATOM 2918 C C . ALA A 1 368 ? 19.689 -12.681 -24.371 1.00 92.56 368 ALA A C 1
ATOM 2920 O O . ALA A 1 368 ? 18.575 -13.194 -24.384 1.00 92.56 368 ALA A O 1
ATOM 2921 N N . ASP A 1 369 ? 19.969 -11.618 -23.617 1.00 93.50 369 ASP A N 1
ATOM 2922 C CA . ASP A 1 369 ? 18.978 -10.951 -22.769 1.00 93.50 369 ASP A CA 1
ATOM 2923 C C . ASP A 1 369 ? 17.970 -10.161 -23.603 1.00 93.50 369 ASP A C 1
ATOM 2925 O O . ASP A 1 369 ? 16.774 -10.248 -23.344 1.00 93.50 369 ASP A O 1
ATOM 2929 N N . LEU A 1 370 ? 18.425 -9.490 -24.665 1.00 93.19 370 LEU A N 1
ATOM 2930 C CA . LEU A 1 370 ? 17.536 -8.825 -25.622 1.00 93.19 370 LEU A CA 1
ATOM 2931 C C . LEU A 1 370 ? 16.588 -9.821 -26.305 1.00 93.19 370 LEU A C 1
ATOM 2933 O O . LEU A 1 370 ? 15.389 -9.570 -26.362 1.00 93.19 370 LEU A O 1
ATOM 2937 N N . ARG A 1 371 ? 17.080 -11.006 -26.696 1.00 94.25 371 ARG A N 1
ATOM 2938 C CA . ARG A 1 371 ? 16.217 -12.089 -27.206 1.00 94.25 371 ARG A CA 1
ATOM 2939 C C . ARG A 1 371 ? 15.184 -12.575 -26.183 1.00 94.25 371 ARG A C 1
ATOM 2941 O O . ARG A 1 371 ? 14.098 -12.996 -26.567 1.00 94.25 371 ARG A O 1
ATOM 2948 N N . ARG A 1 372 ? 15.486 -12.531 -24.878 1.00 94.00 372 ARG A N 1
ATOM 2949 C CA . ARG A 1 372 ? 14.491 -12.855 -23.836 1.00 94.00 372 ARG A CA 1
ATOM 2950 C C . ARG A 1 372 ? 13.412 -11.781 -23.739 1.00 94.00 372 ARG A C 1
ATOM 2952 O O . ARG A 1 372 ? 12.254 -12.129 -23.552 1.00 94.00 372 ARG A O 1
ATOM 2959 N N . GLU A 1 373 ? 13.766 -10.505 -23.878 1.00 94.31 373 GLU A N 1
ATOM 2960 C CA . GLU A 1 373 ? 12.783 -9.413 -23.926 1.00 94.31 373 GLU A CA 1
ATOM 2961 C C . GLU A 1 373 ? 11.899 -9.495 -25.180 1.00 94.31 373 GLU A C 1
ATOM 2963 O O . GLU A 1 373 ? 10.686 -9.318 -25.085 1.00 94.31 373 GLU A O 1
ATOM 2968 N N . GLU A 1 374 ? 12.473 -9.850 -26.333 1.00 94.50 374 GLU A N 1
ATOM 2969 C CA . GLU A 1 374 ? 11.711 -10.157 -27.553 1.00 94.50 374 GLU A CA 1
ATOM 2970 C C . GLU A 1 374 ? 10.741 -11.320 -27.312 1.00 94.50 374 GLU A C 1
ATOM 2972 O O . GLU A 1 374 ? 9.552 -11.207 -27.609 1.00 94.50 374 GLU A O 1
ATOM 2977 N N . ARG A 1 375 ? 11.202 -12.397 -26.660 1.00 95.38 375 ARG A N 1
ATOM 2978 C CA . ARG A 1 375 ? 10.343 -13.530 -26.297 1.00 95.38 375 ARG A CA 1
ATOM 2979 C C . ARG A 1 375 ? 9.204 -13.135 -25.351 1.00 95.38 375 ARG A C 1
ATOM 2981 O O . ARG A 1 375 ? 8.089 -13.627 -25.501 1.00 95.38 375 ARG A O 1
ATOM 2988 N N . VAL A 1 376 ? 9.459 -12.254 -24.381 1.00 95.88 376 VAL A N 1
ATOM 2989 C CA . VAL A 1 376 ? 8.422 -11.707 -23.485 1.00 95.88 376 VAL A CA 1
ATOM 2990 C C . VAL A 1 376 ? 7.364 -10.946 -24.281 1.00 95.88 376 VAL A C 1
ATOM 2992 O O . VAL A 1 376 ? 6.173 -11.105 -24.017 1.00 95.88 376 VAL A O 1
ATOM 2995 N N . LEU A 1 377 ? 7.781 -10.145 -25.261 1.00 95.44 377 LEU A N 1
ATOM 2996 C CA . LEU A 1 377 ? 6.863 -9.415 -26.130 1.00 95.44 377 LEU A CA 1
ATOM 2997 C C . LEU A 1 377 ? 6.024 -10.358 -27.001 1.00 95.44 377 LEU A C 1
ATOM 2999 O O . LEU A 1 377 ? 4.821 -10.143 -27.129 1.00 95.44 377 LEU A O 1
ATOM 3003 N N . GLU A 1 378 ? 6.631 -11.391 -27.587 1.00 96.12 378 GLU A N 1
ATOM 3004 C CA . GLU A 1 378 ? 5.915 -12.413 -28.363 1.00 96.12 378 GLU A CA 1
ATOM 3005 C C . GLU A 1 378 ? 4.846 -13.116 -27.525 1.00 96.12 378 GLU A C 1
ATOM 3007 O O . GLU A 1 378 ? 3.695 -13.203 -27.947 1.00 96.12 378 GLU A O 1
ATOM 3012 N N . LEU A 1 379 ? 5.213 -13.566 -26.319 1.00 95.69 379 LEU A N 1
ATOM 3013 C CA . LEU A 1 379 ? 4.287 -14.196 -25.376 1.00 95.69 379 LEU A CA 1
ATOM 3014 C C . LEU A 1 379 ? 3.146 -13.252 -25.003 1.00 95.69 379 LEU A C 1
ATOM 3016 O O . LEU A 1 379 ? 1.987 -13.654 -24.982 1.00 95.69 379 LEU A O 1
ATOM 3020 N N . LEU A 1 380 ? 3.458 -11.986 -24.716 1.00 95.69 380 LEU A N 1
ATOM 3021 C CA . LEU A 1 380 ? 2.426 -11.013 -24.390 1.00 95.69 380 LEU A CA 1
ATOM 3022 C C . LEU A 1 380 ? 1.469 -10.812 -25.566 1.00 95.69 380 LEU A C 1
ATOM 3024 O O . LEU A 1 380 ? 0.268 -10.797 -25.338 1.00 95.69 380 LEU A O 1
ATOM 3028 N N . ARG A 1 381 ? 1.974 -10.701 -26.801 1.00 95.69 381 ARG A N 1
ATOM 3029 C CA . ARG A 1 381 ? 1.144 -10.560 -28.008 1.00 95.69 381 ARG A CA 1
ATOM 3030 C C . ARG A 1 381 ? 0.231 -11.764 -28.233 1.00 95.69 381 ARG A C 1
ATOM 3032 O O . ARG A 1 381 ? -0.927 -11.561 -28.568 1.00 95.69 381 ARG A O 1
ATOM 3039 N N . GLU A 1 382 ? 0.721 -12.983 -28.002 1.00 95.06 382 GLU A N 1
ATOM 3040 C CA . GLU A 1 382 ? -0.086 -14.214 -28.084 1.00 95.06 382 GLU A CA 1
ATOM 3041 C C . GLU A 1 382 ? -1.287 -14.170 -27.127 1.00 95.06 382 GLU A C 1
ATOM 3043 O O . GLU A 1 382 ? -2.383 -14.607 -27.468 1.00 95.06 382 GLU A O 1
ATOM 3048 N N . TYR A 1 383 ? -1.088 -13.617 -25.929 1.00 93.62 383 TYR A N 1
ATOM 3049 C CA . TYR A 1 383 ? -2.109 -13.587 -24.888 1.00 93.62 383 TYR A CA 1
ATOM 3050 C C . TYR A 1 383 ? -2.907 -12.285 -24.801 1.00 93.62 383 TYR A C 1
ATOM 3052 O O . TYR A 1 383 ? -3.886 -12.248 -24.058 1.00 93.62 383 TYR A O 1
ATOM 3060 N N . PHE A 1 384 ? -2.507 -11.228 -25.509 1.00 94.19 384 PHE A N 1
ATOM 3061 C CA . PHE A 1 384 ? -2.952 -9.863 -25.229 1.00 94.19 384 PHE A CA 1
ATOM 3062 C C . PHE A 1 384 ? -4.469 -9.701 -25.328 1.00 94.19 384 PHE A C 1
ATOM 3064 O O . PHE A 1 384 ? -5.100 -9.293 -24.352 1.00 94.19 384 PHE A O 1
ATOM 3071 N N . GLU A 1 385 ? -5.050 -10.085 -26.466 1.00 93.19 385 GLU A N 1
ATOM 3072 C CA . GLU A 1 385 ? -6.491 -9.973 -26.717 1.00 93.19 385 GLU A CA 1
ATOM 3073 C C . GLU A 1 385 ? -7.287 -10.792 -25.693 1.00 93.19 385 GLU A C 1
ATOM 3075 O O . GLU A 1 385 ? -8.121 -10.251 -24.967 1.00 93.19 385 GLU A O 1
ATOM 3080 N N . LEU A 1 386 ? -6.941 -12.075 -25.530 1.00 94.50 386 LEU A N 1
ATOM 3081 C CA . LEU A 1 386 ? -7.599 -12.973 -24.578 1.00 94.50 386 LEU A CA 1
ATOM 3082 C C . LEU A 1 386 ? -7.499 -12.460 -23.132 1.00 94.50 386 LEU A C 1
ATOM 3084 O O . LEU A 1 386 ? -8.441 -12.579 -22.350 1.00 94.50 386 LEU A O 1
ATOM 3088 N N . TRP A 1 387 ? -6.354 -11.906 -22.734 1.00 95.19 387 TRP A N 1
ATOM 3089 C CA . TRP A 1 387 ? -6.155 -11.402 -21.376 1.00 95.19 387 TRP A CA 1
ATOM 3090 C C . TRP A 1 387 ? -6.888 -10.084 -21.144 1.00 95.19 387 TRP A C 1
ATOM 3092 O O . TRP A 1 387 ? -7.400 -9.883 -20.041 1.00 95.19 387 TRP A O 1
ATOM 3102 N N . GLN A 1 388 ? -7.011 -9.219 -22.153 1.00 93.56 388 GLN A N 1
ATOM 3103 C CA . GLN A 1 388 ? -7.903 -8.062 -22.084 1.00 93.56 388 GLN A CA 1
ATOM 3104 C C . GLN A 1 388 ? -9.370 -8.507 -21.984 1.00 93.56 388 GLN A C 1
ATOM 3106 O O . GLN A 1 388 ? -10.102 -8.017 -21.122 1.00 93.56 388 GLN A O 1
ATOM 3111 N N . GLU A 1 389 ? -9.808 -9.484 -22.782 1.00 93.12 389 GLU A N 1
ATOM 3112 C CA . GLU A 1 389 ? -11.168 -10.044 -22.757 1.00 93.12 389 GLU A CA 1
ATOM 3113 C C . GLU A 1 389 ? -11.525 -10.699 -21.417 1.00 93.12 389 GLU A C 1
ATOM 3115 O O . GLU A 1 389 ? -12.604 -10.452 -20.870 1.00 93.12 389 GLU A O 1
ATOM 3120 N N . CYS A 1 390 ? -10.603 -11.455 -20.828 1.00 92.06 390 CYS A N 1
ATOM 3121 C CA . CYS A 1 390 ? -10.783 -12.054 -19.509 1.00 92.06 390 CYS A CA 1
ATOM 3122 C C . CYS A 1 390 ? -10.627 -11.048 -18.357 1.00 92.06 390 CYS A C 1
ATOM 3124 O O . CYS A 1 390 ? -11.126 -11.307 -17.261 1.00 92.06 390 CYS A O 1
ATOM 3126 N N . GLY A 1 391 ? -9.990 -9.896 -18.604 1.00 91.88 391 GLY A N 1
ATOM 3127 C CA . GLY A 1 391 ? -9.740 -8.841 -17.615 1.00 91.88 391 GLY A CA 1
ATOM 3128 C C . GLY A 1 391 ? -8.526 -9.112 -16.734 1.00 91.88 391 GLY A C 1
ATOM 3129 O O . GLY A 1 391 ? -8.479 -8.671 -15.590 1.00 91.88 391 GLY A O 1
ATOM 3130 N N . TYR A 1 392 ? -7.565 -9.870 -17.256 1.00 94.62 392 TYR A N 1
ATOM 3131 C CA . TYR A 1 392 ? -6.262 -10.090 -16.634 1.00 94.62 392 TYR A CA 1
ATOM 3132 C C . TYR A 1 392 ? -5.303 -8.934 -16.914 1.00 94.62 392 TYR A C 1
ATOM 3134 O O . TYR A 1 392 ? -4.379 -8.728 -16.139 1.00 94.62 392 TYR A O 1
ATOM 3142 N N . ILE A 1 393 ? -5.529 -8.179 -17.994 1.00 95.06 393 ILE A N 1
ATOM 3143 C CA . ILE A 1 393 ? -4.820 -6.938 -18.324 1.00 95.06 393 ILE A CA 1
ATOM 3144 C C . ILE A 1 393 ? -5.850 -5.816 -18.538 1.00 95.06 393 ILE A C 1
ATOM 3146 O O . ILE A 1 393 ? -6.916 -6.077 -19.101 1.00 95.06 393 ILE A O 1
ATOM 3150 N N . PRO A 1 394 ? -5.546 -4.564 -18.147 1.00 94.50 394 PRO A N 1
ATOM 3151 C CA . PRO A 1 394 ? -6.438 -3.436 -18.387 1.00 94.50 394 PRO A CA 1
ATOM 3152 C C . PRO A 1 394 ? -6.685 -3.141 -19.875 1.00 94.50 394 PRO A C 1
ATOM 3154 O O . PRO A 1 394 ? -5.751 -2.899 -20.637 1.00 94.50 394 PRO A O 1
ATOM 3157 N N . SER A 1 395 ? -7.949 -3.033 -20.275 1.00 92.62 395 SER A N 1
ATOM 3158 C CA . SER A 1 395 ? -8.357 -2.522 -21.597 1.00 92.62 395 SER A CA 1
ATOM 3159 C C . SER A 1 395 ? -8.992 -1.128 -21.532 1.00 92.62 395 SER A C 1
ATOM 3161 O O . SER A 1 395 ? -9.322 -0.536 -22.554 1.00 92.62 395 SER A O 1
ATOM 3163 N N . ARG A 1 396 ? -9.196 -0.584 -20.325 1.00 91.19 396 ARG A N 1
ATOM 3164 C CA . ARG A 1 396 ? -9.894 0.690 -20.125 1.00 91.19 396 ARG A CA 1
ATOM 3165 C C . ARG A 1 396 ? -9.056 1.870 -20.635 1.00 91.19 396 ARG A C 1
ATOM 3167 O O . ARG A 1 396 ? -7.868 1.993 -20.314 1.00 91.19 396 ARG A O 1
ATOM 3174 N N . ALA A 1 397 ? -9.702 2.752 -21.395 1.00 91.12 397 ALA A N 1
ATOM 3175 C CA . ALA A 1 397 ? -9.127 4.022 -21.815 1.00 91.12 397 ALA A CA 1
ATOM 3176 C C . ALA A 1 397 ? -9.021 4.991 -20.629 1.00 91.12 397 ALA A C 1
ATOM 3178 O O . ALA A 1 397 ? -9.841 4.984 -19.710 1.00 91.12 397 ALA A O 1
ATOM 3179 N N . ILE A 1 398 ? -7.997 5.831 -20.658 1.00 89.38 398 ILE A N 1
ATOM 3180 C CA . ILE A 1 398 ? -7.754 6.861 -19.657 1.00 89.38 398 ILE A CA 1
ATOM 3181 C C . ILE A 1 398 ? -8.707 8.020 -19.929 1.00 89.38 398 ILE A C 1
ATOM 3183 O O . ILE A 1 398 ? -8.646 8.656 -20.988 1.00 89.38 398 ILE A O 1
ATOM 3187 N N . GLU A 1 399 ? -9.565 8.326 -18.964 1.00 85.44 399 GLU A N 1
ATOM 3188 C CA . GLU A 1 399 ? -10.455 9.469 -19.077 1.00 85.44 399 GLU A CA 1
ATOM 3189 C C . GLU A 1 399 ? -9.745 10.766 -18.644 1.00 85.44 399 GLU A C 1
ATOM 3191 O O . GLU A 1 399 ? -9.001 10.763 -17.660 1.00 85.44 399 GLU A O 1
ATOM 3196 N N . PRO A 1 400 ? -9.969 11.904 -19.328 1.00 80.62 400 PRO A N 1
ATOM 3197 C CA . PRO A 1 400 ? -9.327 13.157 -18.949 1.00 80.62 400 PRO A CA 1
ATOM 3198 C C . PRO A 1 400 ? -9.705 13.605 -17.532 1.00 80.62 400 PRO A C 1
ATOM 3200 O O . PRO A 1 400 ? -10.879 13.539 -17.161 1.00 80.62 400 PRO A O 1
ATOM 3203 N N . GLY A 1 401 ? -8.728 14.081 -16.759 1.00 75.62 401 GLY A N 1
ATOM 3204 C CA . GLY A 1 401 ? -8.878 14.472 -15.350 1.00 75.62 401 GLY A CA 1
ATOM 3205 C C . GLY A 1 401 ? -7.770 15.419 -14.875 1.00 75.62 401 GLY A C 1
ATOM 3206 O O . GLY A 1 401 ? -6.786 15.629 -15.589 1.00 75.62 401 GLY A O 1
ATOM 3207 N N . GLN A 1 402 ? -7.916 16.012 -13.690 1.00 68.31 402 GLN A N 1
ATOM 3208 C CA . GLN A 1 402 ? -6.959 16.989 -13.151 1.00 68.31 402 GLN A CA 1
ATOM 3209 C C . GLN A 1 402 ? -5.551 16.399 -12.961 1.00 68.31 402 GLN A C 1
ATOM 3211 O O . GLN A 1 402 ? -4.564 17.019 -13.369 1.00 68.31 402 GLN A O 1
ATOM 3216 N N . ASP A 1 403 ? -5.435 15.199 -12.387 1.00 66.62 403 ASP A N 1
ATOM 3217 C CA . ASP A 1 403 ? -4.145 14.537 -12.153 1.00 66.62 403 ASP A CA 1
ATOM 3218 C C . ASP A 1 403 ? -3.811 13.501 -13.238 1.00 66.62 403 ASP A C 1
ATOM 3220 O O . ASP A 1 403 ? -2.634 13.262 -13.531 1.00 66.62 403 ASP A O 1
ATOM 3224 N N . ILE A 1 404 ? -4.834 12.934 -13.883 1.00 73.19 404 ILE A N 1
ATOM 3225 C CA . ILE A 1 404 ? -4.702 11.863 -14.883 1.00 73.19 404 ILE A CA 1
ATOM 3226 C C . ILE A 1 404 ? -4.245 12.369 -16.263 1.00 73.19 404 ILE A C 1
ATOM 3228 O O . ILE A 1 404 ? -3.681 11.607 -17.044 1.00 73.19 404 ILE A O 1
ATOM 3232 N N . ASN A 1 405 ? -4.392 13.657 -16.586 1.00 76.62 405 ASN A N 1
ATOM 3233 C CA . ASN A 1 405 ? -3.952 14.176 -17.892 1.00 76.62 405 ASN A CA 1
ATOM 3234 C C . ASN A 1 405 ? -2.423 14.161 -18.080 1.00 76.62 405 ASN A C 1
ATOM 3236 O O . ASN A 1 405 ? -1.933 14.174 -19.214 1.00 76.62 405 ASN A O 1
ATOM 3240 N N . ARG A 1 406 ? -1.645 14.140 -16.987 1.00 79.56 406 ARG A N 1
ATOM 3241 C CA . ARG A 1 406 ? -0.184 14.307 -17.046 1.00 79.56 406 ARG A CA 1
ATOM 3242 C C . ARG A 1 406 ? 0.518 13.211 -17.857 1.00 79.56 406 ARG A C 1
ATOM 3244 O O . ARG A 1 406 ? 1.362 13.574 -18.675 1.00 79.56 406 ARG A O 1
ATOM 3251 N N . PRO A 1 407 ? 0.219 11.908 -17.699 1.00 81.94 407 PRO A N 1
ATOM 3252 C CA . PRO A 1 407 ? 0.850 10.867 -18.511 1.00 81.94 407 PRO A CA 1
ATOM 3253 C C . PRO A 1 407 ? 0.475 10.927 -19.996 1.00 81.94 407 PRO A C 1
ATOM 3255 O O . PRO A 1 407 ? 1.348 10.742 -20.844 1.00 81.94 407 PRO A O 1
ATOM 3258 N N . THR A 1 408 ? -0.772 11.281 -20.321 1.00 82.69 408 THR A N 1
ATOM 3259 C CA . THR A 1 408 ? -1.230 11.503 -21.702 1.00 82.69 408 THR A CA 1
ATOM 3260 C C . THR A 1 408 ? -0.433 12.622 -22.371 1.00 82.69 408 THR A C 1
ATOM 3262 O O . THR A 1 408 ? 0.081 12.441 -23.469 1.00 82.69 408 THR A O 1
ATOM 3265 N N . VAL A 1 409 ? -0.246 13.755 -21.689 1.00 83.06 409 VAL A N 1
ATOM 3266 C CA . VAL A 1 409 ? 0.529 14.894 -22.217 1.00 83.06 409 VAL A CA 1
ATOM 3267 C C . VAL A 1 409 ? 2.037 14.606 -22.241 1.00 83.06 409 VAL A C 1
ATOM 3269 O O . VAL A 1 409 ? 2.755 15.079 -23.118 1.00 83.06 409 VAL A O 1
ATOM 3272 N N . ALA A 1 410 ? 2.551 13.835 -21.280 1.00 84.56 410 ALA A N 1
ATOM 3273 C CA . ALA A 1 410 ? 3.985 13.586 -21.155 1.00 84.56 410 ALA A CA 1
ATOM 3274 C C . ALA A 1 410 ? 4.510 12.449 -22.048 1.00 84.56 410 ALA A C 1
ATOM 3276 O O . ALA A 1 410 ? 5.690 12.479 -22.405 1.00 84.56 410 ALA A O 1
ATOM 3277 N N . ARG A 1 411 ? 3.677 11.442 -22.351 1.00 87.56 411 ARG A N 1
ATOM 3278 C CA . ARG A 1 411 ? 4.056 10.202 -23.057 1.00 87.56 411 ARG A CA 1
ATOM 3279 C C . ARG A 1 411 ? 3.086 9.765 -24.158 1.00 87.56 411 ARG A C 1
ATOM 3281 O O . ARG A 1 411 ? 3.451 8.887 -24.926 1.00 87.56 411 ARG A O 1
ATOM 3288 N N . GLY A 1 412 ? 1.884 10.338 -24.247 1.00 88.75 412 GLY A N 1
ATOM 3289 C CA . GLY A 1 412 ? 0.871 9.955 -25.247 1.00 88.75 412 GLY A CA 1
ATOM 3290 C C . GLY A 1 412 ? 0.025 8.758 -24.861 1.00 88.75 412 GLY A C 1
ATOM 3291 O O . GLY A 1 412 ? -0.762 8.284 -25.677 1.00 88.75 412 GLY A O 1
ATOM 3292 N N . TRP A 1 413 ? 0.173 8.263 -23.634 1.00 92.06 413 TRP A N 1
ATOM 3293 C CA . TRP A 1 413 ? -0.566 7.105 -23.158 1.00 92.06 413 TRP A CA 1
ATOM 3294 C C . TRP A 1 413 ? -2.068 7.385 -23.148 1.00 92.06 413 TRP A C 1
ATOM 3296 O O . TRP A 1 413 ? -2.520 8.373 -22.577 1.00 92.06 413 TRP A O 1
ATOM 3306 N N . SER A 1 414 ? -2.835 6.509 -23.792 1.00 91.69 414 SER A N 1
ATOM 3307 C CA . SER A 1 414 ? -4.296 6.587 -23.879 1.00 91.69 414 SER A CA 1
ATOM 3308 C C . SER A 1 414 ? -5.036 5.519 -23.068 1.00 91.69 414 SER A C 1
ATOM 3310 O O . SER A 1 414 ? -6.211 5.723 -22.788 1.00 91.69 414 SER A O 1
ATOM 3312 N N . HIS A 1 415 ? -4.381 4.424 -22.667 1.00 93.62 415 HIS A N 1
ATOM 3313 C CA . HIS A 1 415 ? -4.979 3.299 -21.938 1.00 93.62 415 HIS A CA 1
ATOM 3314 C C . HIS A 1 415 ? -4.175 2.952 -20.681 1.00 93.62 415 HIS A C 1
ATOM 3316 O O . HIS A 1 415 ? -2.962 3.166 -20.623 1.00 93.62 415 HIS A O 1
ATOM 3322 N N . TRP A 1 416 ? -4.840 2.385 -19.670 1.00 93.06 416 TRP A N 1
ATOM 3323 C CA . TRP A 1 416 ? -4.205 2.071 -18.382 1.00 93.06 416 TRP A CA 1
ATOM 3324 C C . TRP A 1 416 ? -3.100 1.009 -18.479 1.00 93.06 416 TRP A C 1
ATOM 3326 O O . TRP A 1 416 ? -2.140 1.066 -17.711 1.00 93.06 416 TRP A O 1
ATOM 3336 N N . HIS A 1 417 ? -3.157 0.083 -19.442 1.00 94.75 417 HIS A N 1
ATOM 3337 C CA . HIS A 1 417 ? -2.082 -0.897 -19.630 1.00 94.75 417 HIS A CA 1
ATOM 3338 C C . HIS A 1 417 ? -0.778 -0.265 -20.158 1.00 94.75 417 HIS A C 1
ATOM 3340 O O . HIS A 1 417 ? 0.295 -0.814 -19.924 1.00 94.75 417 HIS A O 1
ATOM 3346 N N . HIS A 1 418 ? -0.817 0.932 -20.761 1.00 94.25 418 HIS A N 1
ATOM 3347 C CA . HIS A 1 418 ? 0.395 1.649 -21.190 1.00 94.25 418 HIS A CA 1
ATOM 3348 C C . HIS A 1 418 ? 1.286 2.095 -20.022 1.00 94.25 418 HIS A C 1
ATOM 3350 O O . HIS A 1 418 ? 2.445 2.454 -20.223 1.00 94.25 418 HIS A O 1
ATOM 3356 N N . PHE A 1 419 ? 0.801 2.035 -18.782 1.00 93.25 419 PHE A N 1
ATOM 3357 C CA . PHE A 1 419 ? 1.622 2.283 -17.596 1.00 93.25 419 PHE A CA 1
ATOM 3358 C C . PHE A 1 419 ? 2.604 1.146 -17.301 1.00 93.25 419 PHE A C 1
ATOM 3360 O O . PHE A 1 419 ? 3.413 1.278 -16.388 1.00 93.25 419 PHE A O 1
ATOM 3367 N N . PHE A 1 420 ? 2.564 0.047 -18.052 1.00 95.19 420 PHE A N 1
ATOM 3368 C CA . PHE A 1 420 ? 3.306 -1.172 -17.763 1.00 95.19 420 PHE A CA 1
ATOM 3369 C C . PHE A 1 420 ? 4.070 -1.642 -18.993 1.00 95.19 420 PHE A C 1
ATOM 3371 O O . PHE A 1 420 ? 3.496 -1.781 -20.075 1.00 95.19 420 PHE A O 1
ATOM 3378 N N . ASN A 1 421 ? 5.365 -1.907 -18.838 1.00 94.44 421 ASN A N 1
ATOM 3379 C CA . ASN A 1 421 ? 6.147 -2.493 -19.921 1.00 94.44 421 ASN A CA 1
ATOM 3380 C C . ASN A 1 421 ? 5.695 -3.941 -20.222 1.00 94.44 421 ASN A C 1
ATOM 3382 O O . ASN A 1 421 ? 4.970 -4.537 -19.417 1.00 94.44 421 ASN A O 1
ATOM 3386 N N . PRO A 1 422 ? 6.109 -4.538 -21.355 1.00 95.62 422 PRO A N 1
ATOM 3387 C CA . PRO A 1 422 ? 5.652 -5.876 -21.729 1.00 95.62 422 PRO A CA 1
ATOM 3388 C C . PRO A 1 422 ? 5.891 -6.940 -20.649 1.00 95.62 422 PRO A C 1
ATOM 3390 O O . PRO A 1 422 ? 5.010 -7.747 -20.360 1.00 95.62 422 PRO A O 1
ATOM 3393 N N . ARG A 1 423 ? 7.050 -6.899 -19.979 1.00 95.31 423 ARG A N 1
ATOM 3394 C CA . ARG A 1 423 ? 7.384 -7.804 -18.870 1.00 95.31 423 ARG A CA 1
ATOM 3395 C C . ARG A 1 423 ? 6.462 -7.610 -17.666 1.00 95.31 423 ARG A C 1
ATOM 3397 O O . ARG A 1 423 ? 5.992 -8.589 -17.093 1.00 95.31 423 ARG A O 1
ATOM 3404 N N . GLN A 1 424 ? 6.182 -6.365 -17.296 1.00 95.50 424 GLN A N 1
ATOM 3405 C CA . GLN A 1 424 ? 5.281 -6.013 -16.199 1.00 95.50 424 GLN A CA 1
ATOM 3406 C C . GLN A 1 424 ? 3.855 -6.481 -16.482 1.00 95.50 424 GLN A C 1
ATOM 3408 O O . GLN A 1 424 ? 3.242 -7.098 -15.613 1.00 95.50 424 GLN A O 1
ATOM 3413 N N . LEU A 1 425 ? 3.349 -6.250 -17.698 1.00 95.88 425 LEU A N 1
ATOM 3414 C CA . LEU A 1 425 ? 2.029 -6.726 -18.121 1.00 95.88 425 LEU A CA 1
ATOM 3415 C C . LEU A 1 425 ? 1.939 -8.247 -18.108 1.00 95.88 425 LEU A C 1
ATOM 3417 O O . LEU A 1 425 ? 0.972 -8.787 -17.575 1.00 95.88 425 LEU A O 1
ATOM 3421 N N . LEU A 1 426 ? 2.952 -8.931 -18.643 1.00 96.25 426 LEU A N 1
ATOM 3422 C CA . LEU A 1 426 ? 2.979 -10.388 -18.687 1.00 96.25 426 LEU A CA 1
ATOM 3423 C C . LEU A 1 426 ? 2.964 -10.987 -17.273 1.00 96.25 426 LEU A C 1
ATOM 3425 O O . LEU A 1 426 ? 2.168 -11.879 -16.995 1.00 96.25 426 LEU A O 1
ATOM 3429 N N . ILE A 1 427 ? 3.803 -10.480 -16.362 1.00 95.56 427 ILE A N 1
ATOM 3430 C CA . ILE A 1 427 ? 3.878 -10.982 -14.982 1.00 95.56 427 ILE A CA 1
ATOM 3431 C C . ILE A 1 427 ? 2.588 -10.661 -14.218 1.00 95.56 427 ILE A C 1
ATOM 3433 O O . ILE A 1 427 ? 1.976 -11.564 -13.647 1.00 95.56 427 ILE A O 1
ATOM 3437 N N . ASN A 1 428 ? 2.142 -9.401 -14.218 1.00 96.25 428 ASN A N 1
ATOM 3438 C CA . ASN A 1 428 ? 0.950 -8.986 -13.472 1.00 96.25 428 ASN A CA 1
ATOM 3439 C C . ASN A 1 428 ? -0.317 -9.679 -14.014 1.00 96.25 428 ASN A C 1
ATOM 3441 O O . ASN A 1 428 ? -1.152 -10.141 -13.233 1.00 96.25 428 ASN A O 1
ATOM 3445 N N . GLY A 1 429 ? -0.434 -9.822 -15.338 1.00 95.81 429 GLY A N 1
ATOM 3446 C CA . GLY A 1 429 ? -1.530 -10.544 -15.983 1.00 95.81 429 GLY A CA 1
ATOM 3447 C C . GLY A 1 429 ? -1.503 -12.048 -15.706 1.00 95.81 429 GLY A C 1
ATOM 3448 O O . GLY A 1 429 ? -2.554 -12.652 -15.498 1.00 95.81 429 GLY A O 1
ATOM 3449 N N . LEU A 1 430 ? -0.318 -12.655 -15.590 1.00 95.88 430 LEU A N 1
ATOM 3450 C CA . LEU A 1 430 ? -0.184 -14.058 -15.201 1.00 95.88 430 LEU A CA 1
ATOM 3451 C C . LEU A 1 430 ? -0.667 -14.298 -13.761 1.00 95.88 430 LEU A C 1
ATOM 3453 O O . LEU A 1 430 ? -1.366 -15.283 -13.510 1.00 95.88 430 LEU A O 1
ATOM 3457 N N . PHE A 1 431 ? -0.372 -13.383 -12.829 1.00 96.00 431 PHE A N 1
ATOM 3458 C CA . PHE A 1 431 ? -0.971 -13.413 -11.490 1.00 96.00 431 PHE A CA 1
ATOM 3459 C C . PHE A 1 431 ? -2.499 -13.340 -11.570 1.00 96.00 431 PHE A C 1
ATOM 3461 O O . PHE A 1 431 ? -3.171 -14.212 -11.020 1.00 96.00 431 PHE A O 1
ATOM 3468 N N . ALA A 1 432 ? -3.053 -12.363 -12.295 1.00 95.44 432 ALA A N 1
ATOM 3469 C CA . ALA A 1 432 ? -4.503 -12.213 -12.444 1.00 95.44 432 ALA A CA 1
ATOM 3470 C C . ALA A 1 432 ? -5.167 -13.470 -13.042 1.00 95.44 432 ALA A C 1
ATOM 3472 O O . ALA A 1 432 ? -6.181 -13.942 -12.522 1.00 95.44 432 ALA A O 1
ATOM 3473 N N . LYS A 1 433 ? -4.541 -14.084 -14.055 1.00 95.56 433 LYS A N 1
ATOM 3474 C CA . LYS A 1 433 ? -4.971 -15.356 -14.650 1.00 95.56 433 LYS A CA 1
ATOM 3475 C C . LYS A 1 433 ? -5.023 -16.482 -13.617 1.00 95.56 433 LYS A C 1
ATOM 3477 O O . LYS A 1 433 ? -6.027 -17.183 -13.532 1.00 95.56 433 LYS A O 1
ATOM 3482 N N . HIS A 1 434 ? -3.964 -16.684 -12.832 1.00 94.75 434 HIS A N 1
ATOM 3483 C CA . HIS A 1 434 ? -3.927 -17.765 -11.837 1.00 94.75 434 HIS A CA 1
ATOM 3484 C C . HIS A 1 434 ? -4.876 -17.531 -10.656 1.00 94.75 434 HIS A C 1
ATOM 3486 O O . HIS A 1 434 ? -5.404 -18.497 -10.100 1.00 94.75 434 HIS A O 1
ATOM 3492 N N . VAL A 1 435 ? -5.125 -16.270 -10.296 1.00 93.62 435 VAL A N 1
ATOM 3493 C CA . VAL A 1 435 ? -6.139 -15.907 -9.299 1.00 93.62 435 VAL A CA 1
ATOM 3494 C C . VAL A 1 435 ? -7.542 -16.275 -9.783 1.00 93.62 435 VAL A C 1
ATOM 3496 O O . VAL A 1 435 ? -8.331 -16.793 -8.995 1.00 93.62 435 VAL A O 1
ATOM 3499 N N . ASP A 1 436 ? -7.851 -16.058 -11.062 1.00 91.19 436 ASP A N 1
ATOM 3500 C CA . ASP A 1 436 ? -9.172 -16.354 -11.627 1.00 91.19 436 ASP A CA 1
ATOM 3501 C C . ASP A 1 436 ? -9.369 -17.832 -12.007 1.00 91.19 436 ASP A C 1
ATOM 3503 O O . ASP A 1 436 ? -10.462 -18.366 -11.832 1.00 91.19 436 ASP A O 1
ATOM 3507 N N . ALA A 1 437 ? -8.317 -18.514 -12.471 1.00 88.56 437 ALA A N 1
ATOM 3508 C CA . ALA A 1 437 ? -8.375 -19.913 -12.907 1.00 88.56 437 ALA A CA 1
ATOM 3509 C C . ALA A 1 437 ? -8.674 -20.905 -11.768 1.00 88.56 437 ALA A C 1
ATOM 3511 O O . ALA A 1 437 ? -9.173 -22.007 -12.006 1.00 88.56 437 ALA A O 1
ATOM 3512 N N . LEU A 1 438 ? -8.343 -20.540 -10.530 1.00 86.56 438 LEU A N 1
ATOM 3513 C CA . LEU A 1 438 ? -8.556 -21.370 -9.350 1.00 86.56 438 LEU A CA 1
ATOM 3514 C C . LEU A 1 438 ? -9.840 -20.951 -8.619 1.00 86.56 438 LEU A C 1
ATOM 3516 O O . LEU A 1 438 ? -10.213 -19.780 -8.578 1.00 86.56 438 LEU A O 1
ATOM 3520 N N . ARG A 1 439 ? -10.537 -21.929 -8.031 1.00 89.06 439 ARG A N 1
ATOM 3521 C CA . ARG A 1 439 ? -11.729 -21.670 -7.214 1.00 89.06 439 ARG A CA 1
ATOM 3522 C C . ARG A 1 439 ? -11.314 -21.350 -5.785 1.00 89.06 439 ARG A C 1
ATOM 3524 O O . ARG A 1 439 ? -10.610 -22.136 -5.157 1.00 89.06 439 ARG A O 1
ATOM 3531 N N . TRP A 1 440 ? -11.809 -20.229 -5.279 1.00 92.19 440 TRP A N 1
ATOM 3532 C CA . TRP A 1 440 ? -11.493 -19.706 -3.955 1.00 92.19 440 TRP A CA 1
ATOM 3533 C C . TRP A 1 440 ? -12.767 -19.311 -3.218 1.00 92.19 440 TRP A C 1
ATOM 3535 O O . TRP A 1 440 ? -13.777 -18.985 -3.847 1.00 92.19 440 TRP A O 1
ATOM 3545 N N . SER A 1 441 ? -12.704 -19.289 -1.887 1.00 92.94 441 SER A N 1
ATOM 3546 C CA . SER A 1 441 ? -13.719 -18.617 -1.078 1.00 92.94 441 SER A CA 1
ATOM 3547 C C . SER A 1 441 ? -13.711 -17.111 -1.376 1.00 92.94 441 SER A C 1
ATOM 3549 O O . SER A 1 441 ? -12.712 -16.557 -1.847 1.00 92.94 441 SER A O 1
ATOM 3551 N N . LYS A 1 442 ? -14.828 -16.425 -1.108 1.00 92.50 442 LYS A N 1
ATOM 3552 C CA . LYS A 1 442 ? -14.945 -14.975 -1.335 1.00 92.50 442 LYS A CA 1
ATOM 3553 C C . LYS A 1 442 ? -13.839 -14.168 -0.620 1.00 92.50 442 LYS A C 1
ATOM 3555 O O . LYS A 1 442 ? -13.215 -13.352 -1.296 1.00 92.50 442 LYS A O 1
ATOM 3560 N N . PRO A 1 443 ? -13.514 -14.413 0.670 1.00 92.94 443 PRO A N 1
ATOM 3561 C CA . PRO A 1 443 ? -12.393 -13.749 1.345 1.00 92.94 443 PRO A CA 1
ATOM 3562 C C . PRO A 1 443 ? -11.054 -13.973 0.643 1.00 92.94 443 PRO A C 1
ATOM 3564 O O . PRO A 1 443 ? -10.352 -13.014 0.323 1.00 92.94 443 PRO A O 1
ATOM 3567 N N . VAL A 1 444 ? -10.737 -15.224 0.306 1.00 94.44 444 VAL A N 1
ATOM 3568 C CA . VAL A 1 444 ? -9.473 -15.560 -0.355 1.00 94.44 444 VAL A CA 1
ATOM 3569 C C . VAL A 1 444 ? -9.375 -14.906 -1.735 1.00 94.44 444 VAL A C 1
ATOM 3571 O O . VAL A 1 444 ? -8.353 -14.292 -2.042 1.00 94.44 444 VAL A O 1
ATOM 3574 N N . LYS A 1 445 ? -10.439 -14.946 -2.552 1.00 94.38 445 LYS A N 1
ATOM 3575 C CA . LYS A 1 445 ? -10.435 -14.310 -3.882 1.00 94.38 445 LYS A CA 1
ATOM 3576 C C . LYS A 1 445 ? -10.247 -12.794 -3.787 1.00 94.38 445 LYS A C 1
ATOM 3578 O O . LYS A 1 445 ? -9.476 -12.234 -4.564 1.00 94.38 445 LYS A O 1
ATOM 3583 N N . THR A 1 446 ? -10.891 -12.138 -2.821 1.00 94.38 446 THR A N 1
ATOM 3584 C CA . THR A 1 446 ? -10.716 -10.698 -2.577 1.00 94.38 446 THR A CA 1
ATOM 3585 C C . THR A 1 446 ? -9.289 -10.358 -2.145 1.00 94.38 446 THR A C 1
ATOM 3587 O O . THR A 1 446 ? -8.709 -9.404 -2.661 1.00 94.38 446 THR A O 1
ATOM 3590 N N . ALA A 1 447 ? -8.689 -11.147 -1.249 1.00 94.94 447 ALA A N 1
ATOM 3591 C CA . ALA A 1 447 ? -7.310 -10.938 -0.809 1.00 94.94 447 ALA A CA 1
ATOM 3592 C C . ALA A 1 447 ? -6.309 -11.054 -1.971 1.00 94.94 447 ALA A C 1
ATOM 3594 O O . ALA A 1 447 ? -5.412 -10.223 -2.120 1.00 94.94 447 ALA A O 1
ATOM 3595 N N . LEU A 1 448 ? -6.493 -12.061 -2.828 1.00 95.06 448 LEU A N 1
ATOM 3596 C CA . LEU A 1 448 ? -5.675 -12.261 -4.021 1.00 95.06 448 LEU A CA 1
ATOM 3597 C C . LEU A 1 448 ? -5.853 -11.125 -5.041 1.00 95.06 448 LEU A C 1
ATOM 3599 O O . LEU A 1 448 ? -4.866 -10.673 -5.622 1.00 95.06 448 LEU A O 1
ATOM 3603 N N . LEU A 1 449 ? -7.081 -10.621 -5.222 1.00 94.31 449 LEU A N 1
ATOM 3604 C CA . LEU A 1 449 ? -7.365 -9.470 -6.085 1.00 94.31 449 LEU A CA 1
ATOM 3605 C C . LEU A 1 449 ? -6.653 -8.201 -5.588 1.00 94.31 449 LEU A C 1
ATOM 3607 O O . LEU A 1 449 ? -6.012 -7.510 -6.377 1.00 94.31 449 LEU A O 1
ATOM 3611 N N . LEU A 1 450 ? -6.683 -7.931 -4.278 1.00 94.38 450 LEU A N 1
ATOM 3612 C CA . LEU A 1 450 ? -5.911 -6.836 -3.674 1.00 94.38 450 LEU A CA 1
ATOM 3613 C C . LEU A 1 450 ? -4.398 -7.018 -3.866 1.00 94.38 450 LEU A C 1
ATOM 3615 O O . LEU A 1 450 ? -3.678 -6.041 -4.080 1.00 94.38 450 LEU A O 1
ATOM 3619 N N . GLY A 1 451 ? -3.920 -8.266 -3.852 1.00 94.75 451 GLY A N 1
ATOM 3620 C CA . GLY A 1 451 ? -2.549 -8.617 -4.221 1.00 94.75 451 GLY A CA 1
ATOM 3621 C C . GLY A 1 451 ? -2.189 -8.172 -5.642 1.00 94.75 451 GLY A C 1
ATOM 3622 O O . GLY A 1 451 ? -1.124 -7.589 -5.839 1.00 94.75 451 GLY A O 1
ATOM 3623 N N . VAL A 1 452 ? -3.086 -8.354 -6.619 1.00 94.94 452 VAL A N 1
ATOM 3624 C CA . VAL A 1 452 ? -2.895 -7.873 -8.004 1.00 94.94 452 VAL A CA 1
ATOM 3625 C C . VAL A 1 452 ? -2.812 -6.345 -8.062 1.00 94.94 452 VAL A C 1
ATOM 3627 O O . VAL A 1 452 ? -1.916 -5.809 -8.712 1.00 94.94 452 VAL A O 1
ATOM 3630 N N . GLY A 1 453 ? -3.668 -5.619 -7.337 1.00 94.50 453 GLY A N 1
ATOM 3631 C CA . GLY A 1 453 ? -3.564 -4.155 -7.272 1.00 94.50 453 GLY A CA 1
ATOM 3632 C C . GLY A 1 453 ? -2.261 -3.678 -6.632 1.00 94.50 453 GLY A C 1
ATOM 3633 O O . GLY A 1 453 ? -1.643 -2.721 -7.097 1.00 94.50 453 GLY A O 1
ATOM 3634 N N . ARG A 1 454 ? -1.777 -4.382 -5.605 1.00 94.06 454 ARG A N 1
ATOM 3635 C CA . ARG A 1 454 ? -0.473 -4.094 -4.999 1.00 94.06 454 ARG A CA 1
ATOM 3636 C C . ARG A 1 454 ? 0.685 -4.385 -5.957 1.00 94.06 454 ARG A C 1
ATOM 3638 O O . ARG A 1 454 ? 1.628 -3.600 -6.007 1.00 94.06 454 ARG A O 1
ATOM 3645 N N . LEU A 1 455 ? 0.613 -5.455 -6.751 1.00 95.00 455 LEU A N 1
ATOM 3646 C CA . LEU A 1 455 ? 1.572 -5.700 -7.835 1.00 95.00 455 LEU A CA 1
ATOM 3647 C C . LEU A 1 455 ? 1.565 -4.550 -8.848 1.00 95.00 455 LEU A C 1
ATOM 3649 O O . LEU A 1 455 ? 2.633 -4.075 -9.225 1.00 95.00 455 LEU A O 1
ATOM 3653 N N . ALA A 1 456 ? 0.387 -4.044 -9.221 1.00 94.31 456 ALA A N 1
ATOM 3654 C CA . ALA A 1 456 ? 0.268 -2.898 -10.116 1.00 94.31 456 ALA A CA 1
ATOM 3655 C C . ALA A 1 456 ? 0.925 -1.626 -9.542 1.00 94.31 456 ALA A C 1
ATOM 3657 O O . ALA A 1 456 ? 1.567 -0.887 -10.285 1.00 94.31 456 ALA A O 1
ATOM 3658 N N . ASP A 1 457 ? 0.829 -1.363 -8.234 1.00 93.50 457 ASP A N 1
ATOM 3659 C CA . ASP A 1 457 ? 1.512 -0.223 -7.594 1.00 93.50 457 ASP A CA 1
ATOM 3660 C C . ASP A 1 457 ? 3.047 -0.390 -7.574 1.00 93.50 457 ASP A C 1
ATOM 3662 O O . ASP A 1 457 ? 3.793 0.560 -7.819 1.00 93.50 457 ASP A O 1
ATOM 3666 N N . TRP A 1 458 ? 3.549 -1.604 -7.343 1.00 93.44 458 TRP A N 1
ATOM 3667 C CA . TRP A 1 458 ? 4.987 -1.871 -7.189 1.00 93.44 458 TRP A CA 1
ATOM 3668 C C . TRP A 1 458 ? 5.719 -2.294 -8.467 1.00 93.44 458 TRP A C 1
ATOM 3670 O O . TRP A 1 458 ? 6.947 -2.423 -8.435 1.00 93.44 458 TRP A O 1
ATOM 3680 N N . ASN A 1 459 ? 5.001 -2.523 -9.566 1.00 94.19 459 ASN A N 1
ATOM 3681 C CA . ASN A 1 459 ? 5.563 -3.023 -10.816 1.00 94.19 459 ASN A CA 1
ATOM 3682 C C . ASN A 1 459 ? 4.954 -2.325 -12.041 1.00 94.19 459 ASN A C 1
ATOM 3684 O O . ASN A 1 459 ? 4.236 -2.952 -12.817 1.00 94.19 459 ASN A O 1
ATOM 3688 N N . SER A 1 460 ? 5.252 -1.035 -12.212 1.00 93.81 460 SER A N 1
ATOM 3689 C CA . SER A 1 460 ? 4.834 -0.214 -13.360 1.00 93.81 460 SER A CA 1
ATOM 3690 C C . SER A 1 460 ? 6.015 0.585 -13.942 1.00 93.81 460 SER A C 1
ATOM 3692 O O . SER A 1 460 ? 7.099 0.642 -13.354 1.00 93.81 460 SER A O 1
ATOM 3694 N N . ARG A 1 461 ? 5.832 1.261 -15.081 1.00 92.88 461 ARG A N 1
ATOM 3695 C CA . ARG A 1 461 ? 6.791 2.236 -15.645 1.00 92.88 461 ARG A CA 1
ATOM 3696 C C . ARG A 1 461 ? 7.005 3.456 -14.736 1.00 92.88 461 ARG A C 1
ATOM 3698 O O . ARG A 1 461 ? 7.893 4.270 -14.979 1.00 92.88 461 ARG A O 1
ATOM 3705 N N . LEU A 1 462 ? 6.185 3.611 -13.696 1.00 91.44 462 LEU A N 1
ATOM 3706 C CA . LEU A 1 462 ? 6.280 4.676 -12.697 1.00 91.44 462 LEU A CA 1
ATOM 3707 C C . LEU A 1 462 ? 7.004 4.229 -11.415 1.00 91.44 462 LEU A C 1
ATOM 3709 O O . LEU A 1 462 ? 7.191 5.032 -10.498 1.00 91.44 462 LEU A O 1
ATOM 3713 N N . THR A 1 463 ? 7.455 2.974 -11.351 1.00 91.62 463 THR A N 1
ATOM 3714 C CA . THR A 1 463 ? 8.275 2.435 -10.262 1.00 91.62 463 THR A CA 1
ATOM 3715 C C . THR A 1 463 ? 9.698 2.998 -10.348 1.00 91.62 463 THR A C 1
ATOM 3717 O O . THR A 1 463 ? 10.463 2.703 -11.271 1.00 91.62 463 THR A O 1
ATOM 3720 N N . ARG A 1 464 ? 10.081 3.812 -9.357 1.00 89.88 464 ARG A N 1
ATOM 3721 C CA . ARG A 1 464 ? 11.420 4.426 -9.280 1.00 89.88 464 ARG A CA 1
ATOM 3722 C C . ARG A 1 464 ? 12.461 3.425 -8.802 1.00 89.88 464 ARG A C 1
ATOM 3724 O O . ARG A 1 464 ? 12.162 2.589 -7.958 1.00 89.88 464 ARG A O 1
ATOM 3731 N N . TRP A 1 465 ? 13.694 3.563 -9.268 1.00 91.94 465 TRP A N 1
ATOM 3732 C CA . TRP A 1 465 ? 14.838 2.891 -8.661 1.00 91.94 465 TRP A CA 1
ATOM 3733 C C . TRP A 1 465 ? 15.419 3.755 -7.537 1.00 91.94 465 TRP A C 1
ATOM 3735 O O . TRP A 1 465 ? 15.705 4.929 -7.765 1.00 91.94 465 TRP A O 1
ATOM 3745 N N . ASP A 1 466 ? 15.577 3.195 -6.337 1.00 90.50 466 ASP A N 1
ATOM 3746 C CA . ASP A 1 466 ? 16.300 3.839 -5.238 1.00 90.50 466 ASP A CA 1
ATOM 3747 C C . ASP A 1 466 ? 17.749 3.309 -5.230 1.00 90.50 466 ASP A C 1
ATOM 3749 O O . ASP A 1 466 ? 17.953 2.120 -4.992 1.00 90.50 466 ASP A O 1
ATOM 3753 N N . PRO A 1 467 ? 18.762 4.140 -5.545 1.00 87.94 467 PRO A N 1
ATOM 3754 C CA . PRO A 1 467 ? 20.161 3.717 -5.566 1.00 87.94 467 PRO A CA 1
ATOM 3755 C C . PRO A 1 467 ? 20.848 3.835 -4.194 1.00 87.94 467 PRO A C 1
ATOM 3757 O O . PRO A 1 467 ? 22.042 3.548 -4.093 1.00 87.94 467 PRO A O 1
ATOM 3760 N N . SER A 1 468 ? 20.147 4.305 -3.154 1.00 86.94 468 SER A N 1
ATOM 3761 C CA . SER A 1 468 ? 20.749 4.586 -1.850 1.00 86.94 468 SER A CA 1
ATOM 3762 C C . SER A 1 468 ? 21.328 3.334 -1.199 1.00 86.94 468 SER A C 1
ATOM 3764 O O . SER A 1 468 ? 20.824 2.220 -1.358 1.00 86.94 468 SER A O 1
ATOM 3766 N N . SER A 1 469 ? 22.369 3.528 -0.386 1.00 80.12 469 SER A N 1
ATOM 3767 C CA . SER A 1 469 ? 23.057 2.420 0.296 1.00 80.12 469 SER A CA 1
ATOM 3768 C C . SER A 1 469 ? 22.138 1.536 1.158 1.00 80.12 469 SER A C 1
ATOM 3770 O O . SER A 1 469 ? 22.434 0.356 1.368 1.00 80.12 469 SER A O 1
ATOM 3772 N N . ALA A 1 470 ? 21.012 2.084 1.628 1.00 78.75 470 ALA A N 1
ATOM 3773 C CA . ALA A 1 470 ? 20.012 1.372 2.416 1.00 78.75 470 ALA A CA 1
ATOM 3774 C C . ALA A 1 470 ? 19.000 0.584 1.565 1.00 78.75 470 ALA A C 1
ATOM 3776 O O . ALA A 1 470 ? 18.446 -0.406 2.041 1.00 78.75 470 ALA A O 1
ATOM 3777 N N . ASN A 1 471 ? 18.724 1.020 0.332 1.00 73.38 471 ASN A N 1
ATOM 3778 C CA . ASN A 1 471 ? 17.524 0.627 -0.399 1.00 73.38 471 ASN A CA 1
ATOM 3779 C C . ASN A 1 471 ? 17.765 0.452 -1.906 1.00 73.38 471 ASN A C 1
ATOM 3781 O O . ASN A 1 471 ? 16.924 0.888 -2.674 1.00 73.38 471 ASN A O 1
ATOM 3785 N N . GLU A 1 472 ? 18.831 -0.240 -2.330 1.00 85.25 472 GLU A N 1
ATOM 3786 C CA . GLU A 1 472 ? 19.038 -0.668 -3.733 1.00 85.25 472 GLU A CA 1
ATOM 3787 C C . GLU A 1 472 ? 17.890 -1.578 -4.240 1.00 85.25 472 GLU A C 1
ATOM 3789 O O . GLU A 1 472 ? 18.015 -2.808 -4.305 1.00 85.25 472 GLU A O 1
ATOM 3794 N N . LYS A 1 473 ? 16.722 -0.996 -4.525 1.00 88.19 473 LYS A N 1
ATOM 3795 C CA . LYS A 1 473 ? 15.470 -1.669 -4.896 1.00 88.19 473 LYS A CA 1
ATOM 3796 C C . LYS A 1 473 ? 14.516 -0.701 -5.603 1.00 88.19 473 LYS A C 1
ATOM 3798 O O . LYS A 1 473 ? 14.587 0.515 -5.441 1.00 88.19 473 LYS A O 1
ATOM 3803 N N . GLY A 1 474 ? 13.559 -1.256 -6.347 1.00 86.12 474 GLY A N 1
ATOM 3804 C CA . GLY A 1 474 ? 12.440 -0.472 -6.879 1.00 86.12 474 GLY A CA 1
ATOM 3805 C C . GLY A 1 474 ? 11.549 0.085 -5.758 1.00 86.12 474 GLY A C 1
ATOM 3806 O O . GLY A 1 474 ? 11.437 -0.529 -4.700 1.00 86.12 474 GLY A O 1
ATOM 3807 N N . SER A 1 475 ? 10.880 1.208 -5.981 1.00 88.56 475 SER A N 1
ATOM 3808 C CA . SER A 1 475 ? 9.913 1.841 -5.073 1.00 88.56 475 SER A CA 1
ATOM 3809 C C . SER A 1 475 ? 8.534 1.920 -5.722 1.00 88.56 475 SER A C 1
ATOM 3811 O O . SER A 1 475 ? 8.441 1.960 -6.945 1.00 88.56 475 SER A O 1
ATOM 3813 N N . GLN A 1 476 ? 7.474 1.987 -4.920 1.00 89.88 476 GLN A N 1
ATOM 3814 C CA . GLN A 1 476 ? 6.100 2.030 -5.418 1.00 89.88 476 GLN A CA 1
ATOM 3815 C C . GLN A 1 476 ? 5.792 3.242 -6.319 1.00 89.88 476 GLN A C 1
ATOM 3817 O O . GLN A 1 476 ? 6.465 4.278 -6.251 1.00 89.88 476 GLN A O 1
ATOM 3822 N N . THR A 1 477 ? 4.740 3.111 -7.127 1.00 88.69 477 THR A N 1
ATOM 3823 C CA . THR A 1 477 ? 4.208 4.150 -8.019 1.00 88.69 477 THR A CA 1
ATOM 3824 C C . THR A 1 477 ? 3.677 5.324 -7.200 1.00 88.69 477 THR A C 1
ATOM 3826 O O . THR A 1 477 ? 4.078 6.473 -7.408 1.00 88.69 477 THR A O 1
ATOM 3829 N N . PHE A 1 478 ? 2.838 5.048 -6.200 1.00 87.38 478 PHE A N 1
ATOM 3830 C CA . PHE A 1 478 ? 2.227 6.078 -5.358 1.00 87.38 478 PHE A CA 1
ATOM 3831 C C . PHE A 1 478 ? 3.087 6.403 -4.127 1.00 87.38 478 PHE A C 1
ATOM 3833 O O . PHE A 1 478 ? 2.777 6.053 -2.991 1.00 87.38 478 PHE A O 1
ATOM 3840 N N . TYR A 1 479 ? 4.200 7.115 -4.330 1.00 80.44 479 TYR A N 1
ATOM 3841 C CA . TYR A 1 479 ? 5.011 7.649 -3.219 1.00 80.44 479 TYR A CA 1
ATOM 3842 C C . TYR A 1 479 ? 4.447 8.949 -2.612 1.00 80.44 479 TYR A C 1
ATOM 3844 O O . TYR A 1 479 ? 4.926 9.424 -1.580 1.00 80.44 479 TYR A O 1
ATOM 3852 N N . LYS A 1 480 ? 3.465 9.548 -3.286 1.00 78.44 480 LYS A N 1
ATOM 3853 C CA . LYS A 1 480 ? 2.690 10.722 -2.878 1.00 78.44 480 LYS A CA 1
ATOM 3854 C C . LYS A 1 480 ? 1.227 10.485 -3.284 1.00 78.44 480 LYS A C 1
ATOM 3856 O O . LYS A 1 480 ? 0.999 9.666 -4.174 1.00 78.44 480 LYS A O 1
ATOM 3861 N N . PRO A 1 481 ? 0.245 11.187 -2.696 1.00 74.19 481 PRO A N 1
ATOM 3862 C CA . PRO A 1 481 ? -1.173 10.981 -2.995 1.00 74.19 481 PRO A CA 1
ATOM 3863 C C . PRO A 1 481 ? -1.582 11.668 -4.314 1.00 74.19 481 PRO A C 1
ATOM 3865 O O . PRO A 1 481 ? -2.465 12.511 -4.360 1.00 74.19 481 PRO A O 1
ATOM 3868 N N . SER A 1 482 ? -0.853 11.379 -5.389 1.00 79.44 482 SER A N 1
ATOM 3869 C CA . SER A 1 482 ? -1.134 11.793 -6.766 1.00 79.44 482 SER A CA 1
ATOM 3870 C C . SER A 1 482 ? -0.356 10.897 -7.722 1.00 79.44 482 SER A C 1
ATOM 3872 O O . SER A 1 482 ? 0.704 10.368 -7.371 1.00 79.44 482 SER A O 1
ATOM 3874 N N . LEU A 1 483 ? -0.850 10.763 -8.951 1.00 80.31 483 LEU A N 1
ATOM 3875 C CA . LEU A 1 483 ? -0.142 10.040 -9.997 1.00 80.31 483 LEU A CA 1
ATOM 3876 C C . LEU A 1 483 ? 1.172 10.778 -10.327 1.00 80.31 483 LEU A C 1
ATOM 3878 O O . LEU A 1 483 ? 1.149 11.988 -10.604 1.00 80.31 483 LEU A O 1
ATOM 3882 N N . PRO A 1 484 ? 2.338 10.113 -10.248 1.00 79.38 484 PRO A N 1
ATOM 3883 C CA . PRO A 1 484 ? 3.599 10.774 -10.528 1.00 79.38 484 PRO A CA 1
ATOM 3884 C C . PRO A 1 484 ? 3.751 11.030 -12.029 1.00 79.38 484 PRO A C 1
ATOM 3886 O O . PRO A 1 484 ? 3.209 10.318 -12.873 1.00 79.38 484 PRO A O 1
ATOM 3889 N N . THR A 1 485 ? 4.527 12.056 -12.369 1.00 80.19 485 THR A N 1
ATOM 3890 C CA . THR A 1 485 ? 4.923 12.310 -13.756 1.00 80.19 485 THR A CA 1
ATOM 3891 C C . THR A 1 485 ? 5.694 11.101 -14.299 1.00 80.19 485 THR A C 1
ATOM 3893 O O . THR A 1 485 ? 6.533 10.568 -13.564 1.00 80.19 485 THR A O 1
ATOM 3896 N N . PRO A 1 486 ? 5.477 10.693 -15.567 1.00 81.19 486 PRO A N 1
ATOM 3897 C CA . PRO A 1 486 ? 6.256 9.626 -16.179 1.00 81.19 486 PRO A CA 1
ATOM 3898 C C . PRO A 1 486 ? 7.759 9.837 -16.024 1.00 81.19 486 PRO A C 1
ATOM 3900 O O . PRO A 1 486 ? 8.290 10.910 -16.328 1.00 81.19 486 PRO A O 1
ATOM 3903 N N . LEU A 1 487 ? 8.427 8.798 -15.531 1.00 87.94 487 LEU A N 1
ATOM 3904 C CA . LEU A 1 487 ? 9.851 8.820 -15.235 1.00 87.94 487 LEU A CA 1
ATOM 3905 C C . LEU A 1 487 ? 10.679 8.759 -16.524 1.00 87.94 487 LEU A C 1
ATOM 3907 O O . LEU A 1 487 ? 10.207 8.308 -17.571 1.00 87.94 487 LEU A O 1
ATOM 3911 N N . MET A 1 488 ? 11.926 9.224 -16.443 1.00 89.94 488 MET A N 1
ATOM 3912 C CA . MET A 1 488 ? 12.904 9.107 -17.535 1.00 89.94 488 MET A CA 1
ATOM 3913 C C . MET A 1 488 ? 13.664 7.783 -17.474 1.00 89.94 488 MET A C 1
ATOM 3915 O O . MET A 1 488 ? 14.053 7.249 -18.502 1.00 89.94 488 MET A O 1
ATOM 3919 N N . ASN A 1 489 ? 13.795 7.218 -16.278 1.00 92.50 489 ASN A N 1
ATOM 3920 C CA . ASN A 1 489 ? 14.287 5.876 -16.033 1.00 92.50 489 ASN A CA 1
ATOM 3921 C C . ASN A 1 489 ? 13.429 5.204 -14.958 1.00 92.50 489 ASN A C 1
ATOM 3923 O O . ASN A 1 489 ? 12.949 5.859 -14.029 1.00 92.50 489 ASN A O 1
ATOM 3927 N N . TYR A 1 490 ? 13.220 3.901 -15.090 1.00 93.62 490 TYR A N 1
ATOM 3928 C CA . TYR A 1 490 ? 12.339 3.140 -14.214 1.00 93.62 490 TYR A CA 1
ATOM 3929 C C . TYR A 1 490 ? 12.867 1.725 -13.984 1.00 93.62 490 TYR A C 1
ATOM 3931 O O . TYR A 1 490 ? 13.734 1.229 -14.706 1.00 93.62 490 TYR A O 1
ATOM 3939 N N . CYS A 1 491 ? 12.348 1.083 -12.941 1.00 93.69 491 CYS A N 1
ATOM 3940 C CA . CYS A 1 491 ? 12.694 -0.283 -12.574 1.00 93.69 491 CYS A CA 1
ATOM 3941 C C . CYS A 1 491 ? 11.507 -1.209 -12.835 1.00 93.69 491 CYS A C 1
ATOM 3943 O O . CYS A 1 491 ? 10.413 -0.979 -12.328 1.00 93.69 491 CYS A O 1
ATOM 3945 N N . CYS A 1 492 ? 11.748 -2.309 -13.536 1.00 94.12 492 CYS A N 1
ATOM 3946 C CA . CYS A 1 492 ? 10.855 -3.456 -13.580 1.00 94.12 492 CYS A CA 1
ATOM 3947 C C . CYS A 1 492 ? 11.350 -4.504 -12.583 1.00 94.12 492 CYS A C 1
ATOM 3949 O O . CYS A 1 492 ? 12.517 -4.904 -12.602 1.00 94.12 492 CYS A O 1
ATOM 3951 N N . ARG A 1 493 ? 10.461 -4.949 -11.696 1.00 92.31 493 ARG A N 1
ATOM 3952 C CA . ARG A 1 493 ? 10.763 -6.017 -10.745 1.00 92.31 493 ARG A CA 1
ATOM 3953 C C . ARG A 1 493 ? 10.501 -7.367 -11.404 1.00 92.31 493 ARG A C 1
ATOM 3955 O O . ARG A 1 493 ? 9.502 -7.538 -12.096 1.00 92.31 493 ARG A O 1
ATOM 3962 N N . SER A 1 494 ? 11.407 -8.310 -11.185 1.00 90.94 494 SER A N 1
ATOM 3963 C CA . SER A 1 494 ? 11.165 -9.723 -11.496 1.00 90.94 494 SER A CA 1
ATOM 3964 C C . SER A 1 494 ? 10.189 -10.347 -10.494 1.00 90.94 494 SER A C 1
ATOM 3966 O O . SER A 1 494 ? 9.877 -9.749 -9.457 1.00 90.94 494 SER A O 1
ATOM 3968 N N . LEU A 1 495 ? 9.807 -11.598 -10.731 1.00 91.69 495 LEU A N 1
ATOM 3969 C CA . LEU A 1 495 ? 8.991 -12.361 -9.797 1.00 91.69 495 LEU A CA 1
ATOM 3970 C C . LEU A 1 495 ? 9.613 -12.466 -8.391 1.00 91.69 495 LEU A C 1
ATOM 3972 O O . LEU A 1 495 ? 8.916 -12.255 -7.398 1.00 91.69 495 LEU A O 1
ATOM 3976 N N . THR A 1 496 ? 10.923 -12.719 -8.284 1.00 89.25 496 THR A N 1
ATOM 3977 C CA . THR A 1 496 ? 11.596 -12.877 -6.975 1.00 89.25 496 THR A CA 1
ATOM 3978 C C . THR A 1 496 ? 11.474 -11.625 -6.106 1.00 89.25 496 THR A C 1
ATOM 3980 O O . THR A 1 496 ? 11.190 -11.714 -4.908 1.00 89.25 496 THR A O 1
ATOM 3983 N N . ALA A 1 497 ? 11.597 -10.445 -6.719 1.00 89.81 497 ALA A N 1
ATOM 3984 C CA . ALA A 1 497 ? 11.440 -9.152 -6.056 1.00 89.81 497 ALA A CA 1
ATOM 3985 C C . ALA A 1 497 ? 9.971 -8.793 -5.750 1.00 89.81 497 ALA A C 1
ATOM 3987 O O . ALA A 1 497 ? 9.713 -7.858 -4.985 1.00 89.81 497 ALA A O 1
ATOM 3988 N N . LEU A 1 498 ? 9.011 -9.516 -6.334 1.00 91.06 498 LEU A N 1
ATOM 3989 C CA . LEU A 1 498 ? 7.573 -9.346 -6.114 1.00 91.06 498 LEU A CA 1
ATOM 3990 C C . LEU A 1 498 ? 6.992 -10.321 -5.084 1.00 91.06 498 LEU A C 1
ATOM 3992 O O . LEU A 1 498 ? 5.856 -10.111 -4.664 1.00 91.06 498 LEU A O 1
ATOM 3996 N N . SER A 1 499 ? 7.759 -11.311 -4.617 1.00 89.50 499 SER A N 1
ATOM 3997 C CA . SER A 1 499 ? 7.350 -12.270 -3.574 1.00 89.50 499 SER A CA 1
ATOM 3998 C C . SER A 1 499 ? 6.645 -11.592 -2.394 1.00 89.50 499 SER A C 1
ATOM 4000 O O . SER A 1 499 ? 5.436 -11.726 -2.242 1.00 89.50 499 SER A O 1
ATOM 4002 N N . THR A 1 500 ? 7.353 -10.732 -1.658 1.00 87.69 500 THR A N 1
ATOM 4003 C CA . THR A 1 500 ? 6.826 -9.971 -0.503 1.00 87.69 500 THR A CA 1
ATOM 4004 C C . THR A 1 500 ? 5.795 -8.901 -0.870 1.00 87.69 500 THR A C 1
ATOM 4006 O O . THR A 1 500 ? 5.169 -8.290 -0.003 1.00 87.69 500 THR A O 1
ATOM 4009 N N . THR A 1 501 ? 5.641 -8.610 -2.162 1.00 89.94 501 THR A N 1
ATOM 4010 C CA . THR A 1 501 ? 4.622 -7.679 -2.648 1.00 89.94 501 THR A CA 1
ATOM 4011 C C . THR A 1 501 ? 3.279 -8.389 -2.772 1.00 89.94 501 THR A C 1
ATOM 4013 O O . THR A 1 501 ? 2.271 -7.809 -2.382 1.00 89.94 501 THR A O 1
ATOM 4016 N N . PHE A 1 502 ? 3.270 -9.629 -3.269 1.00 91.38 502 PHE A N 1
ATOM 4017 C CA . PHE A 1 502 ? 2.058 -10.424 -3.452 1.00 91.38 502 PHE A CA 1
ATOM 4018 C C . PHE A 1 502 ? 1.670 -11.237 -2.209 1.00 91.38 502 PHE A C 1
ATOM 4020 O O . PHE A 1 502 ? 0.487 -11.320 -1.885 1.00 91.38 502 PHE A O 1
ATOM 4027 N N . THR A 1 503 ? 2.644 -11.823 -1.503 1.00 88.88 503 THR A N 1
ATOM 4028 C CA . THR A 1 503 ? 2.408 -12.574 -0.262 1.00 88.88 503 THR A CA 1
ATOM 4029 C C . THR A 1 503 ? 2.305 -11.591 0.899 1.00 88.88 503 THR A C 1
ATOM 4031 O O . THR A 1 503 ? 3.315 -11.045 1.349 1.00 88.88 503 THR A O 1
ATOM 4034 N N . LEU A 1 504 ? 1.079 -11.315 1.335 1.00 82.50 504 LEU A N 1
ATOM 4035 C CA . LEU A 1 504 ? 0.786 -10.357 2.395 1.00 82.50 504 LEU A CA 1
ATOM 4036 C C . LEU A 1 504 ? 0.589 -11.086 3.715 1.00 82.50 504 LEU A C 1
ATOM 4038 O O . LEU A 1 504 ? -0.323 -11.902 3.838 1.00 82.50 504 LEU A O 1
ATOM 4042 N N . ASP A 1 505 ? 1.370 -10.700 4.717 1.00 84.75 505 ASP A N 1
ATOM 4043 C CA . ASP A 1 505 ? 1.108 -11.100 6.092 1.00 84.75 505 ASP A CA 1
ATOM 4044 C C . ASP A 1 505 ? -0.055 -10.266 6.633 1.00 84.75 505 ASP A C 1
ATOM 4046 O O . ASP A 1 505 ? 0.071 -9.063 6.887 1.00 84.75 505 ASP A O 1
ATOM 4050 N N . LEU A 1 506 ? -1.217 -10.903 6.758 1.00 86.38 506 LEU A N 1
ATOM 4051 C CA . LEU A 1 506 ? -2.400 -10.276 7.329 1.00 86.38 506 LEU A CA 1
ATOM 4052 C C . LEU A 1 506 ? -2.286 -10.257 8.853 1.00 86.38 506 LEU A C 1
ATOM 4054 O O . LEU A 1 506 ? -2.140 -11.298 9.492 1.00 86.38 506 LEU A O 1
ATOM 4058 N N . THR A 1 507 ? -2.401 -9.069 9.442 1.00 85.44 507 THR A N 1
ATOM 4059 C CA . THR A 1 507 ? -2.745 -8.938 10.861 1.00 85.44 507 THR A CA 1
ATOM 4060 C C . THR A 1 507 ? -4.163 -9.448 11.074 1.00 85.44 507 THR A C 1
ATOM 4062 O O . THR A 1 507 ? -5.015 -9.239 10.210 1.00 85.44 507 THR A O 1
ATOM 4065 N N . THR A 1 508 ? -4.423 -10.085 12.212 1.00 86.62 508 THR A N 1
ATOM 4066 C CA . THR A 1 508 ? -5.706 -10.745 12.469 1.00 86.62 508 THR A CA 1
ATOM 4067 C C . THR A 1 508 ? -6.338 -10.250 13.750 1.00 86.62 508 THR A C 1
ATOM 4069 O O . THR A 1 508 ? -5.690 -10.226 14.790 1.00 86.62 508 THR A O 1
ATOM 4072 N N . GLU A 1 509 ? -7.619 -9.948 13.656 1.00 84.69 509 GLU A N 1
ATOM 4073 C CA . GLU A 1 509 ? -8.545 -9.668 14.743 1.00 84.69 509 GLU A CA 1
ATOM 4074 C C . GLU A 1 509 ? -9.762 -10.579 14.543 1.00 84.69 509 GLU A C 1
ATOM 4076 O O . GLU A 1 509 ? -10.034 -11.012 13.423 1.00 84.69 509 GLU A O 1
ATOM 4081 N N . SER A 1 510 ? -10.486 -10.906 15.610 1.00 84.69 510 SER A N 1
ATOM 4082 C CA . SER A 1 510 ? -11.709 -11.715 15.504 1.00 84.69 510 SER A CA 1
ATOM 4083 C C . SER A 1 510 ? -12.921 -10.822 15.726 1.00 84.69 510 SER A C 1
ATOM 4085 O O . SER A 1 510 ? -13.284 -10.547 16.864 1.00 84.69 510 SER A O 1
ATOM 4087 N N . ILE A 1 511 ? -13.515 -10.351 14.632 1.00 85.12 511 ILE A N 1
ATOM 4088 C CA . ILE A 1 511 ? -14.749 -9.563 14.643 1.00 85.12 511 ILE A CA 1
ATOM 4089 C C . ILE A 1 511 ? -15.907 -10.535 14.421 1.00 85.12 511 ILE A C 1
ATOM 4091 O O . ILE A 1 511 ? -15.933 -11.251 13.421 1.00 85.12 511 ILE A O 1
ATOM 4095 N N . GLN A 1 512 ? -16.851 -10.588 15.359 1.00 75.19 512 GLN A N 1
ATOM 4096 C CA . GLN A 1 512 ? -18.015 -11.483 15.278 1.00 75.19 512 GLN A CA 1
ATOM 4097 C C . GLN A 1 512 ? -19.289 -10.743 14.850 1.00 75.19 512 GLN A C 1
ATOM 4099 O O . GLN A 1 512 ? -20.309 -11.357 14.542 1.00 75.19 512 GLN A O 1
ATOM 4104 N N . GLU A 1 513 ? -19.233 -9.416 14.838 1.00 80.62 513 GLU A N 1
ATOM 4105 C CA . GLU A 1 513 ? -20.369 -8.529 14.673 1.00 80.62 513 GLU A CA 1
ATOM 4106 C C . GLU A 1 513 ? -20.829 -8.399 13.221 1.00 80.62 513 GLU A C 1
ATOM 4108 O O . GLU A 1 513 ? -20.062 -8.506 12.261 1.00 80.62 513 GLU A O 1
ATOM 4113 N N . ALA A 1 514 ? -22.118 -8.095 13.061 1.00 77.81 514 ALA A N 1
ATOM 4114 C CA . ALA A 1 514 ? -22.704 -7.873 11.753 1.00 77.81 514 ALA A CA 1
ATOM 4115 C C . ALA A 1 514 ? -22.191 -6.557 11.148 1.00 77.81 514 ALA A C 1
ATOM 4117 O O . ALA A 1 514 ? -22.442 -5.467 11.672 1.00 77.81 514 ALA A O 1
ATOM 4118 N N . ALA A 1 515 ? -21.529 -6.662 9.997 1.00 84.94 515 ALA A N 1
ATOM 4119 C CA . ALA A 1 515 ? -21.133 -5.520 9.189 1.00 84.94 515 ALA A CA 1
ATOM 4120 C C . ALA A 1 515 ? -21.828 -5.567 7.824 1.00 84.94 515 ALA A C 1
ATOM 4122 O O . ALA A 1 515 ? -21.674 -6.517 7.055 1.00 84.94 515 ALA A O 1
ATOM 4123 N N . THR A 1 516 ? -22.588 -4.520 7.517 1.00 84.88 516 THR A N 1
ATOM 4124 C CA . THR A 1 516 ? -23.203 -4.313 6.205 1.00 84.88 516 THR A CA 1
ATOM 4125 C C . THR A 1 516 ? -22.381 -3.291 5.441 1.00 84.88 516 THR A C 1
ATOM 4127 O O . THR A 1 516 ? -22.173 -2.177 5.917 1.00 84.88 516 THR A O 1
ATOM 4130 N N . LEU A 1 517 ? -21.923 -3.664 4.250 1.00 87.00 517 LEU A N 1
ATOM 4131 C CA . LEU A 1 517 ? -21.201 -2.771 3.355 1.00 87.00 517 LEU A CA 1
ATOM 4132 C C . LEU A 1 517 ? -21.960 -2.637 2.042 1.00 87.00 517 LEU A C 1
ATOM 4134 O O . LEU A 1 517 ? -22.308 -3.639 1.415 1.00 87.00 517 LEU A O 1
ATOM 4138 N N . THR A 1 518 ? -22.138 -1.397 1.605 1.00 84.06 518 THR A N 1
ATOM 4139 C CA . THR A 1 518 ? -22.769 -1.067 0.328 1.00 84.06 518 THR A CA 1
ATOM 4140 C C . THR A 1 518 ? -21.827 -0.230 -0.530 1.00 84.06 518 THR A C 1
ATOM 4142 O O . THR A 1 518 ? -21.093 0.618 -0.030 1.00 84.06 518 THR A O 1
ATOM 4145 N N . VAL A 1 519 ? -21.819 -0.497 -1.836 1.00 83.00 519 VAL A N 1
ATOM 4146 C CA . VAL A 1 519 ? -21.215 0.409 -2.816 1.00 83.00 519 VAL A CA 1
ATOM 4147 C C . VAL A 1 519 ? -22.341 1.237 -3.384 1.00 83.00 519 VAL A C 1
ATOM 4149 O O . VAL A 1 519 ? -23.249 0.700 -4.019 1.00 83.00 519 VAL A O 1
ATOM 4152 N N . GLY A 1 520 ? -22.306 2.534 -3.136 1.00 80.88 520 GLY A N 1
ATOM 4153 C CA . GLY A 1 520 ? -23.399 3.382 -3.547 1.00 80.88 520 GLY A CA 1
ATOM 4154 C C . GLY A 1 520 ? -23.356 4.761 -2.939 1.00 80.88 520 GLY A C 1
ATOM 4155 O O . GLY A 1 520 ? -22.540 5.103 -2.082 1.00 80.88 520 GLY A O 1
ATOM 4156 N N . ASP A 1 521 ? -24.277 5.567 -3.436 1.00 78.50 521 ASP A N 1
ATOM 4157 C CA . ASP A 1 521 ? -24.429 6.930 -2.997 1.00 78.50 521 ASP A CA 1
ATOM 4158 C C . ASP A 1 521 ? -25.134 6.983 -1.641 1.00 78.50 521 ASP A C 1
ATOM 4160 O O . ASP A 1 521 ? -26.198 6.381 -1.457 1.00 78.50 521 ASP A O 1
ATOM 4164 N N . VAL A 1 522 ? -24.590 7.773 -0.716 1.00 77.50 522 VAL A N 1
ATOM 4165 C CA . VAL A 1 522 ? -25.197 8.040 0.594 1.00 77.50 522 VAL A CA 1
ATOM 4166 C C . VAL A 1 522 ? -26.656 8.497 0.497 1.00 77.50 522 VAL A C 1
ATOM 4168 O O . VAL A 1 522 ? -27.457 8.182 1.376 1.00 77.50 522 VAL A O 1
ATOM 4171 N N . ARG A 1 523 ? -27.037 9.176 -0.593 1.00 78.31 523 ARG A N 1
ATOM 4172 C CA . ARG A 1 523 ? -28.410 9.631 -0.881 1.00 78.31 523 ARG A CA 1
ATOM 4173 C C . ARG A 1 523 ? -29.408 8.487 -1.082 1.00 78.31 523 ARG A C 1
ATOM 4175 O O . ARG A 1 523 ? -30.606 8.735 -1.131 1.00 78.31 523 ARG A O 1
ATOM 4182 N N . THR A 1 524 ? -28.917 7.260 -1.236 1.00 73.50 524 THR A N 1
ATOM 4183 C CA . THR A 1 524 ? -29.714 6.043 -1.456 1.00 73.50 524 THR A CA 1
ATOM 4184 C C . THR A 1 524 ? -29.523 4.993 -0.362 1.00 73.50 524 THR A C 1
ATOM 4186 O O . THR A 1 524 ? -30.105 3.914 -0.447 1.00 73.50 524 THR A O 1
ATOM 4189 N N . ALA A 1 525 ? -28.722 5.299 0.666 1.00 70.00 525 ALA A N 1
ATOM 4190 C CA . ALA A 1 525 ? -28.441 4.398 1.778 1.00 70.00 525 ALA A CA 1
ATOM 4191 C C . ALA A 1 525 ? -29.729 3.927 2.478 1.00 70.00 525 ALA A C 1
ATOM 4193 O O . ALA A 1 525 ? -30.629 4.717 2.743 1.00 70.00 525 ALA A O 1
ATOM 4194 N N . GLN A 1 526 ? -29.819 2.644 2.818 1.00 66.75 526 GLN A N 1
ATOM 4195 C CA . GLN A 1 526 ? -30.975 2.099 3.531 1.00 66.75 526 GLN A CA 1
ATOM 4196 C C . GLN A 1 526 ? -30.552 1.564 4.896 1.00 66.75 526 GLN A C 1
ATOM 4198 O O . GLN A 1 526 ? -29.515 0.918 5.024 1.00 66.75 526 GLN A O 1
ATOM 4203 N N . GLY A 1 527 ? -31.381 1.808 5.911 1.00 69.19 527 GLY A N 1
ATOM 4204 C CA . GLY A 1 527 ? -31.183 1.298 7.269 1.00 69.19 527 GLY A CA 1
ATOM 4205 C C . GLY A 1 527 ? -31.169 2.396 8.328 1.00 69.19 527 GLY A C 1
ATOM 4206 O O . GLY A 1 527 ? -30.742 3.517 8.076 1.00 69.19 527 GLY A O 1
ATOM 4207 N N . GLN A 1 528 ? -31.660 2.068 9.525 1.00 82.31 528 GLN A N 1
ATOM 4208 C CA . GLN A 1 528 ? -31.566 2.953 10.686 1.00 82.31 528 GLN A CA 1
ATOM 4209 C C . GLN A 1 528 ? -30.214 2.786 11.378 1.00 82.31 528 GLN A C 1
ATOM 4211 O O . GLN A 1 528 ? -29.873 1.678 11.807 1.00 82.31 528 GLN A O 1
ATOM 4216 N N . VAL A 1 529 ? -29.495 3.897 11.519 1.00 89.88 529 VAL A N 1
ATOM 4217 C CA . VAL A 1 529 ? -28.190 3.994 12.180 1.00 89.88 529 VAL A CA 1
ATOM 4218 C C . VAL A 1 529 ? -28.301 4.950 13.366 1.00 89.88 529 VAL A C 1
ATOM 4220 O O . VAL A 1 529 ? -28.819 6.058 13.228 1.00 89.88 529 VAL A O 1
ATOM 4223 N N . ASP A 1 530 ? -27.788 4.544 14.527 1.00 90.62 530 ASP A N 1
ATOM 4224 C CA . ASP A 1 530 ? -27.869 5.340 15.758 1.00 90.62 530 ASP A CA 1
ATOM 4225 C C . ASP A 1 530 ? -26.824 6.454 15.778 1.00 90.62 530 ASP A C 1
ATOM 4227 O O . ASP A 1 530 ? -27.085 7.581 16.212 1.00 90.62 530 ASP A O 1
ATOM 4231 N N . VAL A 1 531 ? -25.615 6.119 15.318 1.00 90.56 531 VAL A N 1
ATOM 4232 C CA . VAL A 1 531 ? -24.448 6.995 15.355 1.00 90.56 531 VAL A CA 1
ATOM 4233 C C . VAL A 1 531 ? -23.770 7.028 13.993 1.00 90.56 531 VAL A C 1
ATOM 4235 O O . VAL A 1 531 ? -23.211 6.023 13.564 1.00 90.56 531 VAL A O 1
ATOM 4238 N N . TRP A 1 532 ? -23.733 8.190 13.343 1.00 90.19 532 TRP A N 1
ATOM 4239 C CA . TRP A 1 532 ? -22.877 8.390 12.170 1.00 90.19 532 TRP A CA 1
ATOM 4240 C C . TRP A 1 532 ? -21.536 8.984 12.587 1.00 90.19 532 TRP A C 1
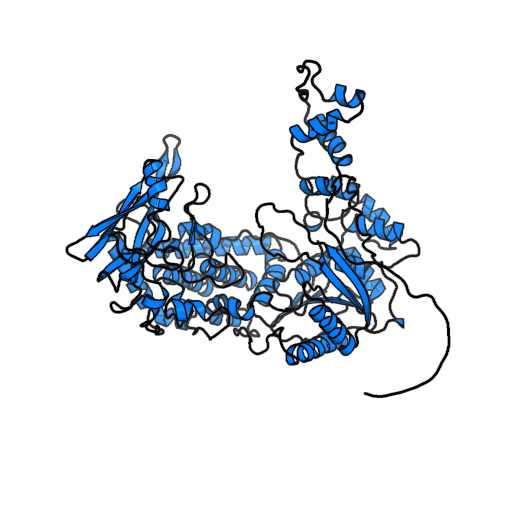ATOM 4242 O O . TRP A 1 532 ? -21.489 10.001 13.279 1.00 90.19 532 TRP A O 1
ATOM 4252 N N . ILE A 1 533 ? -20.445 8.364 12.154 1.00 90.19 533 ILE A N 1
ATOM 4253 C CA . ILE A 1 533 ? -19.095 8.920 12.235 1.00 90.19 533 ILE A CA 1
ATOM 4254 C C . ILE A 1 533 ? -18.581 8.975 10.807 1.00 90.19 533 ILE A C 1
ATOM 4256 O O . ILE A 1 533 ? -18.440 7.936 10.177 1.00 90.19 533 ILE A O 1
ATOM 4260 N N . THR A 1 534 ? -18.335 10.176 10.297 1.00 86.25 534 THR A N 1
ATOM 4261 C CA . THR A 1 534 ? -17.987 10.372 8.888 1.00 86.25 534 THR A CA 1
ATOM 4262 C C . THR A 1 534 ? -16.798 11.303 8.735 1.00 86.25 534 THR A C 1
ATOM 4264 O O . THR A 1 534 ? -16.716 12.317 9.437 1.00 86.25 534 THR A O 1
ATOM 4267 N N . ASP A 1 535 ? -15.943 10.996 7.765 1.00 81.25 535 ASP A N 1
ATOM 4268 C CA . ASP A 1 535 ? -14.853 11.853 7.291 1.00 81.25 535 ASP A CA 1
ATOM 4269 C C . ASP A 1 535 ? -15.102 12.209 5.810 1.00 81.25 535 ASP A C 1
ATOM 4271 O O . ASP A 1 535 ? -14.602 11.538 4.906 1.00 81.25 535 ASP A O 1
ATOM 4275 N N . PRO A 1 536 ? -15.996 13.176 5.529 1.00 75.88 536 PRO A N 1
ATOM 4276 C CA . PRO A 1 536 ? -16.403 13.495 4.165 1.00 75.88 536 PRO A CA 1
ATOM 4277 C C . PRO A 1 536 ? -15.252 14.096 3.336 1.00 75.88 536 PRO A C 1
ATOM 4279 O O . PRO A 1 536 ? -14.452 14.875 3.860 1.00 75.88 536 PRO A O 1
ATOM 4282 N N . PRO A 1 537 ? -15.217 13.851 2.014 1.00 68.25 537 PRO A N 1
ATOM 4283 C CA . PRO A 1 537 ? -14.234 14.472 1.135 1.00 68.25 537 PRO A CA 1
ATOM 4284 C C . PRO A 1 537 ? -14.542 15.970 0.973 1.00 68.25 537 PRO A C 1
ATOM 4286 O O . PRO A 1 537 ? -15.553 16.344 0.382 1.00 68.25 537 PRO A O 1
ATOM 4289 N N . TYR A 1 538 ? -13.681 16.839 1.500 1.00 61.25 538 TYR A N 1
ATOM 4290 C CA . TYR A 1 538 ? -13.802 18.297 1.385 1.00 61.25 538 TYR A CA 1
ATOM 4291 C C . TYR A 1 538 ? -12.505 18.906 0.845 1.00 61.25 538 TYR A C 1
ATOM 4293 O O . TYR A 1 538 ? -11.430 18.487 1.262 1.00 61.25 538 TYR A O 1
ATOM 4301 N N . ALA A 1 539 ? -12.661 19.917 -0.023 1.00 49.19 539 ALA A N 1
ATOM 4302 C CA . ALA A 1 539 ? -11.683 20.939 -0.429 1.00 49.19 539 ALA A CA 1
ATOM 4303 C C . ALA A 1 539 ? -10.244 20.446 -0.703 1.00 49.19 539 ALA A C 1
ATOM 4305 O O . ALA A 1 539 ? -9.483 20.172 0.223 1.00 49.19 539 ALA A O 1
ATOM 4306 N N . ASP A 1 540 ? -9.864 20.360 -1.985 1.00 51.06 540 ASP A N 1
ATOM 4307 C CA . ASP A 1 540 ? -8.508 20.052 -2.494 1.00 51.06 540 ASP A CA 1
ATOM 4308 C C . ASP A 1 540 ? -7.815 18.773 -1.961 1.00 51.06 540 ASP A C 1
ATOM 4310 O O . ASP A 1 540 ? -6.674 18.460 -2.323 1.00 51.06 540 ASP A O 1
ATOM 4314 N N . ALA A 1 541 ? -8.482 17.988 -1.115 1.00 54.59 541 ALA A N 1
ATOM 4315 C CA . ALA A 1 541 ? -7.938 16.788 -0.508 1.00 54.59 541 ALA A CA 1
ATOM 4316 C C . ALA A 1 541 ? -7.988 15.620 -1.502 1.00 54.59 541 ALA A C 1
ATOM 4318 O O . ALA A 1 541 ? -9.010 14.961 -1.619 1.00 54.59 541 ALA A O 1
ATOM 4319 N N . VAL A 1 542 ? -6.868 15.375 -2.197 1.00 62.66 542 VAL A N 1
ATOM 4320 C CA . VAL A 1 542 ? -6.534 14.165 -2.983 1.00 62.66 542 VAL A CA 1
ATOM 4321 C C . VAL A 1 542 ? -7.680 13.635 -3.860 1.00 62.66 542 VAL A C 1
ATOM 4323 O O . VAL A 1 542 ? -8.608 12.995 -3.375 1.00 62.66 542 VAL A O 1
ATOM 4326 N N . ASN A 1 543 ? -7.551 13.756 -5.185 1.00 70.88 543 ASN A N 1
ATOM 4327 C CA . ASN A 1 543 ? -8.518 13.242 -6.166 1.00 70.88 543 ASN A CA 1
ATOM 4328 C C . ASN A 1 543 ? -8.582 11.696 -6.219 1.00 70.88 543 ASN A C 1
ATOM 4330 O O . ASN A 1 543 ? -8.250 11.072 -7.225 1.00 70.88 543 ASN A O 1
ATOM 4334 N N . TYR A 1 544 ? -9.018 11.036 -5.143 1.00 74.69 544 TYR A N 1
ATOM 4335 C CA . TYR A 1 544 ? -9.031 9.576 -5.032 1.00 74.69 544 TYR A CA 1
ATOM 4336 C C . TYR A 1 544 ? -9.976 8.917 -6.043 1.00 74.69 544 TYR A C 1
ATOM 4338 O O . TYR A 1 544 ? -9.723 7.790 -6.456 1.00 74.69 544 TYR A O 1
ATOM 4346 N N . HIS A 1 545 ? -11.026 9.618 -6.488 1.00 75.50 545 HIS A N 1
ATOM 4347 C CA . HIS A 1 545 ? -11.906 9.145 -7.556 1.00 75.50 545 HIS A CA 1
ATOM 4348 C C . HIS A 1 545 ? -11.124 8.922 -8.859 1.00 75.50 545 HIS A C 1
ATOM 4350 O O . HIS A 1 545 ? -11.242 7.858 -9.457 1.00 75.50 545 HIS A O 1
ATOM 4356 N N . GLU A 1 546 ? -10.238 9.852 -9.225 1.00 81.12 546 GLU A N 1
ATOM 4357 C CA . GLU A 1 546 ? -9.318 9.708 -10.356 1.00 81.12 546 GLU A CA 1
ATOM 4358 C C . GLU A 1 546 ? -8.270 8.612 -10.091 1.00 81.12 546 GLU A C 1
ATOM 4360 O O . GLU A 1 546 ? -8.095 7.692 -10.887 1.00 81.12 546 GLU A O 1
ATOM 4365 N N . LEU A 1 547 ? -7.597 8.644 -8.938 1.00 85.38 547 LEU A N 1
ATOM 4366 C CA . LEU A 1 547 ? -6.523 7.684 -8.643 1.00 85.38 547 LEU A CA 1
ATOM 4367 C C . LEU A 1 547 ? -7.016 6.232 -8.563 1.00 85.38 547 LEU A C 1
ATOM 4369 O O . LEU A 1 547 ? -6.284 5.311 -8.922 1.00 85.38 547 LEU A O 1
ATOM 4373 N N . SER A 1 548 ? -8.256 6.016 -8.118 1.00 87.81 548 SER A N 1
ATOM 4374 C CA . SER A 1 548 ? -8.857 4.684 -8.034 1.00 87.81 548 SER A CA 1
ATOM 4375 C C . SER A 1 548 ? -9.039 4.015 -9.394 1.00 87.81 548 SER A C 1
ATOM 4377 O O . SER A 1 548 ? -9.011 2.788 -9.458 1.00 87.81 548 SER A O 1
ATOM 4379 N N . GLU A 1 549 ? -9.149 4.787 -10.483 1.00 89.81 549 GLU A N 1
ATOM 4380 C CA . GLU A 1 549 ? -9.306 4.250 -11.839 1.00 89.81 549 GLU A CA 1
ATOM 4381 C C . GLU A 1 549 ? -8.106 3.404 -12.262 1.00 89.81 549 GLU A C 1
ATOM 4383 O O . GLU A 1 549 ? -8.285 2.403 -12.952 1.00 89.81 549 GLU A O 1
ATOM 4388 N N . TYR A 1 550 ? -6.910 3.726 -11.754 1.00 90.81 550 TYR A N 1
ATOM 4389 C CA . TYR A 1 550 ? -5.710 2.911 -11.940 1.00 90.81 550 TYR A CA 1
ATOM 4390 C C . TYR A 1 550 ? -5.907 1.471 -11.446 1.00 90.81 550 TYR A C 1
ATOM 4392 O O . TYR A 1 550 ? -5.501 0.526 -12.116 1.00 90.81 550 TYR A O 1
ATOM 4400 N N . PHE A 1 551 ? -6.553 1.291 -10.289 1.00 93.00 551 PHE A N 1
ATOM 4401 C CA . PHE A 1 551 ? -6.826 -0.028 -9.711 1.00 93.00 551 PHE A CA 1
ATOM 4402 C C . PHE A 1 551 ? -8.096 -0.653 -10.291 1.00 93.00 551 PHE A C 1
ATOM 4404 O O . PHE A 1 551 ? -8.107 -1.845 -10.593 1.00 93.00 551 PHE A O 1
ATOM 4411 N N . LEU A 1 552 ? -9.147 0.145 -10.514 1.00 92.25 552 LEU A N 1
ATOM 4412 C CA . LEU A 1 552 ? -10.384 -0.320 -11.150 1.00 92.25 552 LEU A CA 1
ATOM 4413 C C . LEU A 1 552 ? -10.118 -0.893 -12.540 1.00 92.25 552 LEU A C 1
ATOM 4415 O O . LEU A 1 552 ? -10.738 -1.885 -12.899 1.00 92.25 552 LEU A O 1
ATOM 4419 N N . ALA A 1 553 ? -9.155 -0.349 -13.287 1.00 92.62 553 ALA A N 1
ATOM 4420 C CA . ALA A 1 553 ? -8.776 -0.881 -14.591 1.00 92.62 553 ALA A CA 1
ATOM 4421 C C . ALA A 1 553 ? -8.244 -2.330 -14.529 1.00 92.62 553 ALA A C 1
ATOM 4423 O O . ALA A 1 553 ? -8.395 -3.068 -15.499 1.00 92.62 553 ALA A O 1
ATOM 4424 N N . TRP A 1 554 ? -7.672 -2.758 -13.395 1.00 94.75 554 TRP A N 1
ATOM 4425 C CA . TRP A 1 554 ? -7.299 -4.158 -13.134 1.00 94.75 554 TRP A CA 1
ATOM 4426 C C . TRP A 1 554 ? -8.443 -4.979 -12.524 1.00 94.75 554 TRP A C 1
ATOM 4428 O O . TRP A 1 554 ? -8.480 -6.199 -12.664 1.00 94.75 554 TRP A O 1
ATOM 4438 N N . TYR A 1 555 ? -9.373 -4.333 -11.822 1.00 93.06 555 TYR A N 1
ATOM 4439 C CA . TYR A 1 555 ? -10.469 -5.006 -11.122 1.00 93.06 555 TYR A CA 1
ATOM 4440 C C . TYR A 1 555 ? -11.745 -5.150 -11.957 1.00 93.06 555 TYR A C 1
ATOM 4442 O O . TYR A 1 555 ? -12.624 -5.913 -11.565 1.00 93.06 555 TYR A O 1
ATOM 4450 N N . ASP A 1 556 ? -11.836 -4.476 -13.102 1.00 87.88 556 ASP A N 1
ATOM 4451 C CA . ASP A 1 556 ? -13.058 -4.267 -13.887 1.00 87.88 556 ASP A CA 1
ATOM 4452 C C . ASP A 1 556 ? -13.885 -5.539 -14.142 1.00 87.88 556 ASP A C 1
ATOM 4454 O O . ASP A 1 556 ? -15.097 -5.557 -13.968 1.00 87.88 556 ASP A O 1
ATOM 4458 N N . LYS A 1 557 ? -13.242 -6.660 -14.479 1.00 89.44 557 LYS A N 1
ATOM 4459 C CA . LYS A 1 557 ? -13.967 -7.923 -14.728 1.00 89.44 557 LYS A CA 1
ATOM 4460 C C . LYS A 1 557 ? -13.998 -8.855 -13.527 1.00 89.44 557 LYS A C 1
ATOM 4462 O O . LYS A 1 557 ? -14.883 -9.702 -13.429 1.00 89.44 557 LYS A O 1
ATOM 4467 N N . SER A 1 558 ? -13.049 -8.712 -12.607 1.00 88.62 558 SER A N 1
ATOM 4468 C CA . SER A 1 558 ? -12.934 -9.578 -11.431 1.00 88.62 558 SER A CA 1
ATOM 4469 C C . SER A 1 558 ? -13.866 -9.147 -10.302 1.00 88.62 558 SER A C 1
ATOM 4471 O O . SER A 1 558 ? -14.427 -10.001 -9.619 1.00 88.62 558 SER A O 1
ATOM 4473 N N . LEU A 1 559 ? -14.067 -7.840 -10.116 1.00 90.44 559 LEU A N 1
ATOM 4474 C CA . LEU A 1 559 ? -14.870 -7.290 -9.028 1.00 90.44 559 LEU A CA 1
ATOM 4475 C C . LEU A 1 559 ? -16.350 -7.696 -9.133 1.00 90.44 559 LEU A C 1
ATOM 4477 O O . LEU A 1 559 ? -16.841 -8.261 -8.154 1.00 90.44 559 LEU A O 1
ATOM 4481 N N . PRO A 1 560 ? -17.036 -7.571 -10.292 1.00 90.38 560 PRO A N 1
ATOM 4482 C CA . PRO A 1 560 ? -18.435 -7.991 -10.422 1.00 90.38 560 PRO A CA 1
ATOM 4483 C C . PRO A 1 560 ? -18.624 -9.508 -10.277 1.00 90.38 560 PRO A C 1
ATOM 4485 O O . PRO A 1 560 ? -19.682 -9.975 -9.870 1.00 90.38 560 PRO A O 1
ATOM 4488 N N . ARG A 1 561 ? -17.585 -10.309 -10.564 1.00 89.12 561 ARG A N 1
ATOM 4489 C CA . ARG A 1 561 ? -17.616 -11.769 -10.353 1.00 89.12 561 ARG A CA 1
ATOM 4490 C C . ARG A 1 561 ? -17.574 -12.154 -8.871 1.00 89.12 561 ARG A C 1
ATOM 4492 O O . ARG A 1 561 ? -18.023 -13.241 -8.522 1.00 89.12 561 ARG A O 1
ATOM 4499 N N . ILE A 1 562 ? -16.992 -11.311 -8.013 1.00 89.81 562 ILE A N 1
ATOM 4500 C CA . ILE A 1 562 ? -16.913 -11.532 -6.556 1.00 89.81 562 ILE A CA 1
ATOM 4501 C C . ILE A 1 562 ? -18.097 -10.860 -5.842 1.00 89.81 562 ILE A C 1
ATOM 4503 O O . ILE A 1 562 ? -18.635 -11.396 -4.868 1.00 89.81 562 ILE A O 1
ATOM 4507 N N . PHE A 1 563 ? -18.501 -9.687 -6.328 1.00 90.38 563 PHE A N 1
ATOM 4508 C CA . PHE A 1 563 ? -19.574 -8.855 -5.798 1.00 90.38 563 PHE A CA 1
ATOM 4509 C C . PHE A 1 563 ? -20.540 -8.502 -6.936 1.00 90.38 563 PHE A C 1
ATOM 4511 O O . PHE A 1 563 ? -20.360 -7.497 -7.615 1.00 90.38 563 PHE A O 1
ATOM 4518 N N . CYS A 1 564 ? -21.561 -9.336 -7.149 1.00 85.69 564 CYS A N 1
ATOM 4519 C CA . CYS A 1 564 ? -22.485 -9.215 -8.285 1.00 85.69 564 CYS A CA 1
ATOM 4520 C C . CYS A 1 564 ? -23.246 -7.884 -8.346 1.00 85.69 564 CYS A C 1
ATOM 4522 O O . CYS A 1 564 ? -23.587 -7.432 -9.434 1.00 85.69 564 CYS A O 1
ATOM 4524 N N . ASP A 1 565 ? -23.464 -7.248 -7.196 1.00 85.25 565 ASP A N 1
ATOM 4525 C CA . ASP A 1 565 ? -24.239 -6.008 -7.091 1.00 85.25 565 ASP A CA 1
ATOM 4526 C C . ASP A 1 565 ? -23.367 -4.745 -7.210 1.00 85.25 565 ASP A C 1
ATOM 4528 O O . ASP A 1 565 ? -23.863 -3.627 -7.076 1.00 85.25 565 ASP A O 1
ATOM 4532 N N . TRP A 1 566 ? -22.052 -4.896 -7.408 1.00 88.12 566 TRP A N 1
ATOM 4533 C CA . TRP A 1 566 ? -21.109 -3.777 -7.433 1.00 88.12 566 TRP A CA 1
ATOM 4534 C C . TRP A 1 566 ? -20.797 -3.337 -8.864 1.00 88.12 566 TRP A C 1
ATOM 4536 O O . TRP A 1 566 ? -20.560 -4.155 -9.751 1.00 88.12 566 TRP A O 1
ATOM 4546 N N . TYR A 1 567 ? -20.725 -2.023 -9.075 1.00 85.50 567 TYR A N 1
ATOM 4547 C CA . TYR A 1 567 ? -20.209 -1.440 -10.314 1.00 85.50 567 TYR A CA 1
ATOM 4548 C C . TYR A 1 567 ? -18.685 -1.236 -10.253 1.00 85.50 567 TYR A C 1
ATOM 4550 O O . TYR A 1 567 ? -18.085 -1.244 -9.180 1.00 85.50 567 TYR A O 1
ATOM 4558 N N . THR A 1 568 ? -18.059 -1.013 -11.413 1.00 79.00 568 THR A N 1
ATOM 4559 C CA . THR A 1 568 ? -16.596 -0.841 -11.579 1.00 79.00 568 THR A CA 1
ATOM 4560 C C . THR A 1 568 ? -16.189 0.540 -12.103 1.00 79.00 568 THR A C 1
ATOM 4562 O O . THR A 1 568 ? -15.060 0.773 -12.538 1.00 79.00 568 THR A O 1
ATOM 4565 N N . ASP A 1 569 ? -17.112 1.492 -12.026 1.00 79.44 569 ASP A N 1
ATOM 4566 C CA . ASP A 1 569 ? -16.891 2.903 -12.327 1.00 79.44 569 AS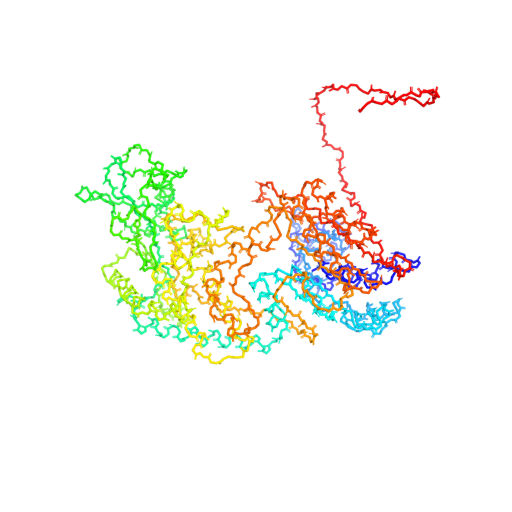P A CA 1
ATOM 4567 C C . ASP A 1 569 ? -16.489 3.674 -11.054 1.00 79.44 569 ASP A C 1
ATOM 4569 O O . ASP A 1 569 ? -17.031 3.427 -9.978 1.00 79.44 569 ASP A O 1
ATOM 4573 N N . SER A 1 570 ? -15.570 4.635 -11.175 1.00 75.25 570 SER A N 1
ATOM 4574 C CA . SER A 1 570 ? -15.222 5.570 -10.099 1.00 75.25 570 SER A CA 1
ATOM 4575 C C . SER A 1 570 ? -16.393 6.487 -9.724 1.00 75.25 570 SER A C 1
ATOM 4577 O O . SER A 1 570 ? -16.361 7.121 -8.669 1.00 75.25 570 SER A O 1
ATOM 4579 N N . ARG A 1 571 ? -17.415 6.590 -10.595 1.00 76.25 571 ARG A N 1
ATOM 4580 C CA . ARG A 1 571 ? -18.573 7.492 -10.476 1.00 76.25 571 ARG A CA 1
ATOM 4581 C C . ARG A 1 571 ? -18.138 8.927 -10.187 1.00 76.25 571 ARG A C 1
ATOM 4583 O O . ARG A 1 571 ? -18.861 9.680 -9.539 1.00 76.25 571 ARG A O 1
ATOM 4590 N N . ARG A 1 572 ? -16.984 9.344 -10.721 1.00 67.44 572 ARG A N 1
ATOM 4591 C CA . ARG A 1 572 ? -16.402 10.681 -10.511 1.00 67.44 572 ARG A CA 1
ATOM 4592 C C . ARG A 1 572 ? -17.334 11.847 -10.848 1.00 67.44 572 ARG A C 1
ATOM 4594 O O . ARG A 1 572 ? -17.154 12.932 -10.309 1.00 67.44 572 ARG A O 1
ATOM 4601 N N . ALA A 1 573 ? -18.329 11.628 -11.710 1.00 57.12 573 ALA A N 1
ATOM 4602 C CA . ALA A 1 573 ? -19.370 12.605 -12.032 1.00 57.12 573 ALA A CA 1
ATOM 4603 C C . ALA A 1 573 ? -20.366 12.845 -10.879 1.00 57.12 573 ALA A C 1
ATOM 4605 O O . ALA A 1 573 ? -20.972 13.908 -10.800 1.00 57.12 573 ALA A O 1
ATOM 4606 N N . LEU A 1 574 ? -20.541 11.860 -9.996 1.00 57.22 574 LEU A N 1
ATOM 4607 C CA . LEU A 1 574 ? -21.369 11.939 -8.790 1.00 57.22 574 LEU A CA 1
ATOM 4608 C C . LEU A 1 574 ? -20.544 12.290 -7.543 1.00 57.22 574 LEU A C 1
ATOM 4610 O O . LEU A 1 574 ? -21.124 12.548 -6.490 1.00 57.22 574 LEU A O 1
ATOM 4614 N N . ALA A 1 575 ? -19.212 12.293 -7.654 1.00 57.94 575 ALA A N 1
ATOM 4615 C CA . ALA A 1 575 ? -18.327 12.656 -6.560 1.00 57.94 575 ALA A CA 1
ATOM 4616 C C . ALA A 1 575 ? -18.538 14.124 -6.170 1.00 57.94 575 ALA A C 1
ATOM 4618 O O . ALA A 1 575 ? -18.607 15.017 -7.017 1.00 57.94 575 ALA A O 1
ATOM 4619 N N . VAL A 1 576 ? -18.627 14.371 -4.868 1.00 56.84 576 VAL A N 1
ATOM 4620 C CA . VAL A 1 576 ? -18.865 15.702 -4.312 1.00 56.84 576 VAL A CA 1
ATOM 4621 C C . VAL A 1 576 ? -17.540 16.487 -4.397 1.00 56.84 576 VAL A C 1
ATOM 4623 O O . VAL A 1 576 ? -16.585 16.145 -3.706 1.00 56.84 576 VAL A O 1
ATOM 4626 N N . ARG A 1 577 ? -17.439 17.481 -5.298 1.00 58.91 577 ARG A N 1
ATOM 4627 C CA . ARG A 1 577 ? -16.218 18.291 -5.555 1.00 58.91 577 ARG A CA 1
ATOM 4628 C C . ARG A 1 577 ? -16.272 19.655 -4.866 1.00 58.91 577 ARG A C 1
ATOM 4630 O O . ARG A 1 577 ? -17.271 20.339 -5.014 1.00 58.91 577 ARG A O 1
ATOM 4637 N N . GLY A 1 578 ? -15.209 20.049 -4.166 1.00 51.91 578 GLY A N 1
ATOM 4638 C CA . GLY A 1 578 ? -15.210 21.075 -3.110 1.00 51.91 578 GLY A CA 1
ATOM 4639 C C . GLY A 1 578 ? -15.454 22.549 -3.463 1.00 51.91 578 GLY A C 1
ATOM 4640 O O . GLY A 1 578 ? -15.480 23.348 -2.532 1.00 51.91 578 GLY A O 1
ATOM 4641 N N . ASP A 1 579 ? -15.666 22.933 -4.725 1.00 53.97 579 ASP A N 1
ATOM 4642 C CA . ASP A 1 579 ? -15.379 24.328 -5.120 1.00 53.97 579 ASP A CA 1
ATOM 4643 C C . ASP A 1 579 ? -16.613 25.160 -5.526 1.00 53.97 579 ASP A C 1
ATOM 4645 O O . ASP A 1 579 ? -16.491 26.360 -5.759 1.00 53.97 579 ASP A O 1
ATOM 4649 N N . ASP A 1 580 ? -17.816 24.568 -5.555 1.00 57.66 580 ASP A N 1
ATOM 4650 C CA . ASP A 1 580 ? -19.019 25.212 -6.112 1.00 57.66 580 ASP A CA 1
ATOM 4651 C C . ASP A 1 580 ? -20.248 25.196 -5.182 1.00 57.66 580 ASP A C 1
ATOM 4653 O O . ASP A 1 580 ? -20.419 24.342 -4.314 1.00 57.66 580 ASP A O 1
ATOM 4657 N N . GLU A 1 581 ? -21.214 26.088 -5.432 1.00 61.41 581 GLU A N 1
ATOM 4658 C CA . GLU A 1 581 ? -22.536 26.102 -4.773 1.00 61.41 581 GLU A CA 1
ATOM 4659 C C . GLU A 1 581 ? -23.272 24.742 -4.879 1.00 61.41 581 GLU A C 1
ATOM 4661 O O . GLU A 1 581 ? -24.055 24.364 -4.000 1.00 61.41 581 GLU A O 1
ATOM 4666 N N . SER A 1 582 ? -22.995 23.971 -5.939 1.00 64.12 582 SER A N 1
ATOM 4667 C CA . SER A 1 582 ? -23.537 22.621 -6.151 1.00 64.12 582 SER A CA 1
ATOM 4668 C C . SER A 1 582 ? -23.024 21.599 -5.123 1.00 64.12 582 SER A C 1
ATOM 4670 O O . SER A 1 582 ? -23.771 20.698 -4.724 1.00 64.12 582 SER A O 1
ATOM 4672 N N . PHE A 1 583 ? -21.796 21.773 -4.627 1.00 68.69 583 PHE A N 1
ATOM 4673 C CA . PHE A 1 583 ? -21.192 20.944 -3.587 1.00 68.69 583 PHE A CA 1
ATOM 4674 C C . PHE A 1 583 ? -21.955 21.073 -2.278 1.00 68.69 583 PHE A C 1
ATOM 4676 O O . PHE A 1 583 ? -22.399 20.076 -1.710 1.00 68.69 583 PHE A O 1
ATOM 4683 N N . ARG A 1 584 ? -22.188 22.320 -1.844 1.00 72.75 584 ARG A N 1
ATOM 4684 C CA . ARG A 1 584 ? -22.928 22.615 -0.611 1.00 72.75 584 ARG A CA 1
ATOM 4685 C C . ARG A 1 584 ? -24.325 22.005 -0.667 1.00 72.75 584 ARG A C 1
ATOM 4687 O O . ARG A 1 584 ? -24.730 21.326 0.271 1.00 72.75 584 ARG A O 1
ATOM 4694 N N . LYS A 1 585 ? -25.033 22.172 -1.791 1.00 78.12 585 LYS A N 1
ATOM 4695 C CA . LYS A 1 585 ? -26.360 21.567 -2.008 1.00 78.12 585 LYS A CA 1
ATOM 4696 C C . LYS A 1 585 ? -26.310 20.043 -1.912 1.00 78.12 585 LYS A C 1
ATOM 4698 O O . LYS A 1 585 ? -27.144 19.453 -1.232 1.00 78.12 585 LYS A O 1
ATOM 4703 N N . THR A 1 586 ? -25.320 19.411 -2.539 1.00 79.12 586 THR A N 1
ATOM 4704 C CA . THR A 1 586 ? -25.164 17.951 -2.499 1.00 79.12 586 THR A CA 1
ATOM 4705 C C . THR A 1 586 ? -24.895 17.461 -1.078 1.00 79.12 586 THR A C 1
ATOM 4707 O O . THR A 1 586 ? -25.586 16.561 -0.610 1.00 79.12 586 THR A O 1
ATOM 4710 N N . MET A 1 587 ? -23.981 18.103 -0.346 1.00 81.38 587 MET A N 1
ATOM 4711 C CA . MET A 1 587 ? -23.686 17.749 1.045 1.00 81.38 587 MET A CA 1
ATOM 4712 C C . MET A 1 587 ? -24.886 17.953 1.973 1.00 81.38 587 MET A C 1
ATOM 4714 O O . MET A 1 587 ? -25.115 17.113 2.842 1.00 81.38 587 MET A O 1
ATOM 4718 N N . VAL A 1 588 ? -25.690 19.008 1.775 1.00 85.44 588 VAL A N 1
ATOM 4719 C CA . VAL A 1 588 ? -26.950 19.195 2.518 1.00 85.44 588 VAL A CA 1
ATOM 4720 C C . VAL A 1 588 ? -27.878 18.008 2.292 1.00 85.44 588 VAL A C 1
ATOM 4722 O O . VAL A 1 588 ? -28.415 17.481 3.262 1.00 85.44 588 VAL A O 1
ATOM 4725 N N . VAL A 1 589 ? -28.035 17.541 1.049 1.00 85.44 589 VAL A N 1
ATOM 4726 C CA . VAL A 1 589 ? -28.884 16.379 0.738 1.00 85.44 589 VAL A CA 1
ATOM 4727 C C . VAL A 1 589 ? -28.333 15.115 1.399 1.00 85.44 589 VAL A C 1
ATOM 4729 O O . VAL A 1 589 ? -29.095 14.395 2.040 1.00 85.44 589 VAL A O 1
ATOM 4732 N N . CYS A 1 590 ? -27.022 14.876 1.310 1.00 86.50 590 CYS A N 1
ATOM 4733 C CA . CYS A 1 590 ? -26.368 13.740 1.957 1.00 86.50 590 CYS A CA 1
ATOM 4734 C C . CYS A 1 590 ? -26.628 13.733 3.470 1.00 86.50 590 CYS A C 1
ATOM 4736 O O . CYS A 1 590 ? -27.169 12.764 3.996 1.00 86.50 590 CYS A O 1
ATOM 4738 N N . TYR A 1 591 ? -26.324 14.830 4.169 1.00 87.19 591 TYR A N 1
ATOM 4739 C CA . TYR A 1 591 ? -26.524 14.918 5.618 1.00 87.19 591 TYR A CA 1
ATOM 4740 C C . TYR A 1 591 ? -28.001 14.900 6.021 1.00 87.19 591 TYR A C 1
ATOM 4742 O O . TYR A 1 591 ? -28.342 14.266 7.014 1.00 87.19 591 TYR A O 1
ATOM 4750 N N . SER A 1 592 ? -28.897 15.513 5.242 1.00 87.56 592 SER A N 1
ATOM 4751 C CA . SER A 1 592 ? -30.351 15.433 5.476 1.00 87.56 592 SER A CA 1
ATOM 4752 C C . SER A 1 592 ? -30.842 13.988 5.425 1.00 87.56 592 SER A C 1
ATOM 4754 O O . SER A 1 592 ? -31.665 13.559 6.239 1.00 87.56 592 SER A O 1
ATOM 4756 N N . HIS A 1 593 ? -30.305 13.219 4.479 1.00 87.56 593 HIS A N 1
ATOM 4757 C CA . HIS A 1 593 ? -30.630 11.815 4.320 1.00 87.56 593 HIS A CA 1
ATOM 4758 C C . HIS A 1 593 ? -30.131 10.975 5.505 1.00 87.56 593 HIS A C 1
ATOM 4760 O O . HIS A 1 593 ? -30.910 10.193 6.057 1.00 87.56 593 HIS A O 1
ATOM 4766 N N . LEU A 1 594 ? -28.892 11.205 5.968 1.00 88.00 594 LEU A N 1
ATOM 4767 C CA . LEU A 1 594 ? -28.352 10.582 7.186 1.00 88.00 594 LEU A CA 1
ATOM 4768 C C . LEU A 1 594 ? -29.200 10.912 8.423 1.00 88.00 594 LEU A C 1
ATOM 4770 O O . LEU A 1 594 ? -29.497 10.028 9.225 1.00 88.00 594 LEU A O 1
ATOM 4774 N N . THR A 1 595 ? -29.636 12.169 8.561 1.00 85.50 595 THR A N 1
ATOM 4775 C CA . THR A 1 595 ? -30.491 12.627 9.669 1.00 85.50 595 THR A CA 1
ATOM 4776 C C . THR A 1 595 ? -31.858 11.946 9.659 1.00 85.50 595 THR A C 1
ATOM 4778 O O . THR A 1 595 ? -32.378 11.585 10.713 1.00 85.50 595 THR A O 1
ATOM 4781 N N . THR A 1 596 ? -32.445 11.740 8.478 1.00 86.12 596 THR A N 1
ATOM 4782 C CA . THR A 1 596 ? -33.757 11.088 8.341 1.00 86.12 596 THR A CA 1
ATOM 4783 C C . THR A 1 596 ? -33.700 9.617 8.768 1.00 86.12 596 THR A C 1
ATOM 4785 O O . THR A 1 596 ? -34.646 9.120 9.381 1.00 86.12 596 THR A O 1
ATOM 4788 N N . HIS A 1 597 ? -32.562 8.958 8.532 1.00 86.62 597 HIS A N 1
ATOM 4789 C CA . HIS A 1 597 ? -32.293 7.548 8.839 1.00 86.62 597 HIS A CA 1
ATOM 4790 C C . HIS A 1 597 ? -31.677 7.312 10.227 1.00 86.62 597 HIS A C 1
ATOM 4792 O O . HIS A 1 597 ? -31.009 6.308 10.470 1.00 86.62 597 HIS A O 1
ATOM 4798 N N . MET A 1 598 ? -31.921 8.230 11.155 1.00 86.81 598 MET A N 1
ATOM 4799 C CA . MET A 1 598 ? -31.409 8.183 12.520 1.00 86.81 598 MET A CA 1
ATOM 4800 C C . MET A 1 598 ? -32.554 8.357 13.528 1.00 86.81 598 MET A C 1
ATOM 4802 O O . MET A 1 598 ? -33.456 9.155 13.262 1.00 86.81 598 MET A O 1
ATOM 4806 N N . PRO A 1 599 ? -32.541 7.676 14.691 1.00 85.19 599 PRO A N 1
ATOM 4807 C CA . PRO A 1 599 ? -33.510 7.937 15.755 1.00 85.19 599 PRO A CA 1
ATOM 4808 C C . PRO A 1 599 ? -33.390 9.367 16.314 1.00 85.19 599 PRO A C 1
ATOM 4810 O O . PRO A 1 599 ? -32.375 10.043 16.161 1.00 85.19 599 PRO A O 1
ATOM 4813 N N . ASP A 1 600 ? -34.419 9.848 17.013 1.00 81.12 600 ASP A N 1
ATOM 4814 C CA . ASP A 1 600 ? -34.434 11.223 17.541 1.00 81.12 600 ASP A CA 1
ATOM 4815 C C . ASP A 1 600 ? -33.316 11.509 18.562 1.00 81.12 600 ASP A C 1
ATOM 4817 O O . ASP A 1 600 ? -32.847 12.647 18.669 1.00 81.12 600 ASP A O 1
ATOM 4821 N N . ASN A 1 601 ? -32.865 10.475 19.281 1.00 80.31 601 ASN A N 1
ATOM 4822 C CA . ASN A 1 601 ? -31.744 10.516 20.226 1.00 80.31 601 ASN A CA 1
ATOM 4823 C C . ASN A 1 601 ? -30.382 10.161 19.590 1.00 80.31 601 ASN A C 1
ATOM 4825 O O . ASN A 1 601 ? -29.385 10.019 20.312 1.00 80.31 601 ASN A O 1
ATOM 4829 N N . GLY A 1 602 ? -30.333 9.999 18.266 1.00 83.50 602 GLY A N 1
ATOM 4830 C CA . GLY A 1 602 ? -29.120 9.654 17.541 1.00 83.50 602 GLY A CA 1
ATOM 4831 C C . GLY A 1 602 ? -28.132 10.815 17.414 1.00 83.50 602 GLY A C 1
ATOM 4832 O O . GLY A 1 602 ? -28.415 11.971 17.758 1.00 83.50 602 GLY A O 1
ATOM 4833 N N . LEU A 1 603 ? -26.924 10.478 16.965 1.00 86.25 603 LEU A N 1
ATOM 4834 C CA . LEU A 1 603 ? -25.763 11.362 17.007 1.00 86.25 603 LEU A CA 1
ATOM 4835 C C . LEU A 1 603 ? -24.974 11.325 15.704 1.00 86.25 603 LEU A C 1
ATOM 4837 O O . LEU A 1 603 ? -24.672 10.248 15.201 1.00 86.25 603 LEU A O 1
ATOM 4841 N N . GLN A 1 604 ? -24.556 12.484 15.195 1.00 87.38 604 GLN A N 1
ATOM 4842 C CA . GLN A 1 604 ? -23.547 12.528 14.131 1.00 87.38 604 GLN A CA 1
ATOM 4843 C C . GLN A 1 604 ? -22.260 13.163 14.625 1.00 87.38 604 GLN A C 1
ATOM 4845 O O . GLN A 1 604 ? -22.278 14.110 15.417 1.00 87.38 604 GLN A O 1
ATOM 4850 N N . ILE A 1 605 ? -21.157 12.620 14.128 1.00 87.00 605 ILE A N 1
ATOM 4851 C CA . ILE A 1 605 ? -19.805 13.120 14.262 1.00 87.00 605 ILE A CA 1
ATOM 4852 C C . ILE A 1 605 ? -19.254 13.341 12.870 1.00 87.00 605 ILE A C 1
ATOM 4854 O O . ILE A 1 605 ? -19.003 12.390 12.135 1.00 87.00 605 ILE A O 1
ATOM 4858 N N . VAL A 1 606 ? -18.984 14.601 12.571 1.00 85.31 606 VAL A N 1
ATOM 4859 C CA . VAL A 1 606 ? -18.202 14.963 11.397 1.00 85.31 606 VAL A CA 1
ATOM 4860 C C . VAL A 1 606 ? -16.765 15.169 11.840 1.00 85.31 606 VAL A C 1
ATOM 4862 O O . VAL A 1 606 ? -16.500 15.998 12.715 1.00 85.31 606 VAL A O 1
ATOM 4865 N N . MET A 1 607 ? -15.861 14.370 11.283 1.00 81.19 607 MET A N 1
ATOM 4866 C CA . MET A 1 607 ? -14.428 14.621 11.323 1.00 81.19 607 MET A CA 1
ATOM 4867 C C . MET A 1 607 ? -14.092 15.487 10.116 1.00 81.19 607 MET A C 1
ATOM 4869 O O . MET A 1 607 ? -14.521 15.198 9.007 1.00 81.19 607 MET A O 1
ATOM 4873 N N . PHE A 1 608 ? -13.404 16.600 10.343 1.00 75.12 608 PHE A N 1
ATOM 4874 C CA . PHE A 1 608 ? -13.044 17.515 9.270 1.00 75.12 608 PHE A CA 1
ATOM 4875 C C . PHE A 1 608 ? -11.750 18.241 9.625 1.00 75.12 608 PHE A C 1
ATOM 4877 O O . PHE A 1 608 ? -11.477 18.482 10.804 1.00 75.12 608 PHE A O 1
ATOM 4884 N N . THR A 1 609 ? -10.933 18.545 8.616 1.00 72.06 609 THR A N 1
ATOM 4885 C CA . THR A 1 609 ? -9.655 19.248 8.763 1.00 72.06 609 THR A CA 1
ATOM 4886 C C . THR A 1 609 ? -9.434 20.168 7.564 1.00 72.06 609 THR A C 1
ATOM 4888 O O . THR A 1 609 ? -9.253 19.696 6.447 1.00 72.06 609 THR A O 1
ATOM 4891 N N . HIS A 1 610 ? -9.404 21.482 7.795 1.00 70.69 610 HIS A N 1
ATOM 4892 C CA . HIS A 1 610 ? -9.116 22.476 6.761 1.00 70.69 610 HIS A CA 1
ATOM 4893 C C . HIS A 1 610 ? -8.498 23.750 7.348 1.00 70.69 610 HIS A C 1
ATOM 4895 O O . HIS A 1 610 ? -8.708 24.075 8.517 1.00 70.69 610 HIS A O 1
ATOM 4901 N N . HIS A 1 611 ? -7.723 24.474 6.540 1.00 67.94 611 HIS A N 1
ATOM 4902 C CA . HIS A 1 611 ? -7.018 25.689 6.961 1.00 67.94 611 HIS A CA 1
ATOM 4903 C C . HIS A 1 611 ? -7.861 26.964 6.782 1.00 67.94 611 HIS A C 1
ATOM 4905 O O . HIS A 1 611 ? -7.708 27.913 7.545 1.00 67.94 611 HIS A O 1
ATOM 4911 N N . ASP A 1 612 ? -8.764 26.981 5.799 1.00 70.50 612 ASP A N 1
ATOM 4912 C CA . ASP A 1 612 ? -9.631 28.125 5.501 1.00 70.50 612 ASP A CA 1
ATOM 4913 C C . ASP A 1 612 ? -10.891 28.155 6.380 1.00 70.50 612 ASP A C 1
ATOM 4915 O O . ASP A 1 612 ? -11.715 27.240 6.324 1.00 70.50 612 ASP A O 1
ATOM 4919 N N . ALA A 1 613 ? -11.051 29.248 7.135 1.00 73.75 613 ALA A N 1
ATOM 4920 C CA . ALA A 1 613 ? -12.214 29.586 7.956 1.00 73.75 613 ALA A CA 1
ATOM 4921 C C . ALA A 1 613 ? -13.542 29.624 7.175 1.00 73.75 613 ALA A C 1
ATOM 4923 O O . ALA A 1 613 ? -14.586 29.308 7.748 1.00 73.75 613 ALA A O 1
ATOM 4924 N N . ALA A 1 614 ? -13.525 29.986 5.889 1.00 74.94 614 ALA A N 1
ATOM 4925 C CA . ALA A 1 614 ? -14.733 30.053 5.069 1.00 74.94 614 ALA A CA 1
ATOM 4926 C C . ALA A 1 614 ? -15.354 28.663 4.861 1.00 74.94 614 ALA A C 1
ATOM 4928 O O . ALA A 1 614 ? -16.556 28.485 5.060 1.00 74.94 614 ALA A O 1
ATOM 4929 N N . VAL A 1 615 ? -14.525 27.652 4.587 1.00 73.69 615 VAL A N 1
ATOM 4930 C CA . VAL A 1 615 ? -14.975 26.259 4.418 1.00 73.69 615 VAL A CA 1
ATOM 4931 C C . VAL A 1 615 ? -15.599 25.714 5.712 1.00 73.69 615 VAL A C 1
ATOM 4933 O O . VAL A 1 615 ? -16.566 24.953 5.681 1.00 73.69 615 VAL A O 1
ATOM 4936 N N . TRP A 1 616 ? -15.113 26.154 6.876 1.00 73.25 616 TRP A N 1
ATOM 4937 C CA . TRP A 1 616 ? -15.719 25.811 8.168 1.00 73.25 616 TRP A CA 1
ATOM 4938 C C . TRP A 1 616 ? -17.108 26.430 8.360 1.00 73.25 616 TRP A C 1
ATOM 4940 O O . TRP A 1 616 ? -18.024 25.766 8.861 1.00 73.25 616 TRP A O 1
ATOM 4950 N N . ALA A 1 617 ? -17.282 27.693 7.966 1.00 78.25 617 ALA A N 1
ATOM 4951 C CA . ALA A 1 617 ? -18.585 28.352 8.006 1.00 78.25 617 ALA A CA 1
ATOM 4952 C C . ALA A 1 617 ? -19.584 27.646 7.076 1.00 78.25 617 ALA A C 1
ATOM 4954 O O . ALA A 1 617 ? -20.728 27.409 7.464 1.00 78.25 617 ALA A O 1
ATOM 4955 N N . ASP A 1 618 ? -19.132 27.213 5.900 1.00 79.25 618 ASP A N 1
ATOM 4956 C CA . ASP A 1 618 ? -19.959 26.454 4.965 1.00 79.25 618 ASP A CA 1
ATOM 4957 C C . ASP A 1 618 ? -20.411 25.113 5.541 1.00 79.25 618 ASP A C 1
ATOM 4959 O O . ASP A 1 618 ? -21.599 24.796 5.485 1.00 79.25 618 ASP A O 1
ATOM 4963 N N . LEU A 1 619 ? -19.505 24.345 6.157 1.00 79.38 619 LEU A N 1
ATOM 4964 C CA . LEU A 1 619 ? -19.862 23.082 6.809 1.00 79.38 619 LEU A CA 1
ATOM 4965 C C . LEU A 1 619 ? -20.910 23.294 7.913 1.00 79.38 619 LEU A C 1
ATOM 4967 O O . LEU A 1 619 ? -21.869 22.531 8.023 1.00 79.38 619 LEU A O 1
ATOM 4971 N N . THR A 1 620 ? -20.761 24.360 8.699 1.00 78.75 620 THR A N 1
ATOM 4972 C CA . THR A 1 620 ? -21.730 24.744 9.738 1.00 78.75 620 THR A CA 1
ATOM 4973 C C . THR A 1 620 ? -23.123 24.949 9.146 1.00 78.75 620 THR A C 1
ATOM 4975 O O . THR A 1 620 ? -24.111 24.427 9.668 1.00 78.75 620 THR A O 1
ATOM 4978 N N . LEU A 1 621 ? -23.198 25.701 8.045 1.00 82.88 621 LEU A N 1
ATOM 4979 C CA . LEU A 1 621 ? -24.444 25.994 7.343 1.00 82.88 621 LEU A CA 1
ATOM 4980 C C . LEU A 1 621 ? -25.052 24.732 6.729 1.00 82.88 621 LEU A C 1
ATOM 4982 O O . LEU A 1 621 ? -26.264 24.549 6.813 1.00 82.88 621 LEU A O 1
ATOM 4986 N N . ILE A 1 622 ? -24.224 23.845 6.169 1.00 84.19 622 ILE A N 1
ATOM 4987 C CA . ILE A 1 622 ? -24.653 22.559 5.609 1.00 84.19 622 ILE A CA 1
ATOM 4988 C C . ILE A 1 622 ? -25.323 21.701 6.686 1.00 84.19 622 ILE A C 1
ATOM 4990 O O . ILE A 1 622 ? -26.425 21.195 6.474 1.00 84.19 622 ILE A O 1
ATOM 4994 N N . LEU A 1 623 ? -24.688 21.565 7.854 1.00 84.38 623 LEU A N 1
ATOM 4995 C CA . LEU A 1 623 ? -25.233 20.778 8.961 1.00 84.38 623 LEU A CA 1
ATOM 4996 C C . LEU A 1 623 ? -26.531 21.393 9.491 1.00 84.38 623 LEU A C 1
ATOM 4998 O O . LEU A 1 623 ? -27.511 20.680 9.702 1.00 84.38 623 LEU A O 1
ATOM 5002 N N . TRP A 1 624 ? -26.579 22.717 9.641 1.00 83.44 624 TRP A N 1
ATOM 5003 C CA . TRP A 1 624 ? -27.795 23.395 10.084 1.00 83.44 624 TRP A CA 1
ATOM 5004 C C . TRP A 1 624 ? -28.956 23.219 9.095 1.00 83.44 624 TRP A C 1
ATOM 5006 O O . TRP A 1 624 ? -30.070 22.888 9.505 1.00 83.44 624 TRP A O 1
ATOM 5016 N N . ALA A 1 625 ? -28.689 23.352 7.792 1.00 85.94 625 ALA A N 1
ATOM 5017 C CA . ALA A 1 625 ? -29.672 23.120 6.735 1.00 85.94 625 ALA A CA 1
ATOM 5018 C C . ALA A 1 625 ? -30.147 21.656 6.673 1.00 85.94 625 ALA A C 1
ATOM 5020 O O . ALA A 1 625 ? -31.297 21.406 6.323 1.00 85.94 625 ALA A O 1
ATOM 5021 N N . ALA A 1 626 ? -29.304 20.700 7.076 1.00 84.81 626 ALA A N 1
ATOM 5022 C CA . ALA A 1 626 ? -29.647 19.281 7.189 1.00 84.81 626 ALA A CA 1
ATOM 5023 C C . ALA A 1 626 ? -30.498 18.923 8.427 1.00 84.81 626 ALA A C 1
ATOM 5025 O O . ALA A 1 626 ? -30.737 17.742 8.698 1.00 84.81 626 ALA A O 1
ATOM 5026 N N . GLY A 1 627 ? -30.941 19.922 9.200 1.00 80.44 627 GLY A N 1
ATOM 5027 C CA . GLY A 1 627 ? -31.762 19.737 10.399 1.00 80.44 627 GLY A CA 1
ATOM 5028 C C . GLY A 1 627 ? -30.968 19.364 11.652 1.00 80.44 627 GLY A C 1
ATOM 5029 O O . GLY A 1 627 ? -31.555 18.958 12.655 1.00 80.44 627 GLY A O 1
ATOM 5030 N N . LEU A 1 628 ? -29.642 19.502 11.620 1.00 81.62 628 LEU A N 1
ATOM 5031 C CA . LEU A 1 628 ? -28.761 19.145 12.724 1.00 81.62 628 LEU A CA 1
ATOM 5032 C C . LEU A 1 628 ? -28.439 20.361 13.597 1.00 81.62 628 LEU A C 1
ATOM 5034 O O . LEU A 1 628 ? -28.218 21.473 13.115 1.00 81.62 628 LEU A O 1
ATOM 5038 N N . ARG A 1 629 ? -28.374 20.150 14.917 1.00 78.50 629 ARG A N 1
ATOM 5039 C CA . ARG A 1 629 ? -27.948 21.177 15.880 1.00 78.50 629 ARG A CA 1
ATOM 5040 C C . ARG A 1 629 ? -26.604 20.830 16.484 1.00 78.50 629 ARG A C 1
ATOM 5042 O O . ARG A 1 629 ? -26.449 19.760 17.063 1.00 78.50 629 ARG A O 1
ATOM 5049 N N . VAL A 1 630 ? -25.663 21.760 16.396 1.00 76.44 630 VAL A N 1
ATOM 5050 C CA . VAL A 1 630 ? -24.310 21.623 16.944 1.00 76.44 630 VAL A CA 1
ATOM 5051 C C . VAL A 1 630 ? -24.364 21.692 18.465 1.00 76.44 630 VAL A C 1
ATOM 5053 O O . VAL A 1 630 ? -24.734 22.714 19.035 1.00 76.44 630 VAL A O 1
ATOM 5056 N N . SER A 1 631 ? -23.990 20.603 19.127 1.00 72.56 631 SER A N 1
ATOM 5057 C CA . SER A 1 631 ? -23.908 20.524 20.587 1.00 72.56 631 SER A CA 1
ATOM 5058 C C . SER A 1 631 ? -22.514 20.864 21.102 1.00 72.56 631 SER A C 1
ATOM 5060 O O . SER A 1 631 ? -22.383 21.453 22.173 1.00 72.56 631 SER A O 1
ATOM 5062 N N . SER A 1 632 ? -21.475 20.443 20.388 1.00 71.75 632 SER A N 1
ATOM 5063 C CA . SER A 1 632 ? -20.085 20.631 20.793 1.00 71.75 632 SER A CA 1
ATOM 5064 C C . SER A 1 632 ? -19.175 20.606 19.576 1.00 71.75 632 SER A C 1
ATOM 5066 O O . SER A 1 632 ? -19.426 19.868 18.622 1.00 71.75 632 SER A O 1
ATOM 5068 N N . ALA A 1 633 ? -18.118 21.410 19.648 1.00 71.31 633 ALA A N 1
ATOM 5069 C CA . ALA A 1 633 ? -17.031 21.453 18.686 1.00 71.31 633 ALA A CA 1
ATOM 5070 C C . ALA A 1 633 ? -15.724 21.207 19.451 1.00 71.31 633 ALA A C 1
ATOM 5072 O O . ALA A 1 633 ? -15.423 21.920 20.412 1.00 71.31 633 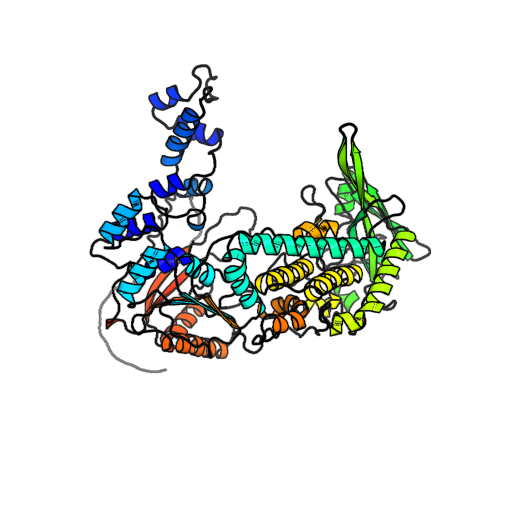ALA A O 1
ATOM 5073 N N . TRP A 1 634 ? -14.972 20.181 19.065 1.00 71.81 634 TRP A N 1
ATOM 5074 C CA . TRP A 1 634 ? -13.703 19.840 19.713 1.00 71.81 634 TRP A CA 1
ATOM 5075 C C . TRP A 1 634 ? -12.554 20.066 18.758 1.00 71.81 634 TRP A C 1
ATOM 5077 O O . TRP A 1 634 ? -12.536 19.391 17.745 1.00 71.81 634 TRP A O 1
ATOM 5087 N N . CYS A 1 635 ? -11.604 20.935 19.100 1.00 66.56 635 CYS A N 1
ATOM 5088 C CA . CYS A 1 635 ? -10.366 21.123 18.347 1.00 66.56 635 CYS A CA 1
ATOM 5089 C C . CYS A 1 635 ? -9.288 20.162 18.857 1.00 66.56 635 CYS A C 1
ATOM 5091 O O . CYS A 1 635 ? -8.897 20.242 20.024 1.00 66.56 635 CYS A O 1
ATOM 5093 N N . ILE A 1 636 ? -8.790 19.277 17.995 1.00 65.50 636 ILE A N 1
ATOM 5094 C CA . ILE A 1 636 ? -7.660 18.393 18.308 1.00 65.50 636 ILE A CA 1
ATOM 5095 C C . ILE A 1 636 ? -6.439 18.872 17.532 1.00 65.50 636 ILE A C 1
ATOM 5097 O O . ILE A 1 636 ? -6.460 18.834 16.304 1.00 65.50 636 ILE A O 1
ATOM 5101 N N . ALA A 1 637 ? -5.393 19.276 18.258 1.00 56.97 637 ALA A N 1
ATOM 5102 C CA . ALA A 1 637 ? -4.079 19.559 17.695 1.00 56.97 637 ALA A CA 1
ATOM 5103 C C . ALA A 1 637 ? -3.404 18.242 17.285 1.00 56.97 637 ALA A C 1
ATOM 5105 O O . ALA A 1 637 ? -3.087 17.414 18.142 1.00 56.97 637 ALA A O 1
ATOM 5106 N N . THR A 1 638 ? -3.198 18.020 15.988 1.00 50.94 638 THR A N 1
ATOM 5107 C CA . THR A 1 638 ? -2.438 16.858 15.503 1.00 50.94 638 THR A CA 1
ATOM 5108 C C . THR A 1 638 ? -0.983 17.262 15.270 1.00 50.94 638 THR A C 1
ATOM 5110 O O . THR A 1 638 ? -0.600 17.607 14.155 1.00 50.94 638 THR A O 1
ATOM 5113 N N . GLU A 1 639 ? -0.158 17.262 16.317 1.00 37.50 639 GLU A N 1
ATOM 5114 C CA . GLU A 1 639 ? 1.285 17.473 16.163 1.00 37.50 639 GLU A CA 1
ATOM 5115 C C . GLU A 1 639 ? 2.026 16.155 15.911 1.00 37.50 639 GLU A C 1
ATOM 5117 O O . GLU A 1 639 ? 1.814 15.135 16.568 1.00 37.50 639 GLU A O 1
ATOM 5122 N N . THR A 1 640 ? 2.962 16.191 14.967 1.00 36.47 640 THR A N 1
ATOM 5123 C CA . THR A 1 640 ? 4.165 15.357 15.005 1.00 36.47 640 THR A CA 1
ATOM 5124 C C . THR A 1 640 ? 5.310 16.232 14.506 1.00 36.47 640 THR A C 1
ATOM 5126 O O . THR A 1 640 ? 5.418 16.481 13.306 1.00 36.47 640 THR A O 1
ATOM 5129 N N . GLU A 1 641 ? 6.157 16.734 15.409 1.00 33.47 641 GLU A N 1
ATOM 5130 C CA . GLU A 1 641 ? 7.431 17.365 15.043 1.00 33.47 641 GLU A CA 1
ATOM 5131 C C . GLU A 1 641 ? 8.378 16.292 14.480 1.00 33.47 641 GLU A C 1
ATOM 5133 O O . GLU A 1 641 ? 9.252 15.756 15.158 1.00 33.47 641 GLU A O 1
ATOM 5138 N N . ALA A 1 642 ? 8.190 15.927 13.214 1.00 29.47 642 ALA A N 1
ATOM 5139 C CA . ALA A 1 642 ? 9.196 15.201 12.460 1.00 29.47 642 ALA A CA 1
ATOM 5140 C C . ALA A 1 642 ? 10.107 16.232 11.781 1.00 29.47 642 ALA A C 1
ATOM 5142 O O . ALA A 1 642 ? 9.714 16.872 10.806 1.00 29.47 642 ALA A O 1
ATOM 5143 N N . ALA A 1 643 ? 11.341 16.366 12.274 1.00 30.84 643 ALA A N 1
ATOM 5144 C CA . ALA A 1 643 ? 12.361 17.329 11.835 1.00 30.84 643 ALA A CA 1
ATOM 5145 C C . ALA A 1 643 ? 12.843 17.190 10.363 1.00 30.84 643 ALA A C 1
ATOM 5147 O O . ALA A 1 643 ? 13.890 17.718 10.004 1.00 30.84 643 ALA A O 1
ATOM 5148 N N . LEU A 1 644 ? 12.109 16.488 9.492 1.00 29.61 644 LEU A N 1
ATOM 5149 C CA . LEU A 1 644 ? 12.513 16.159 8.118 1.00 29.61 644 LEU A CA 1
ATOM 5150 C C . LEU A 1 644 ? 11.521 16.592 7.025 1.00 29.61 644 LEU A C 1
ATOM 5152 O O . LEU A 1 644 ? 11.703 16.227 5.866 1.00 29.61 644 LEU A O 1
ATOM 5156 N N . LYS A 1 645 ? 10.489 17.386 7.341 1.00 31.73 645 LYS A N 1
ATOM 5157 C CA . LYS A 1 645 ? 9.555 17.921 6.332 1.00 31.73 645 LYS A CA 1
ATOM 5158 C C . LYS A 1 645 ? 9.169 19.376 6.619 1.00 31.73 645 LYS A C 1
ATOM 5160 O O . LYS A 1 645 ? 8.070 19.652 7.080 1.00 31.73 645 LYS A O 1
ATOM 5165 N N . GLN A 1 646 ? 10.065 20.314 6.307 1.00 28.27 646 GLN A N 1
ATOM 5166 C CA . GLN A 1 646 ? 9.701 21.726 6.141 1.00 28.27 646 GLN A CA 1
ATOM 5167 C C . GLN A 1 646 ? 8.951 21.897 4.813 1.00 28.27 646 GLN A C 1
ATOM 5169 O O . GLN A 1 646 ? 9.538 22.092 3.754 1.00 28.27 646 GLN A O 1
ATOM 5174 N N . GLY A 1 647 ? 7.634 21.769 4.875 1.00 27.75 647 GLY A N 1
ATOM 5175 C CA . GLY A 1 647 ? 6.697 22.152 3.826 1.00 27.75 647 GLY A CA 1
ATOM 5176 C C . GLY A 1 647 ? 5.357 22.439 4.491 1.00 27.75 647 GLY A C 1
ATOM 5177 O O . GLY A 1 647 ? 5.077 21.842 5.525 1.00 27.75 647 GLY A O 1
ATOM 5178 N N . ASN A 1 648 ? 4.576 23.371 3.942 1.00 31.00 648 ASN A N 1
ATOM 5179 C CA . ASN A 1 648 ? 3.273 23.818 4.455 1.00 31.00 648 ASN A CA 1
ATOM 5180 C C . ASN A 1 648 ? 2.277 22.656 4.649 1.00 31.00 648 ASN A C 1
ATOM 5182 O O . ASN A 1 648 ? 1.404 22.435 3.814 1.00 31.00 648 ASN A O 1
ATOM 5186 N N . TYR A 1 649 ? 2.396 21.914 5.747 1.00 32.03 649 TYR A N 1
ATOM 5187 C CA . TYR A 1 649 ? 1.435 20.905 6.163 1.00 32.03 649 TYR A CA 1
ATOM 5188 C C . TYR A 1 649 ? 0.602 21.458 7.316 1.00 32.03 649 TYR A C 1
ATOM 5190 O O . TYR A 1 649 ? 1.120 22.017 8.280 1.00 32.03 649 TYR A O 1
ATOM 5198 N N . VAL A 1 650 ? -0.707 21.315 7.134 1.00 37.72 650 VAL A N 1
ATOM 5199 C CA . VAL A 1 650 ? -1.819 21.638 8.027 1.00 37.72 650 VAL A CA 1
ATOM 5200 C C . VAL A 1 650 ? -1.442 21.579 9.516 1.00 37.72 650 VAL A C 1
ATOM 5202 O O . VAL A 1 650 ? -1.104 20.520 10.041 1.00 37.72 650 VAL A O 1
ATOM 5205 N N . GLN A 1 651 ? -1.585 22.711 10.215 1.00 35.03 651 GLN A N 1
ATOM 5206 C CA . GLN A 1 651 ? -1.699 22.751 11.675 1.00 35.03 651 GLN A CA 1
ATOM 5207 C C . GLN A 1 651 ? -3.044 22.112 12.037 1.00 35.03 651 GLN A C 1
ATOM 5209 O O . GLN A 1 651 ? -4.085 22.766 11.998 1.00 35.03 651 GLN A O 1
ATOM 5214 N N . GLY A 1 652 ? -3.053 20.793 12.240 1.00 39.75 652 GLY A N 1
ATOM 5215 C CA . GLY A 1 652 ? -4.292 20.032 12.331 1.00 39.75 652 GLY A CA 1
ATOM 5216 C C . GLY A 1 652 ? -5.181 20.525 13.457 1.00 39.75 652 GLY A C 1
ATOM 5217 O O . GLY A 1 652 ? -4.803 20.481 14.621 1.00 39.75 652 GLY A O 1
ATOM 5218 N N . THR A 1 653 ? -6.365 20.988 13.075 1.00 43.91 653 THR A N 1
ATOM 5219 C CA . THR A 1 653 ? -7.513 21.149 13.954 1.00 43.91 653 THR A CA 1
ATOM 5220 C C . THR A 1 653 ? -8.553 20.165 13.444 1.00 43.91 653 THR A C 1
ATOM 5222 O O . THR A 1 653 ? -9.289 20.482 12.514 1.00 43.91 653 THR A O 1
ATOM 5225 N N . CYS A 1 654 ? -8.597 18.952 14.003 1.00 46.56 654 CYS A N 1
ATOM 5226 C CA . CYS A 1 654 ? -9.769 18.102 13.793 1.00 46.56 654 CYS A CA 1
ATOM 5227 C C . CYS A 1 654 ? -10.877 18.715 14.637 1.00 46.56 654 CYS A C 1
ATOM 5229 O O . CYS A 1 654 ? -10.747 18.735 15.861 1.00 46.56 654 CYS A O 1
ATOM 5231 N N . LEU A 1 655 ? -11.885 19.291 13.984 1.00 49.31 655 LEU A N 1
ATOM 5232 C CA . LEU A 1 655 ? -13.034 19.915 14.629 1.00 49.31 655 LEU A CA 1
ATOM 5233 C C . LEU A 1 655 ? -14.180 18.928 14.559 1.00 49.31 655 LEU A C 1
ATOM 5235 O O . LEU A 1 655 ? -14.754 18.691 13.500 1.00 49.31 655 LEU A O 1
ATOM 5239 N N . ARG A 1 656 ? -14.473 18.309 15.696 1.00 50.81 656 ARG A N 1
ATOM 5240 C CA . ARG A 1 656 ? -15.483 17.262 15.775 1.00 50.81 656 ARG A CA 1
ATOM 5241 C C . ARG A 1 656 ? -16.811 17.867 16.208 1.00 50.81 656 ARG A C 1
ATOM 5243 O O . ARG A 1 656 ? -16.885 18.466 17.277 1.00 50.81 656 ARG A O 1
ATOM 5250 N N . TRP A 1 657 ? -17.835 17.713 15.375 1.00 53.81 657 TRP A N 1
ATOM 5251 C CA . TRP A 1 657 ? -19.160 18.289 15.601 1.00 53.81 657 TRP A CA 1
ATOM 5252 C C . TRP A 1 657 ? -20.085 17.203 16.099 1.00 53.81 657 TRP A C 1
ATOM 5254 O O . TRP A 1 657 ? -20.389 16.285 15.346 1.00 53.81 657 TRP A O 1
ATOM 5264 N N . ARG A 1 658 ? -20.533 17.295 17.352 1.00 56.72 658 ARG A N 1
ATOM 5265 C CA . ARG A 1 658 ? -21.656 16.472 17.802 1.00 56.72 658 ARG A CA 1
ATOM 5266 C C . ARG A 1 658 ? -22.932 17.162 17.380 1.00 56.72 658 ARG A C 1
ATOM 5268 O O . ARG A 1 658 ? -23.183 18.284 17.822 1.00 56.72 658 ARG A O 1
ATOM 5275 N N . THR A 1 659 ? -23.753 16.480 16.602 1.00 56.12 659 THR A N 1
ATOM 5276 C CA . THR A 1 659 ? -25.090 16.972 16.288 1.00 56.12 659 THR A CA 1
ATOM 5277 C C . THR A 1 659 ? -26.176 16.023 16.761 1.00 56.12 659 THR A C 1
ATOM 5279 O O . THR A 1 659 ? -25.979 14.810 16.794 1.00 56.12 659 THR A O 1
ATOM 5282 N N . ILE A 1 660 ? -27.289 16.603 17.212 1.00 59.16 660 ILE A N 1
ATOM 5283 C CA . ILE A 1 660 ? -28.436 15.881 17.769 1.00 59.16 660 ILE A CA 1
ATOM 5284 C C . ILE A 1 660 ? -29.673 16.271 16.962 1.00 59.16 660 ILE A C 1
ATOM 5286 O O . ILE A 1 660 ? -29.881 17.461 16.701 1.00 59.16 660 ILE A O 1
ATOM 5290 N N . ARG A 1 661 ? -30.492 15.277 16.604 1.00 56.72 661 ARG A N 1
ATOM 5291 C CA . ARG A 1 661 ? -31.759 15.472 15.889 1.00 56.72 661 ARG A CA 1
ATOM 5292 C C . ARG A 1 661 ? -32.808 16.155 16.775 1.00 56.72 661 ARG A C 1
ATOM 5294 O O . ARG A 1 661 ? -33.361 17.175 16.374 1.00 56.72 661 ARG A O 1
ATOM 5301 N N . ASN A 1 662 ? -33.029 15.662 17.998 1.00 59.00 662 ASN A N 1
ATOM 5302 C CA . ASN A 1 662 ? -33.920 16.305 18.967 1.00 59.00 662 ASN A CA 1
ATOM 5303 C C . ASN A 1 662 ? -33.239 16.567 20.333 1.00 59.00 662 ASN A C 1
ATOM 5305 O O . ASN A 1 662 ? -33.026 15.634 21.109 1.00 59.00 662 ASN A O 1
ATOM 5309 N N . PRO A 1 663 ? -32.914 17.828 20.681 1.00 54.62 663 PRO A N 1
ATOM 5310 C CA . PRO A 1 663 ? -32.201 18.143 21.918 1.00 54.62 663 PRO A CA 1
ATOM 5311 C C . PRO A 1 663 ? -33.012 17.894 23.199 1.00 54.62 663 PRO A C 1
ATOM 5313 O O . PRO A 1 663 ? -32.406 17.794 24.261 1.00 54.62 663 PRO A O 1
ATOM 5316 N N . THR A 1 664 ? -34.345 17.777 23.137 1.00 49.97 664 THR A N 1
ATOM 5317 C CA . THR A 1 664 ? -35.169 17.490 24.330 1.00 49.97 664 THR A CA 1
ATOM 5318 C C . THR A 1 664 ? -35.149 16.018 24.742 1.00 49.97 664 THR A C 1
ATOM 5320 O O . THR A 1 664 ? -35.452 15.713 25.890 1.00 49.97 664 THR A O 1
ATOM 5323 N N . LEU A 1 665 ? -34.762 15.115 23.835 1.00 50.59 665 LEU A N 1
ATOM 5324 C CA . LEU A 1 665 ? -34.637 13.670 24.077 1.00 50.59 665 LEU A CA 1
ATOM 5325 C C . LEU A 1 665 ? -33.179 13.239 24.313 1.00 50.59 665 LEU A C 1
ATOM 5327 O O . LEU A 1 665 ? -32.877 12.050 24.393 1.00 50.59 665 LEU A O 1
ATOM 5331 N N . ALA A 1 666 ? -32.255 14.198 24.397 1.00 52.12 666 ALA A N 1
ATOM 5332 C CA . ALA A 1 666 ? -30.837 13.920 24.536 1.00 52.12 666 ALA A CA 1
ATOM 5333 C C . ALA A 1 666 ? -30.466 13.613 25.990 1.00 52.12 666 ALA A C 1
ATOM 5335 O O . ALA A 1 666 ? -30.425 14.510 26.832 1.00 52.12 666 ALA A O 1
ATOM 5336 N N . THR A 1 667 ? -30.092 12.365 26.270 1.00 52.62 667 THR A N 1
ATOM 5337 C CA . THR A 1 667 ? -29.404 12.028 27.520 1.00 52.62 667 THR A CA 1
ATOM 5338 C C . THR A 1 667 ? -28.065 12.782 27.574 1.00 52.62 667 THR A C 1
ATOM 5340 O O . THR A 1 667 ? -27.325 12.791 26.574 1.00 52.62 667 THR A O 1
ATOM 5343 N N . PRO A 1 668 ? -27.727 13.447 28.694 1.00 55.50 668 PRO A N 1
ATOM 5344 C CA . PRO A 1 668 ? -26.422 14.072 28.852 1.00 55.50 668 PRO A CA 1
ATOM 5345 C C . PRO A 1 668 ? -25.322 13.002 28.770 1.00 55.50 668 PRO A C 1
ATOM 5347 O O . PRO A 1 668 ? -25.423 11.931 29.362 1.00 55.50 668 PRO A O 1
ATOM 5350 N N . ILE A 1 669 ? -24.272 13.300 28.008 1.00 56.88 669 ILE A N 1
ATOM 5351 C CA . ILE A 1 669 ? -23.068 12.465 27.863 1.00 56.88 669 ILE A CA 1
ATOM 5352 C C . ILE A 1 669 ? -21.846 13.295 28.214 1.00 56.88 669 ILE A C 1
ATOM 5354 O O . ILE A 1 669 ? -21.932 14.529 28.247 1.00 56.88 669 ILE A O 1
ATOM 5358 N N . ILE A 1 670 ? -20.714 12.631 28.440 1.00 51.38 670 ILE A N 1
ATOM 5359 C CA . ILE A 1 670 ? -19.465 13.275 28.849 1.00 51.38 670 ILE A CA 1
ATOM 5360 C C . ILE A 1 670 ? -19.060 14.342 27.815 1.00 51.38 670 ILE A C 1
ATOM 5362 O O . ILE A 1 670 ? -18.542 14.051 26.735 1.00 51.38 670 ILE A O 1
ATOM 5366 N N . ASN A 1 671 ? -19.287 15.613 28.153 1.00 43.50 671 ASN A N 1
ATOM 5367 C CA . ASN A 1 671 ? -18.880 16.751 27.336 1.00 43.50 671 ASN A CA 1
ATOM 5368 C C . ASN A 1 671 ? -17.417 17.082 27.635 1.00 43.50 671 ASN A C 1
ATOM 5370 O O . ASN A 1 671 ? -17.095 17.771 28.603 1.00 43.50 671 ASN A O 1
ATOM 5374 N N . TRP A 1 672 ? -16.517 16.616 26.774 1.00 42.38 672 TRP A N 1
ATOM 5375 C CA . TRP A 1 672 ? -15.111 16.995 26.851 1.00 42.38 672 TRP A CA 1
ATOM 5376 C C . TRP A 1 672 ? -14.927 18.474 26.495 1.00 42.38 672 TRP A C 1
ATOM 5378 O O . TRP A 1 672 ? -15.329 18.920 25.425 1.00 42.38 672 TRP A O 1
ATOM 5388 N N . ARG A 1 673 ? -14.265 19.245 27.359 1.00 32.56 673 ARG A N 1
ATOM 5389 C CA . ARG A 1 673 ? -13.581 20.477 26.950 1.00 32.56 673 ARG A CA 1
ATOM 5390 C C . ARG A 1 673 ? -12.092 20.149 26.920 1.00 32.56 673 ARG A C 1
ATOM 5392 O O . ARG A 1 673 ? -11.547 19.891 27.992 1.00 32.56 673 ARG A O 1
ATOM 5399 N N . PRO A 1 674 ? -11.423 20.111 25.755 1.00 29.39 674 PRO A N 1
ATOM 5400 C CA . PRO A 1 674 ? -9.974 20.025 25.743 1.00 29.39 674 PRO A CA 1
ATOM 5401 C C . PRO A 1 674 ? -9.449 21.296 26.411 1.00 29.39 674 PRO A C 1
ATOM 5403 O O . PRO A 1 674 ? -9.571 22.395 25.875 1.00 29.39 674 PRO A O 1
ATOM 5406 N N . THR A 1 675 ? -8.926 21.173 27.627 1.00 24.06 675 THR A N 1
ATOM 5407 C CA . THR A 1 675 ? -8.146 22.248 28.229 1.00 24.06 675 THR A CA 1
ATOM 5408 C C . THR A 1 675 ? -6.922 22.427 27.335 1.00 24.06 675 THR A C 1
ATOM 5410 O O . THR A 1 675 ? -6.211 21.441 27.125 1.00 24.06 675 THR A O 1
ATOM 5413 N N . PRO A 1 676 ? -6.643 23.622 26.783 1.00 24.75 676 PRO A N 1
ATOM 5414 C CA . PRO A 1 676 ? -5.378 23.837 26.104 1.00 24.75 676 PRO A CA 1
ATOM 5415 C C . PRO A 1 676 ? -4.279 23.561 27.128 1.00 24.75 676 PRO A C 1
ATOM 5417 O O . PRO A 1 676 ? -4.223 24.200 28.184 1.00 24.75 676 PRO A O 1
ATOM 5420 N N . LEU A 1 677 ? -3.449 22.556 26.850 1.00 25.00 677 LEU A N 1
ATOM 5421 C CA . LEU A 1 677 ? -2.218 22.322 27.585 1.00 25.00 677 LEU A CA 1
ATOM 5422 C C . LEU A 1 677 ? -1.419 23.621 27.489 1.00 25.00 677 LEU A C 1
ATOM 5424 O O . LEU A 1 677 ? -0.929 23.986 26.424 1.00 25.00 677 LEU A O 1
ATOM 5428 N N . ARG A 1 678 ? -1.353 24.373 28.591 1.00 21.83 678 ARG A N 1
ATOM 5429 C CA . ARG A 1 678 ? -0.470 25.531 28.687 1.00 21.83 678 ARG A CA 1
ATOM 5430 C C . ARG A 1 678 ? 0.956 25.010 28.546 1.00 21.83 678 ARG A C 1
ATOM 5432 O O . ARG A 1 678 ? 1.504 24.468 29.502 1.00 21.83 678 ARG A O 1
ATOM 5439 N N . CYS A 1 679 ? 1.552 25.187 27.370 1.00 22.23 679 CYS A N 1
ATOM 5440 C CA . CYS A 1 679 ? 2.999 25.157 27.233 1.00 22.23 679 CYS A CA 1
ATOM 5441 C C . CYS A 1 679 ? 3.572 26.215 28.177 1.00 22.23 679 CYS A C 1
ATOM 5443 O O . CYS A 1 679 ? 3.324 27.413 28.028 1.00 22.23 679 CYS A O 1
ATOM 5445 N N . ALA A 1 680 ? 4.315 25.760 29.181 1.00 23.47 680 ALA A N 1
ATOM 5446 C CA . ALA A 1 680 ? 5.158 26.615 29.992 1.00 23.47 680 ALA A CA 1
ATOM 5447 C C . ALA A 1 680 ? 6.341 27.079 29.128 1.00 23.47 680 ALA A C 1
ATOM 5449 O O . ALA A 1 680 ? 7.400 26.456 29.119 1.00 23.47 680 ALA A O 1
ATOM 5450 N N . CYS A 1 681 ? 6.161 28.159 28.367 1.00 23.08 681 CYS A N 1
ATOM 5451 C CA . CYS A 1 681 ? 7.285 28.869 27.770 1.00 23.08 681 CYS A CA 1
ATOM 5452 C C . CYS A 1 681 ? 7.972 29.712 28.853 1.00 23.08 681 CYS A C 1
ATOM 5454 O O . CYS A 1 681 ? 7.372 30.612 29.439 1.00 23.08 681 CYS A O 1
ATOM 5456 N N . SER A 1 682 ? 9.241 29.391 29.108 1.00 22.34 682 SER A N 1
ATOM 5457 C CA . SER A 1 682 ? 10.177 30.199 29.892 1.00 22.34 682 SER A CA 1
ATOM 5458 C C . SER A 1 682 ? 10.356 31.600 29.268 1.00 22.34 682 SER A C 1
ATOM 5460 O O . SER A 1 682 ? 10.374 31.718 28.038 1.00 22.34 682 SER A O 1
ATOM 5462 N N . PRO A 1 683 ? 10.496 32.669 30.075 1.00 23.69 683 PRO A N 1
ATOM 5463 C CA . PRO A 1 683 ? 10.579 34.043 29.599 1.00 23.69 683 PRO A CA 1
ATOM 5464 C C . PRO A 1 683 ? 12.016 34.375 29.191 1.00 23.69 683 PRO A C 1
ATOM 5466 O O . PRO A 1 683 ? 12.798 34.829 30.016 1.00 23.69 683 PRO A O 1
ATOM 5469 N N . ASN A 1 684 ? 12.391 34.145 27.933 1.00 24.70 684 ASN A N 1
ATOM 5470 C CA . ASN A 1 684 ? 13.582 34.771 27.350 1.00 24.70 684 ASN A CA 1
ATOM 5471 C C . ASN A 1 684 ? 13.588 34.652 25.822 1.00 24.70 684 ASN A C 1
ATOM 5473 O O . ASN A 1 684 ? 14.223 33.777 25.244 1.00 24.70 684 ASN A O 1
ATOM 5477 N N . ALA A 1 685 ? 12.900 35.577 25.162 1.00 24.84 685 ALA A N 1
ATOM 5478 C CA . ALA A 1 685 ? 13.214 35.964 23.793 1.00 24.84 685 ALA A CA 1
ATOM 5479 C C . ALA A 1 685 ? 12.833 37.437 23.623 1.00 24.84 685 ALA A C 1
ATOM 5481 O O . ALA A 1 685 ? 11.688 37.794 23.356 1.00 24.84 685 ALA A O 1
ATOM 5482 N N . GLN A 1 686 ? 13.816 38.304 23.867 1.00 22.84 686 GLN A N 1
ATOM 5483 C CA . GLN A 1 686 ? 13.765 39.723 23.544 1.00 22.84 686 GLN A CA 1
ATOM 5484 C C . GLN A 1 686 ? 13.550 39.895 22.033 1.00 22.84 686 GLN A C 1
ATOM 5486 O O . GLN A 1 686 ? 14.471 39.695 21.246 1.00 22.84 686 GLN A O 1
ATOM 5491 N N . LEU A 1 687 ? 12.356 40.322 21.626 1.00 24.95 687 LEU A N 1
ATOM 5492 C CA . LEU A 1 687 ? 12.133 40.900 20.302 1.00 24.95 687 LEU A CA 1
ATOM 5493 C C . LEU A 1 687 ? 12.439 42.400 20.368 1.00 24.95 687 LEU A C 1
ATOM 5495 O O . LEU A 1 687 ? 11.660 43.199 20.889 1.00 24.95 687 LEU A O 1
ATOM 5499 N N . LYS A 1 688 ? 13.618 42.769 19.856 1.00 23.69 688 LYS A N 1
ATOM 5500 C CA . LYS A 1 688 ? 13.982 44.148 19.521 1.00 23.69 688 LYS A CA 1
ATOM 5501 C C . LYS A 1 688 ? 13.185 44.603 18.290 1.00 23.69 688 LYS A C 1
ATOM 5503 O O . LYS A 1 688 ? 13.286 43.987 17.240 1.00 23.69 688 LYS A O 1
ATOM 5508 N N . ASN A 1 689 ? 12.478 45.720 18.470 1.00 23.75 689 ASN A N 1
ATOM 5509 C CA . ASN A 1 689 ? 12.141 46.791 17.521 1.00 23.75 689 ASN A CA 1
ATOM 5510 C C . ASN A 1 689 ? 11.595 46.435 16.122 1.00 23.75 689 ASN A C 1
ATOM 5512 O O . ASN A 1 689 ? 12.354 46.037 15.251 1.00 23.75 689 ASN A O 1
ATOM 5516 N N . SER A 1 690 ? 10.362 46.874 15.828 1.00 23.94 690 SER A N 1
ATOM 5517 C CA . SER A 1 690 ? 10.147 48.214 15.239 1.00 23.94 690 SER A CA 1
ATOM 5518 C C . SER A 1 690 ? 8.652 48.588 15.113 1.00 23.94 690 SER A C 1
ATOM 5520 O O . SER A 1 690 ? 7.930 48.058 14.282 1.00 23.94 690 SER A O 1
ATOM 5522 N N . THR A 1 691 ? 8.237 49.539 15.956 1.00 24.34 691 THR A N 1
ATOM 5523 C CA . THR A 1 691 ? 7.409 50.739 15.680 1.00 24.34 691 THR A CA 1
ATOM 5524 C C . THR A 1 691 ? 6.116 50.730 14.836 1.00 24.34 691 THR A C 1
ATOM 5526 O O . THR A 1 691 ? 6.147 50.535 13.629 1.00 24.34 691 THR A O 1
ATOM 5529 N N . ARG A 1 692 ? 5.086 51.309 15.498 1.00 22.83 692 ARG A N 1
ATOM 5530 C CA . ARG A 1 692 ? 3.892 52.071 15.034 1.00 22.83 692 ARG A CA 1
ATOM 5531 C C . ARG A 1 692 ? 2.716 51.206 14.537 1.00 22.83 692 ARG A C 1
ATOM 5533 O O . ARG A 1 692 ? 2.878 50.405 13.642 1.00 22.83 692 ARG A O 1
ATOM 5540 N N . CYS A 1 693 ? 1.498 51.304 15.077 1.00 23.75 693 CYS A N 1
ATOM 5541 C CA . CYS A 1 693 ? 0.776 52.518 15.459 1.00 23.75 693 CYS A CA 1
ATOM 5542 C C . CYS A 1 693 ? -0.134 52.347 16.692 1.00 23.75 693 CYS A C 1
ATOM 5544 O O . CYS A 1 693 ? -0.526 51.252 17.080 1.00 23.75 693 CYS A O 1
ATOM 5546 N N . ALA A 1 694 ? -0.411 53.498 17.298 1.00 25.00 694 ALA A N 1
ATOM 5547 C CA . ALA A 1 694 ? -1.017 53.758 18.594 1.00 25.00 694 ALA A CA 1
ATOM 5548 C C . ALA A 1 694 ? -2.409 53.147 18.856 1.00 25.00 694 ALA A C 1
ATOM 5550 O O . ALA A 1 694 ? -3.304 53.164 18.016 1.00 25.00 694 ALA A O 1
ATOM 5551 N N . ARG A 1 695 ? -2.579 52.732 20.118 1.00 22.59 695 ARG A N 1
ATOM 5552 C CA . ARG A 1 695 ? -3.846 52.619 20.854 1.00 22.59 695 ARG A CA 1
ATOM 5553 C C . ARG A 1 695 ? -4.571 53.967 20.900 1.00 22.59 695 ARG A C 1
ATOM 5555 O O . ARG A 1 695 ? -3.900 54.981 21.089 1.00 22.59 695 ARG A O 1
ATOM 5562 N N . SER A 1 696 ? -5.906 53.950 20.944 1.00 24.83 696 SER A N 1
ATOM 5563 C CA . SER A 1 696 ? -6.695 54.534 22.052 1.00 24.83 696 SER A CA 1
ATOM 5564 C C . SER A 1 696 ? -8.214 54.344 21.864 1.00 24.83 696 SER A C 1
ATOM 5566 O O . SER A 1 696 ? -8.640 54.010 20.762 1.00 24.83 696 SER A O 1
ATOM 5568 N N . PRO A 1 697 ? -9.009 54.443 22.950 1.00 28.16 697 PRO A N 1
ATOM 5569 C CA . PRO A 1 697 ? -10.189 53.614 23.192 1.00 28.16 697 PRO A CA 1
ATOM 5570 C C . PRO A 1 697 ? -11.518 54.360 23.008 1.00 28.16 697 PRO A C 1
ATOM 5572 O O . PRO A 1 697 ? -11.566 55.586 23.016 1.00 28.16 697 PRO A O 1
ATOM 5575 N N . VAL A 1 698 ? -12.617 53.610 22.914 1.00 25.08 698 VAL A N 1
ATOM 5576 C CA . VAL A 1 698 ? -13.981 54.157 22.988 1.00 25.08 698 VAL A CA 1
ATOM 5577 C C . VAL A 1 698 ? -14.475 54.099 24.442 1.00 25.08 698 VAL A C 1
ATOM 5579 O O . VAL A 1 698 ? -14.395 53.024 25.043 1.00 25.08 698 VAL A O 1
ATOM 5582 N N . PRO A 1 699 ? -15.009 55.195 25.018 1.00 27.95 699 PRO A N 1
ATOM 5583 C CA . PRO A 1 699 ? -15.836 55.152 26.214 1.00 27.95 699 PRO A CA 1
ATOM 5584 C C . PRO A 1 699 ? -17.330 55.066 25.857 1.00 27.95 699 PRO A C 1
ATOM 5586 O O . PRO A 1 699 ? -17.766 55.417 24.763 1.00 27.95 699 PRO A O 1
ATOM 5589 N N . ALA A 1 700 ? -18.110 54.574 26.814 1.00 27.45 700 ALA A N 1
ATOM 5590 C CA . ALA A 1 700 ? -19.540 54.332 26.705 1.00 27.45 700 ALA A CA 1
ATOM 5591 C C . ALA A 1 700 ? -20.413 55.603 26.815 1.00 27.45 700 ALA A C 1
ATOM 5593 O O . ALA A 1 700 ? -20.013 56.601 27.414 1.00 27.45 700 ALA A O 1
ATOM 5594 N N . SER A 1 701 ? -21.668 55.430 26.378 1.00 26.25 701 SER A N 1
ATOM 5595 C CA . SER A 1 701 ? -22.901 56.198 26.652 1.00 26.25 701 SER A CA 1
ATOM 5596 C C . SER A 1 701 ? -23.272 57.358 25.713 1.00 26.25 701 SER A C 1
ATOM 5598 O O . SER A 1 701 ? -22.463 58.228 25.412 1.00 26.25 701 SER A O 1
ATOM 5600 N N . GLY A 1 702 ? -24.551 57.374 25.308 1.00 23.34 702 GLY A N 1
ATOM 5601 C CA . GLY A 1 702 ? -25.229 58.550 24.757 1.00 23.34 702 GLY A CA 1
ATOM 5602 C C . GLY A 1 702 ? -26.132 58.264 23.557 1.00 23.34 702 GLY A C 1
ATOM 5603 O O . GLY A 1 702 ? -25.656 58.083 22.445 1.00 23.34 702 GLY A O 1
ATOM 5604 N N . GLU A 1 703 ? -27.443 58.261 23.791 1.00 25.48 703 GLU A N 1
ATOM 5605 C CA . GLU A 1 703 ? -28.516 58.295 22.790 1.00 25.48 703 GLU A CA 1
ATOM 5606 C C . GLU A 1 703 ? -28.291 59.334 21.673 1.00 25.48 703 GLU A C 1
ATOM 5608 O O . GLU A 1 703 ? -27.911 60.469 21.964 1.00 25.48 703 GLU A O 1
ATOM 5613 N N . LYS A 1 704 ? -28.656 58.992 20.423 1.00 24.17 704 LYS A N 1
ATOM 5614 C CA . LYS A 1 704 ? -29.612 59.747 19.575 1.00 24.17 704 LYS A CA 1
ATOM 5615 C C . LYS A 1 704 ? -29.687 59.215 18.132 1.00 24.17 704 LYS A C 1
ATOM 5617 O O . LYS A 1 704 ? -28.692 59.107 17.431 1.00 24.17 704 LYS A O 1
ATOM 5622 N N . SER A 1 705 ? -30.931 58.969 17.717 1.00 22.64 705 SER A N 1
ATOM 5623 C CA . SER A 1 705 ? -31.532 59.201 16.391 1.00 22.64 705 SER A CA 1
ATOM 5624 C C . SER A 1 705 ? -30.859 58.692 15.100 1.00 22.64 705 SER A C 1
ATOM 5626 O O . SER A 1 705 ? -29.898 59.266 14.608 1.00 22.64 705 SER A O 1
ATOM 5628 N N . ALA A 1 706 ? -31.564 57.748 14.465 1.00 24.91 706 ALA A N 1
ATOM 5629 C CA . ALA A 1 706 ? -32.043 57.797 13.076 1.00 24.91 706 ALA A CA 1
ATOM 5630 C C . ALA A 1 706 ? -31.061 58.158 11.937 1.00 24.91 706 ALA A C 1
ATOM 5632 O O . ALA A 1 706 ? -30.762 59.326 11.723 1.00 24.91 706 ALA A O 1
ATOM 5633 N N . ARG A 1 707 ? -30.799 57.206 11.030 1.00 22.84 707 ARG A N 1
ATOM 5634 C CA . ARG A 1 707 ? -31.422 57.139 9.687 1.00 22.84 707 ARG A CA 1
ATOM 5635 C C . ARG A 1 707 ? -30.813 56.016 8.840 1.00 22.84 707 ARG A C 1
ATOM 5637 O O . ARG A 1 707 ? -29.651 55.663 8.967 1.00 22.84 707 ARG A O 1
ATOM 5644 N N . TRP A 1 708 ? -31.688 55.485 7.999 1.00 23.41 708 TRP A N 1
ATOM 5645 C CA . TRP A 1 708 ? -31.517 54.448 6.988 1.00 23.41 708 TRP A CA 1
ATOM 5646 C C . TRP A 1 708 ? -30.689 54.877 5.763 1.00 23.41 708 TRP A C 1
ATOM 5648 O O . TRP A 1 708 ? -30.549 56.074 5.509 1.00 23.41 708 TRP A O 1
ATOM 5658 N N . ASN A 1 709 ? -30.362 53.861 4.945 1.00 24.61 709 ASN A N 1
ATOM 5659 C CA . ASN A 1 709 ? -29.891 53.841 3.543 1.00 24.61 709 ASN A CA 1
ATOM 5660 C C . ASN A 1 709 ? -28.360 53.774 3.397 1.00 24.61 709 ASN A C 1
ATOM 5662 O O . ASN A 1 709 ? -27.664 54.620 3.940 1.00 24.61 709 ASN A O 1
ATOM 5666 N N . ARG A 1 710 ? -27.766 52.830 2.660 1.00 29.56 710 ARG A N 1
ATOM 5667 C CA . ARG A 1 710 ? -28.240 51.902 1.620 1.00 29.56 710 ARG A CA 1
ATOM 5668 C C . ARG A 1 710 ? -27.375 50.646 1.633 1.00 29.56 710 ARG A C 1
ATOM 5670 O O . ARG A 1 710 ? -26.194 50.789 2.017 1.00 29.56 710 ARG A O 1
#

Radius of gyration: 31.09 Å; chains: 1; bounding box: 71×86×85 Å

Foldseek 3Di:
DVLQLVLCQQLFFDDPDLVVQVVLSCQQLLNDLVSLVVQQPAFDDQVLLVVQLVVDDPVSVVVFWDPPDPPPDTDGDPDDPVRSVVSRSVSLSPDDSVVSVVRGDGSVVDQGGDPVSQVVSCVVRVADDPGQQRVQQVSCCVFVVGRAEEEAADCQQQPNQLVCLLSNHAYEYEHQFVVSLLNNCLSCCQQQVFPVSLVQLLVLLVVLLVVLVVVCVVLVLQADPVRWGFFKWKKFKWFQDPPQRATDTADQFQFLAPQQLKGWDWDADPVRRYTATFIDTPDDPVVSVVRNRQGQDDPQWGADSVDDDIHHLLVLLPPAAADDLLDLADDPPGRIHMDGFKIKIWDWDADPVRDIDIDIDIGGDDPVNVVSLVSLQVVCNVCVVVLCVLLLAFSDFQDDDDQRCQQCSNHNYGTLNNQAHSQLSSSLSSLSVSLVVDDDDLSSSSLSLVLSLLSLQQATQQFAQDNYNVGRGTHGQPPDLGGDHRHRMHMGGDSVNCSPSNSDNHNHHHRPHHYHYDNDRLLPDDAAHQEYEYAADEDPPGPVLSVCLSSLSSCQNVVCVSVVPDHSHSCSVLRQYHDDPVNLVSLLSSLLSNLVRHDQQGKYKYWYWDDDPVSVVSVVVSCVSSQWDFPDWAFDQDDDPPVPDPDDDGRTGGIITITGNHPVSYRHGSDDDPDPPPDPDDDDDDDDDDDDDDDDDDDDDDDDDDDDDD

pLDDT: mean 81.85, std 18.3, range [21.83, 96.31]

Secondary structure (DSSP, 8-state):
-HHHHHHHHHHSBP-S-HHHHHHHHHHHTT-SHHHHHHTB-SPPPHHHHHHHHTTS-HHHHHHHB-TTS-TT---B----HHHHHHHHHHHHHHS-HHHHHHHBPPGGGS--S-HHHHHHHHHHHT---SSHHHHHHHHHHHHHSSS-EEEESS-TTSHHHHHHHHTT-EEEEEESSHHHHHHHHHIIIIITBHHHHHHHHHHHHHHHHHHHHHHHHHHTSSB-TTS-EEEEEEEEEEEE-TTT--EEEE-S--EEETTTTEEEEEEEETTTTEEEEEEE-S--HHHHHHHHH--SEETTEE--TT--PPEEHHHHGGGPPPPPTT-SS--TTSS-EEEEEEEEEEEEEE-TTS-EEEEEEEEPPPHHHHHHHHHHHHHHHHHHHHHHHHTSS--PBPPP-TTTHHHHHHH---BGGGGS-HHHHHHHHHHHHHHHHS---HHHHHHHHHHHHHHHHHSSTT-EEE-STT--EEE-S-SSSSPPPPPSEEEEE-HHHHHHHHS------B--S-EEEEES-GGG--S--SEEEE----TT---HHHHHHHHHHHHTTHHHHH-TT------TTTS--TTSHHHHHHHHHHHHHHHHTS-TT-EEEE----S-HHHHHHHHHHHHHTT-EEEEEEEEEE----TT--S----EEEEEEEEES-GGG---B-------------S--------------PPP----------